Protein 4F3M (pdb70)

InterPro domains:
  IPR010155 CRISPR pre-crRNA endoribonuclease Cas5d [PIRSF029950] (1-216)
  IPR010155 CRISPR pre-crRNA endoribonuclease Cas5d [TIGR01876] (7-207)
  IPR013422 CRISPR-associated protein Cas5, N-terminal [TIGR02593] (5-48)
  IPR021124 CRISPR-associated protein, Cas5 [PF09704] (6-199)

Nearest PDB structures (foldseek):
  4f3m-assembly3_A  TM=1.005E+00  e=2.094E-45  Halalkalibacterium halodurans C-125
  4f3m-assembly3_B  TM=9.981E-01  e=2.637E-39  Halalkalibacterium halodurans C-125
  4r0j-assembly1_A  TM=9.309E-01  e=2.835E-21  Streptococcus mutans UA159
  3vzh-assembly1_A  TM=9.493E-01  e=1.456E-20  Streptococcus pyogenes serotype M1
  3vzi-assembly3_B-2  TM=8.327E-01  e=5.874E-16  Xanthomonas oryzae pv. oryzae PX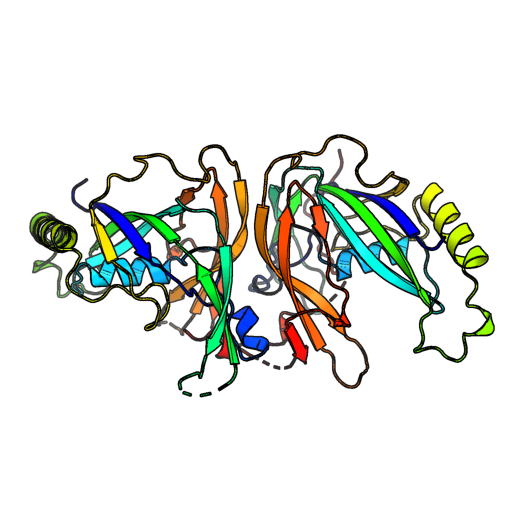O99A

Solvent-accessible surface area: 21026 Å² total; per-residue (Å²): 211,52,65,1,50,1,31,0,50,7,59,26,0,3,6,39,10,7,13,0,62,50,62,50,60,27,28,9,14,11,1,1,16,1,41,25,0,49,33,6,0,46,20,0,4,100,100,43,3,3,48,1,8,1,38,32,0,6,5,18,70,56,11,69,70,57,70,64,8,1,104,16,91,101,237,81,26,59,145,40,110,6,103,9,29,4,1,63,64,9,23,3,4,0,52,0,29,2,56,54,31,126,158,85,101,89,25,54,174,17,63,75,83,44,92,0,40,49,43,0,36,164,7,2,151,86,27,20,149,114,83,6,29,0,22,1,124,35,2,100,17,122,5,23,68,25,126,30,33,40,58,131,11,110,6,62,66,56,29,111,5,22,5,23,24,5,12,0,0,23,52,128,102,143,168,89,44,27,2,6,0,26,52,2,43,0,83,53,1,64,1,125,22,32,88,34,119,92,11,92,14,48,108,44,29,153,79,45,137,16,21,64,104,162,108,37,57,1,54,1,31,0,54,8,106,50,0,2,6,40,9,10,5,2,62,27,28,58,70,58,36,10,15,13,2,1,7,2,70,21,0,56,30,6,0,38,9,0,2,117,91,45,4,2,50,2,10,1,36,40,0,7,5,16,85,52,16,69,69,49,67,70,53,35,213,62,230,193,13,94,21,26,8,1,59,55,12,29,3,4,0,48,0,30,3,53,63,29,137,170,87,99,87,26,54,171,18,68,76,47,22,91,0,76,56,47,1,44,185,9,2,150,84,26,20,133,141,83,6,48,0,44,18,188,107,2,103,19,122,5,23,66,25,126,28,32,41,57,138,12,111,7,58,70,60,28,97,5,21,6,20,24,5,7,0,0,22,59,176,209,96,51,22,3,13,1,24,51,1,46,0,80,51,2,63,1,130,21,33,87,34,119,95,12,84,6,59,13,59,24,154,56,54,164,19,19,97,115,99,33,4,88,65,122,154,181,49,168,119

CATH classification: 3.30.70.2660

Organism: Halalkalibacterium halodurans (strain ATCC BAA-125 / DSM 18197 / FERM 7344 / JCM 9153 / C-125) (NCBI:txid272558)

Structure (mmCIF, N/CA/C/O backbone):
data_4F3M
#
_entry.id   4F3M
#
_cell.length_a   86.509
_cell.length_b   46.687
_cell.length_c   129.030
_cell.angle_alpha   90.00
_cell.angle_beta   104.01
_cell.angle_gamma   90.00
#
_symmetry.space_group_name_H-M   'C 1 2 1'
#
loop_
_entity.id
_entity.type
_entity.pdbx_description
1 polymer 'BH0337 protein'
2 non-polymer 1,2-ETHANEDIOL
3 non-polymer 'SULFATE ION'
4 water water
#
loop_
_atom_site.group_PDB
_atom_site.id
_atom_site.type_symbol
_atom_site.label_atom_id
_atom_site.label_alt_id
_atom_site.label_comp_id
_atom_site.label_asym_id
_atom_site.label_entity_id
_atom_site.label_seq_id
_atom_site.pdbx_PDB_ins_code
_atom_site.Cartn_x
_atom_site.Cartn_y
_atom_site.Cartn_z
_atom_site.occupancy
_atom_site.B_iso_or_equiv
_atom_site.auth_seq_id
_atom_site.auth_comp_id
_atom_site.auth_asym_id
_atom_site.auth_atom_id
_atom_site.pdbx_PDB_model_num
ATOM 1 N N . ARG A 1 4 ? -10.609 24.536 -57.002 1.00 22.89 2 ARG A N 1
ATOM 2 C CA . ARG A 1 4 ? -10.660 23.030 -57.085 1.00 22.95 2 ARG A CA 1
ATOM 3 C C . ARG A 1 4 ? -9.307 22.362 -56.731 1.00 21.24 2 ARG A C 1
ATOM 4 O O . ARG A 1 4 ? -8.286 22.469 -57.488 1.00 20.67 2 ARG A O 1
ATOM 12 N N . ASN A 1 5 ? -9.324 21.709 -55.557 1.00 18.25 3 ASN A N 1
ATOM 13 C CA . ASN A 1 5 ? -8.166 20.965 -55.103 1.00 19.36 3 ASN A CA 1
ATOM 14 C C . ASN A 1 5 ? -8.611 19.692 -54.375 1.00 19.89 3 ASN A C 1
ATOM 15 O O . ASN A 1 5 ? -7.816 19.093 -53.665 1.00 17.79 3 ASN A O 1
ATOM 20 N N . GLU A 1 6 ? -9.893 19.340 -54.529 1.00 19.44 4 GLU A N 1
ATOM 21 C CA . GLU A 1 6 ? -10.469 18.198 -53.849 1.00 20.51 4 GLU A CA 1
ATOM 22 C C . GLU A 1 6 ? -10.420 16.913 -54.695 1.00 18.09 4 GLU A C 1
ATOM 23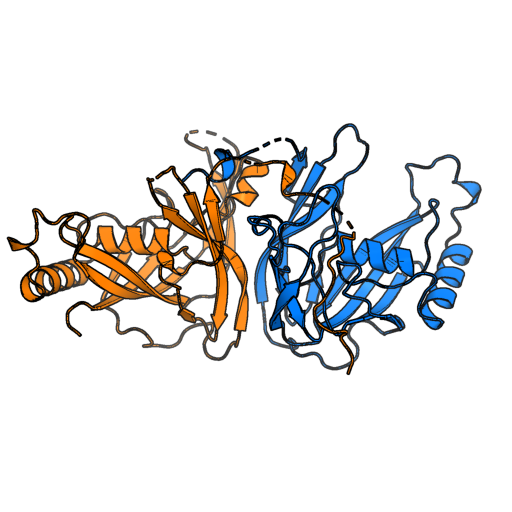 O O . GLU A 1 6 ? -10.407 16.925 -55.934 1.00 22.53 4 GLU A O 1
ATOM 29 N N . VAL A 1 7 ? -10.372 15.782 -54.022 1.00 15.40 5 VAL A N 1
ATOM 30 C CA . VAL A 1 7 ? -10.498 14.490 -54.742 1.00 16.63 5 VAL A CA 1
ATOM 31 C C . VAL A 1 7 ? -11.403 13.585 -53.872 1.00 18.42 5 VAL A C 1
ATOM 32 O O . VAL A 1 7 ? -11.216 13.471 -52.671 1.00 19.88 5 VAL A O 1
ATOM 36 N N . GLN A 1 8 ? -12.494 13.121 -54.466 1.00 13.95 6 GLN A N 1
ATOM 37 C CA . GLN A 1 8 ? -13.405 12.161 -53.859 1.00 12.25 6 GLN A CA 1
ATOM 38 C C . GLN A 1 8 ? -13.274 10.832 -54.616 1.00 16.76 6 GLN A C 1
ATOM 39 O O . GLN A 1 8 ? -13.451 10.794 -55.850 1.00 16.02 6 GLN A O 1
ATOM 45 N N . PHE A 1 9 ? -12.917 9.763 -53.900 1.00 15.79 7 PHE A N 1
ATOM 46 C CA . PHE A 1 9 ? -12.746 8.458 -54.542 1.00 13.04 7 PHE A CA 1
ATOM 47 C C . PHE A 1 9 ? -13.300 7.361 -53.706 1.00 14.61 7 PHE A C 1
ATOM 48 O O . PHE A 1 9 ? -13.554 7.587 -52.511 1.00 19.58 7 PHE A O 1
ATOM 56 N N . GLU A 1 10 ? -13.566 6.207 -54.339 1.00 13.34 8 GLU A N 1
ATOM 57 C CA . GLU A 1 10 ? -13.861 4.978 -53.562 1.00 13.92 8 GLU A CA 1
ATOM 58 C C . GLU A 1 10 ? -12.709 3.998 -53.681 1.00 14.09 8 GLU A C 1
ATOM 59 O O . GLU A 1 10 ? -11.981 4.028 -54.677 1.00 13.77 8 GLU A O 1
ATOM 65 N N . LEU A 1 11 ? -12.601 3.103 -52.698 1.00 11.36 9 LEU A N 1
ATOM 66 C CA . LEU A 1 11 ? -11.473 2.216 -52.546 1.00 12.30 9 LEU A CA 1
ATOM 67 C C . LEU A 1 11 ? -11.994 0.819 -52.219 1.00 11.13 9 LEU A C 1
ATOM 68 O O . LEU A 1 11 ? -12.663 0.649 -51.197 1.00 13.68 9 LEU A O 1
ATOM 73 N N . PHE A 1 12 ? -11.653 -0.175 -53.051 1.00 10.31 10 PHE A N 1
ATOM 74 C CA . PHE A 1 12 ? -12.082 -1.595 -52.858 1.00 13.87 10 PHE A CA 1
ATOM 75 C C . PHE A 1 12 ? -10.917 -2.505 -52.603 1.00 15.14 10 PHE A C 1
ATOM 76 O O . PHE A 1 12 ? -9.826 -2.281 -53.128 1.00 12.98 10 PHE A O 1
ATOM 84 N N . GLY A 1 13 ? -11.139 -3.527 -51.763 1.00 14.12 11 GLY A N 1
ATOM 85 C CA . GLY A 1 13 ? -10.136 -4.575 -51.534 1.00 14.87 11 GLY A CA 1
ATOM 86 C C . GLY A 1 13 ? -10.824 -5.841 -50.986 1.00 13.67 11 GLY A C 1
ATOM 87 O O . GLY A 1 13 ? -11.755 -5.770 -50.113 1.00 14.52 11 GLY A O 1
ATOM 88 N N . ASP A 1 14 ? -10.377 -7.012 -51.472 1.00 13.19 12 ASP A N 1
ATOM 89 C CA . ASP A 1 14 ? -10.877 -8.245 -50.941 1.00 13.00 12 ASP A CA 1
ATOM 90 C C . ASP A 1 14 ? -10.327 -8.462 -49.559 1.00 16.56 12 ASP A C 1
ATOM 91 O O . ASP A 1 14 ? -10.992 -9.079 -48.750 1.00 16.85 12 ASP A O 1
ATOM 96 N N . TYR A 1 15 ? -9.099 -7.986 -49.314 1.00 14.28 13 TYR A N 1
ATOM 97 C CA . TYR A 1 15 ? -8.464 -8.022 -47.998 1.00 13.74 13 TYR A CA 1
ATOM 98 C C . TYR A 1 15 ? -7.751 -6.696 -47.732 1.00 12.54 13 TYR A C 1
ATOM 99 O O . TYR A 1 15 ? -7.409 -5.944 -48.664 1.00 15.44 13 TYR A O 1
ATOM 108 N N . ALA A 1 16 ? -7.528 -6.401 -46.440 1.00 14.78 14 ALA A N 1
ATOM 109 C CA . ALA A 1 16 ? -6.677 -5.288 -46.049 1.00 13.73 14 ALA A CA 1
ATOM 110 C C . ALA A 1 16 ? -5.919 -5.619 -44.788 1.00 14.81 14 ALA A C 1
ATOM 111 O O . ALA A 1 16 ? -6.358 -6.484 -43.995 1.00 13.61 14 ALA A O 1
ATOM 113 N N . LEU A 1 17 ? -4.769 -4.979 -44.577 1.00 14.25 15 LEU A N 1
ATOM 114 C CA . LEU A 1 17 ? -4.035 -5.222 -43.323 1.00 14.92 15 LEU A CA 1
ATOM 115 C C . LEU A 1 17 ? -3.408 -3.852 -42.923 1.00 14.94 15 LEU A C 1
ATOM 116 O O . LEU A 1 17 ? -2.324 -3.502 -43.397 1.00 16.86 15 LEU A O 1
ATOM 121 N N . PHE A 1 18 ? -4.091 -3.130 -42.046 1.00 13.46 16 PHE A N 1
ATOM 122 C CA . PHE A 1 18 ? -3.596 -1.836 -41.511 1.00 15.92 16 PHE A CA 1
ATOM 123 C C . PHE A 1 18 ? -3.064 -2.135 -40.123 1.00 12.65 16 PHE A C 1
ATOM 124 O O . PHE A 1 18 ? -3.824 -2.152 -39.184 1.00 14.73 16 PHE A O 1
ATOM 132 N N . THR A 1 19 ? -1.771 -2.452 -40.031 1.00 14.88 17 THR A N 1
ATOM 133 C CA . THR A 1 19 ? -1.280 -3.133 -38.836 1.00 15.66 17 THR A CA 1
ATOM 134 C C . THR A 1 19 ? -1.420 -2.306 -37.595 1.00 16.65 17 THR A C 1
ATOM 135 O O . THR A 1 19 ? -0.956 -1.149 -37.545 1.00 17.54 17 THR A O 1
ATOM 139 N N . ASP A 1 20 ? -2.041 -2.913 -36.586 1.00 14.36 18 ASP A N 1
ATOM 140 C CA . ASP A 1 20 ? -2.159 -2.300 -35.252 1.00 15.47 18 ASP A CA 1
ATOM 141 C C . ASP A 1 20 ? -0.780 -2.598 -34.604 1.00 14.48 18 ASP A C 1
ATOM 142 O O . ASP A 1 20 ? -0.442 -3.754 -34.303 1.00 18.19 18 ASP A O 1
ATOM 147 N N . PRO A 1 21 ? 0.000 -1.576 -34.351 1.00 13.57 19 PRO A N 1
ATOM 148 C CA . PRO A 1 21 ? 1.402 -1.855 -33.856 1.00 14.23 19 PRO A CA 1
ATOM 149 C C . PRO A 1 21 ? 1.475 -2.557 -32.515 1.00 15.88 19 PRO A C 1
ATOM 150 O O . PRO A 1 21 ? 2.494 -3.226 -32.260 1.00 24.77 19 PRO A O 1
ATOM 154 N N . LEU A 1 22 ? 0.457 -2.449 -31.663 1.00 16.23 20 LEU A N 1
ATOM 155 C CA . LEU A 1 22 ? 0.505 -3.238 -30.391 1.00 17.91 20 LEU A CA 1
ATOM 156 C C . LEU A 1 22 ? 0.476 -4.750 -30.572 1.00 25.25 20 LEU A C 1
ATOM 157 O O . LEU A 1 22 ? 0.830 -5.512 -29.646 1.00 26.91 20 LEU A O 1
ATOM 162 N N . THR A 1 23 ? 0.060 -5.186 -31.758 1.00 19.87 21 THR A N 1
ATOM 163 C CA . THR A 1 23 ? -0.102 -6.631 -32.030 1.00 20.47 21 THR A CA 1
ATOM 164 C C . THR A 1 23 ? 1.081 -7.308 -32.676 1.00 23.40 21 THR A C 1
ATOM 165 O O . THR A 1 23 ? 1.050 -8.528 -32.914 1.00 25.84 21 THR A O 1
ATOM 169 N N . LYS A 1 24 ? 2.104 -6.528 -32.982 1.00 23.73 22 LYS A N 1
ATOM 170 C CA . LYS A 1 24 ? 3.337 -7.085 -33.534 1.00 29.08 22 LYS A CA 1
ATOM 171 C C . LYS A 1 24 ? 4.188 -7.882 -32.540 1.00 37.03 22 LYS A C 1
ATOM 172 O O . LYS A 1 24 ? 5.161 -7.385 -32.051 1.00 46.38 22 LYS A O 1
ATOM 178 N N . ILE A 1 25 ? 3.824 -9.137 -32.272 1.00 38.71 23 ILE A N 1
ATOM 179 C CA . ILE A 1 25 ? 4.549 -9.987 -31.305 1.00 42.43 23 ILE A CA 1
ATOM 180 C C . ILE A 1 25 ? 4.343 -11.468 -31.622 1.00 45.21 23 ILE A C 1
ATOM 181 O O . ILE A 1 25 ? 3.264 -11.886 -31.999 1.00 58.03 23 ILE A O 1
ATOM 186 N N . GLY A 1 26 ? 5.380 -12.269 -31.460 1.00 49.78 24 GLY A N 1
ATOM 187 C CA . GLY A 1 26 ? 5.528 -13.417 -32.333 1.00 63.74 24 GLY A CA 1
ATOM 188 C C . GLY A 1 26 ? 5.632 -12.724 -33.685 1.00 61.87 24 GLY A C 1
ATOM 189 O O . GLY A 1 26 ? 5.598 -11.487 -33.766 1.00 55.88 24 GLY A O 1
ATOM 190 N N . GLY A 1 27 ? 5.751 -13.481 -34.758 1.00 73.11 25 GLY A N 1
ATOM 191 C CA . GLY A 1 27 ? 5.737 -12.849 -36.064 1.00 59.11 25 GLY A CA 1
ATOM 192 C C . GLY A 1 27 ? 4.325 -12.552 -36.506 1.00 63.43 25 GLY A C 1
ATOM 193 O O . GLY A 1 27 ? 4.021 -12.724 -37.686 1.00 105.34 25 GLY A O 1
ATOM 194 N N . GLU A 1 28 ? 3.448 -12.106 -35.594 1.00 60.30 26 GLU A N 1
ATOM 195 C CA . GLU A 1 28 ? 2.035 -11.882 -35.984 1.00 43.26 26 GLU A CA 1
ATOM 196 C C . GLU A 1 28 ? 1.640 -10.432 -36.133 1.00 32.33 26 GLU A C 1
ATOM 197 O O . GLU A 1 28 ? 2.391 -9.510 -35.768 1.00 36.07 26 GLU A O 1
ATOM 203 N N . LYS A 1 29 ? 0.446 -10.238 -36.685 1.00 30.75 27 LYS A N 1
ATOM 204 C CA . LYS A 1 29 ? -0.043 -8.932 -37.023 1.00 21.92 27 LYS A CA 1
ATOM 205 C C . LYS A 1 29 ? -1.526 -9.073 -37.092 1.00 20.77 27 LYS A C 1
ATOM 206 O O . LYS A 1 29 ? -2.064 -10.029 -37.731 1.00 22.43 27 LYS A O 1
ATOM 212 N N . LEU A 1 30 ? -2.198 -8.136 -36.426 1.00 15.90 28 LEU A N 1
ATOM 213 C CA . LEU A 1 30 ? -3.669 -7.983 -36.554 1.00 15.87 28 LEU A CA 1
ATOM 214 C C . LEU A 1 30 ? -3.928 -6.604 -37.149 1.00 16.50 28 LEU A C 1
ATOM 215 O O . LEU A 1 30 ? -3.253 -5.640 -36.773 1.00 18.10 28 LEU A O 1
ATOM 220 N N . SER A 1 31 ? -4.873 -6.530 -38.087 1.00 12.26 29 SER A N 1
ATOM 221 C CA . SER A 1 31 ? -5.307 -5.280 -38.711 1.00 15.19 29 SER A CA 1
ATOM 222 C C . SER A 1 31 ? -6.104 -4.420 -37.708 1.00 14.05 29 SER A C 1
ATOM 223 O O . SER A 1 31 ? -6.862 -4.954 -36.906 1.00 13.76 29 SER A O 1
ATOM 226 N N . TYR A 1 32 ? -5.979 -3.100 -37.816 1.00 12.34 30 TYR A N 1
ATOM 227 C CA . TYR A 1 32 ? -6.891 -2.184 -37.213 1.00 10.08 30 TYR A CA 1
ATOM 228 C C . TYR A 1 32 ? -8.241 -2.451 -37.872 1.00 10.63 30 TYR A C 1
ATOM 229 O O . TYR A 1 32 ? -8.335 -3.030 -38.983 1.00 10.51 30 TYR A O 1
ATOM 238 N N . SER A 1 33 ? -9.265 -1.973 -37.221 1.00 10.04 31 SER A N 1
ATOM 239 C CA . SER A 1 33 ? -10.649 -2.124 -37.767 1.00 12.39 31 SER A CA 1
ATOM 240 C C . SER A 1 33 ? -10.919 -1.293 -39.024 1.00 13.36 31 SER A C 1
ATOM 241 O O . SER A 1 33 ? -11.803 -1.606 -39.775 1.00 14.62 31 SER A O 1
ATOM 244 N N . VAL A 1 34 ? -10.151 -0.239 -39.243 1.00 10.12 32 VAL A N 1
ATOM 245 C CA . VAL A 1 34 ? -10.325 0.729 -40.358 1.00 10.80 32 VAL A CA 1
ATOM 246 C C . VAL A 1 34 ? -8.957 1.254 -40.783 1.00 11.52 32 VAL A C 1
ATOM 247 O O . VAL A 1 34 ? -7.975 1.088 -40.010 1.00 12.60 32 VAL A O 1
ATOM 251 N N . PRO A 1 35 ? -8.849 1.889 -42.011 1.00 13.07 33 PRO A N 1
ATOM 252 C CA . PRO A 1 35 ? -7.550 2.440 -42.426 1.00 14.51 33 PRO A CA 1
ATOM 253 C C . PRO A 1 35 ? -7.098 3.590 -41.514 1.00 15.04 33 PRO A C 1
ATOM 254 O O . PRO A 1 35 ? -7.921 4.294 -40.917 1.00 17.22 33 PRO A O 1
ATOM 258 N N . THR A 1 36 ? -5.794 3.752 -41.405 1.00 15.86 34 THR A N 1
ATOM 259 C CA . THR A 1 36 ? -5.220 4.927 -40.778 1.00 14.98 34 THR A CA 1
ATOM 260 C C . THR A 1 36 ? -5.135 6.117 -41.763 1.00 12.95 34 THR A C 1
ATOM 261 O O . THR A 1 36 ? -5.173 5.966 -43.030 1.00 11.65 34 THR A O 1
ATOM 265 N N . TYR A 1 37 ? -5.053 7.317 -41.195 1.00 10.44 35 TYR A N 1
ATOM 266 C CA . TYR A 1 37 ? -4.872 8.498 -41.998 1.00 11.68 35 TYR A CA 1
ATOM 267 C C . TYR A 1 37 ? -3.686 8.302 -42.939 1.00 15.36 35 TYR A C 1
ATOM 268 O O . TYR A 1 37 ? -3.819 8.523 -44.170 1.00 14.50 35 TYR A O 1
ATOM 277 N N . GLN A 1 38 ? -2.532 7.876 -42.394 1.00 13.44 36 GLN A N 1
ATOM 278 C CA . GLN A 1 38 ? -1.372 7.711 -43.220 1.00 17.98 36 GLN A CA 1
ATOM 279 C C . GLN A 1 38 ? -1.578 6.678 -44.380 1.00 15.90 36 GLN A C 1
ATOM 280 O O . GLN A 1 38 ? -1.091 6.888 -45.513 1.00 15.43 36 GLN A O 1
ATOM 286 N N . ALA A 1 39 ? -2.305 5.588 -44.099 1.00 14.97 37 ALA A N 1
ATOM 287 C CA . ALA A 1 39 ? -2.541 4.557 -45.132 1.00 14.69 37 ALA A CA 1
ATOM 288 C C . ALA A 1 39 ? -3.330 5.172 -46.300 1.00 15.66 37 ALA A C 1
ATOM 289 O O . ALA A 1 39 ? -3.013 4.926 -47.509 1.00 12.66 37 ALA A O 1
ATOM 291 N N . LEU A 1 40 ? -4.330 6.026 -45.980 1.00 15.49 38 LEU A N 1
ATOM 292 C CA . LEU A 1 40 ? -5.134 6.644 -47.014 1.00 13.75 38 LEU A CA 1
ATOM 293 C C . LEU A 1 40 ? -4.377 7.711 -47.778 1.00 15.40 38 LEU A C 1
ATOM 294 O O . LEU A 1 40 ? -4.565 7.854 -49.022 1.00 14.26 38 LEU A O 1
ATOM 299 N N . LYS A 1 41 ? -3.463 8.413 -47.080 1.00 15.68 39 LYS A N 1
ATOM 300 C CA . LYS A 1 41 ? -2.579 9.379 -47.719 1.00 13.71 39 LYS A CA 1
ATOM 301 C C . LYS A 1 41 ? -1.682 8.638 -48.754 1.00 14.41 39 LYS A C 1
ATOM 302 O O . LYS A 1 41 ? -1.524 9.115 -49.882 1.00 14.77 39 LYS A O 1
ATOM 308 N N . GLY A 1 42 ? -1.128 7.469 -48.389 1.00 14.74 40 GLY A N 1
ATOM 309 C CA . GLY A 1 42 ? -0.318 6.618 -49.311 1.00 15.79 40 GLY A CA 1
ATOM 310 C C . GLY A 1 42 ? -1.075 6.225 -50.549 1.00 13.92 40 GLY A C 1
ATOM 311 O O . GLY A 1 42 ? -0.534 6.257 -51.687 1.00 15.66 40 GLY A O 1
ATOM 312 N N . ILE A 1 43 ? -2.322 5.851 -50.341 1.00 11.05 41 ILE A N 1
ATOM 313 C CA . ILE A 1 43 ? -3.192 5.475 -51.457 1.00 13.42 41 ILE A CA 1
ATOM 314 C C . ILE A 1 43 ? -3.524 6.671 -52.427 1.00 13.21 41 ILE A C 1
ATOM 315 O O . ILE A 1 43 ? -3.419 6.544 -53.651 1.00 11.69 41 ILE A O 1
ATOM 320 N N . ALA A 1 44 ? -3.897 7.831 -51.899 1.00 11.58 42 ALA A N 1
ATOM 321 C CA . ALA A 1 44 ? -4.047 9.033 -52.716 1.00 12.15 42 ALA A CA 1
ATOM 322 C C . ALA A 1 44 ? -2.764 9.308 -53.462 1.00 11.86 42 ALA A C 1
ATOM 323 O O . ALA A 1 44 ? -2.798 9.672 -54.648 1.00 15.89 42 ALA A O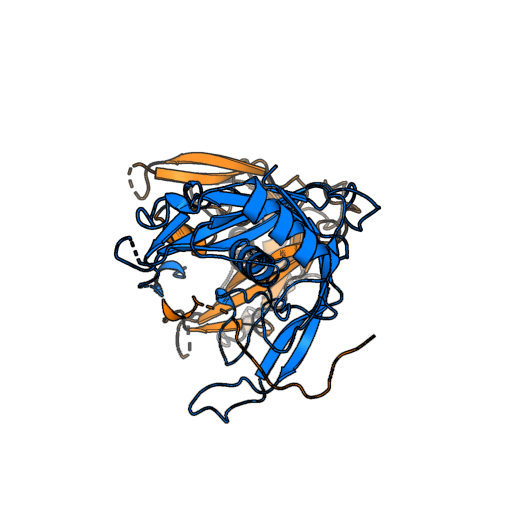 1
ATOM 325 N N . GLU A 1 45 ? -1.598 9.103 -52.826 1.00 11.35 43 GLU A N 1
ATOM 326 C CA . GLU A 1 45 ? -0.376 9.365 -53.549 1.00 14.46 43 GLU A CA 1
ATOM 327 C C . GLU A 1 45 ? -0.172 8.368 -54.718 1.00 16.89 43 GLU A C 1
ATOM 328 O O . GLU A 1 45 ? 0.556 8.645 -55.652 1.00 20.36 43 GLU A O 1
ATOM 334 N N . SER A 1 46 ? -0.769 7.183 -54.623 1.00 14.85 44 SER A N 1
ATOM 335 C CA . SER A 1 46 ? -0.700 6.176 -55.675 1.00 14.05 44 SER A CA 1
ATOM 336 C C . SER A 1 46 ? -1.480 6.592 -56.891 1.00 15.86 44 SER A C 1
ATOM 337 O O . SER A 1 46 ? -1.191 6.129 -58.001 1.00 17.25 44 SER A O 1
ATOM 340 N N . ILE A 1 47 ? -2.463 7.459 -56.699 1.00 16.42 45 ILE A N 1
ATOM 341 C CA . ILE A 1 47 ? -3.273 7.928 -57.811 1.00 16.44 45 ILE A CA 1
ATOM 342 C C . ILE A 1 47 ? -2.432 8.892 -58.658 1.00 16.18 45 ILE A C 1
ATOM 343 O O . ILE A 1 47 ? -2.329 8.732 -59.908 1.00 17.41 45 ILE A O 1
ATOM 348 N N . TYR A 1 48 ? -1.863 9.887 -57.980 1.00 17.04 46 TYR A N 1
ATOM 349 C CA . TYR A 1 48 ? -1.037 10.942 -58.601 1.00 18.06 46 TYR A CA 1
ATOM 350 C C . TYR A 1 48 ? -0.302 11.677 -57.509 1.00 18.00 46 TYR A C 1
ATOM 351 O O . TYR A 1 48 ? -0.915 12.000 -56.457 1.00 17.75 46 TYR A O 1
ATOM 360 N N . TRP A 1 49 ? 1.017 11.908 -57.682 1.00 15.66 47 TRP A N 1
ATOM 361 C CA . TRP A 1 49 ? 1.716 12.753 -56.717 1.00 14.23 47 TRP A CA 1
ATOM 362 C C . TRP A 1 49 ? 2.950 13.380 -57.296 1.00 17.16 47 TRP A C 1
ATOM 363 O O . TRP A 1 49 ? 3.600 12.793 -58.156 1.00 15.70 47 TRP A O 1
ATOM 374 N N . LYS A 1 50 ? 3.233 14.599 -56.836 1.00 16.82 48 LYS A N 1
ATOM 375 C CA . LYS A 1 50 ? 4.459 15.352 -57.105 1.00 16.39 48 LYS A CA 1
ATOM 376 C C . LYS A 1 50 ? 4.854 16.069 -55.869 1.00 15.43 48 LYS A C 1
ATOM 377 O O . LYS A 1 50 ? 4.016 16.494 -55.128 1.00 16.78 48 LYS A O 1
ATOM 383 N N . PRO A 1 51 ? 6.185 16.205 -55.600 1.00 17.29 49 PRO A N 1
ATOM 384 C CA . PRO A 1 51 ? 6.590 16.831 -54.343 1.00 15.37 49 PRO A CA 1
ATOM 385 C C . PRO A 1 51 ? 6.161 18.316 -54.216 1.00 16.06 49 PRO A C 1
ATOM 386 O O . PRO A 1 51 ? 6.225 18.874 -53.134 1.00 18.64 49 PRO A O 1
ATOM 390 N N . THR A 1 52 ? 5.652 18.920 -55.293 1.00 16.31 50 THR A N 1
ATOM 391 C CA . THR A 1 52 ? 5.021 20.252 -55.188 1.00 17.09 50 THR A CA 1
ATOM 392 C C . THR A 1 52 ? 3.844 20.304 -54.200 1.00 16.35 50 THR A C 1
ATOM 393 O O . THR A 1 52 ? 3.581 21.386 -53.588 1.00 15.30 50 THR A O 1
ATOM 397 N N . ILE A 1 53 ? 3.149 19.175 -54.025 1.00 17.34 51 ILE A N 1
ATOM 398 C CA . ILE A 1 53 ? 1.908 19.156 -53.319 1.00 11.93 51 ILE A CA 1
ATOM 399 C C . ILE A 1 53 ? 1.962 18.147 -52.131 1.00 15.29 51 ILE A C 1
ATOM 400 O O . ILE A 1 53 ? 2.859 17.276 -52.021 1.00 17.21 51 ILE A O 1
ATOM 405 N N . VAL A 1 54 ? 1.006 18.284 -51.246 1.00 12.86 52 VAL A N 1
ATOM 406 C CA . VAL A 1 54 ? 0.871 17.360 -50.129 1.00 14.42 52 VAL A CA 1
ATOM 407 C C . VAL A 1 54 ? -0.622 17.012 -49.996 1.00 14.32 52 VAL A C 1
ATOM 408 O O . VAL A 1 54 ? -1.528 17.911 -50.068 1.00 13.91 52 VAL A O 1
ATOM 412 N N . PHE A 1 55 ? -0.926 15.730 -49.793 1.00 13.96 53 PHE A N 1
ATOM 413 C CA . PHE A 1 55 ? -2.359 15.359 -49.615 1.00 10.34 53 PHE A CA 1
ATOM 414 C C . PHE A 1 55 ? -2.770 15.492 -48.131 1.00 12.09 53 PHE A C 1
ATOM 415 O O . PHE A 1 55 ? -1.990 15.145 -47.226 1.00 14.17 53 PHE A O 1
ATOM 423 N N . VAL A 1 56 ? -4.020 15.908 -47.897 1.00 13.95 54 VAL A N 1
ATOM 424 C CA . VAL A 1 56 ? -4.604 15.902 -46.576 1.00 10.93 54 VAL A CA 1
ATOM 425 C C . VAL A 1 56 ? -5.887 15.129 -46.685 1.00 11.63 54 VAL A C 1
ATOM 426 O O . VAL A 1 56 ? -6.726 15.477 -47.514 1.00 14.42 54 VAL A O 1
ATOM 430 N N . ILE A 1 57 ? -6.052 14.077 -45.851 1.00 13.94 55 ILE A N 1
ATOM 431 C CA . ILE A 1 57 ? -7.305 13.335 -45.884 1.00 10.45 55 ILE A CA 1
ATOM 432 C C . ILE A 1 57 ? -8.269 13.997 -44.964 1.00 12.10 55 ILE A C 1
ATOM 433 O O . ILE A 1 57 ? -7.974 14.215 -43.778 1.00 14.48 55 ILE A O 1
ATOM 438 N N . ASP A 1 58 ? -9.461 14.280 -45.489 1.00 13.50 56 ASP A N 1
ATOM 439 C CA . ASP A 1 58 ? -10.494 14.956 -44.679 1.00 12.83 56 ASP A CA 1
ATOM 440 C C . ASP A 1 58 ? -11.402 13.993 -43.991 1.00 14.37 56 ASP A C 1
ATOM 441 O O . ASP A 1 58 ? -11.664 14.099 -42.763 1.00 13.14 56 ASP A O 1
ATOM 446 N N . GLU A 1 59 ? -11.955 13.068 -44.765 1.00 16.52 57 GLU A N 1
ATOM 447 C CA . GLU A 1 59 ? -12.990 12.150 -44.257 1.00 13.19 57 GLU A CA 1
ATOM 448 C C . GLU A 1 59 ? -12.895 10.758 -44.890 1.00 12.83 57 GLU A C 1
ATOM 449 O O . GLU A 1 59 ? -12.486 10.614 -46.104 1.00 10.97 57 GLU A O 1
ATOM 455 N N . LEU A 1 60 ? -13.322 9.751 -44.110 1.00 12.23 58 LEU A N 1
ATOM 456 C CA . LEU A 1 60 ? -13.453 8.361 -44.578 1.00 12.23 58 LEU A CA 1
ATOM 457 C C . LEU A 1 60 ? -14.864 7.869 -44.271 1.00 14.19 58 LEU A C 1
ATOM 458 O O . LEU A 1 60 ? -15.427 8.190 -43.197 1.00 15.27 58 LEU A O 1
ATOM 463 N N . ARG A 1 61 ? -15.449 7.121 -45.175 1.00 12.03 59 ARG A N 1
ATOM 464 C CA . ARG A 1 61 ? -16.719 6.458 -44.944 1.00 12.10 59 ARG A CA 1
ATOM 465 C C . ARG A 1 61 ? -16.533 4.969 -45.160 1.00 12.47 59 ARG A C 1
ATOM 466 O O . ARG A 1 61 ? -16.045 4.526 -46.241 1.00 16.59 59 ARG A O 1
ATOM 474 N N . VAL A 1 62 ? -16.873 4.179 -44.133 1.00 11.07 60 VAL A N 1
ATOM 475 C CA . VAL A 1 62 ? -16.702 2.691 -44.140 1.00 12.46 60 VAL A CA 1
ATOM 476 C C . VAL A 1 62 ? -18.047 2.110 -44.658 1.00 13.00 60 VAL A C 1
ATOM 477 O O . VAL A 1 62 ? -19.057 2.218 -43.973 1.00 17.39 60 VAL A O 1
ATOM 481 N N . MET A 1 63 ? -18.032 1.520 -45.865 1.00 12.26 61 MET A N 1
ATOM 482 C CA . MET A 1 63 ? -19.265 1.104 -46.589 1.00 12.39 61 MET A CA 1
ATOM 483 C C . MET A 1 63 ? -19.652 -0.361 -46.292 1.00 15.88 61 MET A C 1
ATOM 484 O O . MET A 1 63 ? -20.869 -0.763 -46.413 1.00 16.25 61 MET A O 1
ATOM 489 N N . LYS A 1 64 ? -18.678 -1.175 -45.866 1.00 15.96 62 LYS A N 1
ATOM 490 C CA . LYS A 1 64 ? -19.017 -2.612 -45.602 1.00 12.65 62 LYS A CA 1
ATOM 491 C C . LYS A 1 64 ? -18.769 -2.965 -44.149 1.00 14.97 62 LYS A C 1
ATOM 492 O O . LYS A 1 64 ? -17.848 -2.381 -43.543 1.00 14.52 62 LYS A O 1
ATOM 498 N N . PRO A 1 65 ? -19.513 -3.960 -43.596 1.00 13.47 63 PRO A N 1
ATOM 499 C CA . PRO A 1 65 ? -19.354 -4.328 -42.149 1.00 13.80 63 PRO A CA 1
ATOM 500 C C . PRO A 1 65 ? -17.870 -4.734 -41.911 1.00 15.93 63 PRO A C 1
ATOM 501 O O . PRO A 1 65 ? -17.229 -5.397 -42.763 1.00 14.77 63 PRO A O 1
ATOM 505 N N . ILE A 1 66 ? -17.283 -4.274 -40.813 1.00 13.99 64 ILE A N 1
ATOM 506 C CA . ILE A 1 66 ? -15.951 -4.679 -40.412 1.00 14.57 64 ILE A CA 1
ATOM 507 C C . ILE A 1 66 ? -15.928 -6.177 -40.119 1.00 16.62 64 ILE A C 1
ATOM 508 O O . ILE A 1 66 ? -16.774 -6.664 -39.370 1.00 18.60 64 ILE A O 1
ATOM 513 N N . GLN A 1 67 ? -14.994 -6.901 -40.737 1.00 15.72 65 GLN A N 1
ATOM 514 C CA . GLN A 1 67 ? -14.884 -8.344 -40.457 1.00 18.00 65 GLN A CA 1
ATOM 515 C C . GLN A 1 67 ? -13.479 -8.777 -40.656 1.00 16.53 65 GLN A C 1
ATOM 516 O O . GLN A 1 67 ? -12.767 -8.242 -41.543 1.00 18.90 65 GLN A O 1
ATOM 522 N N . MET A 1 68 ? -13.076 -9.762 -39.856 1.00 17.49 66 MET A N 1
ATOM 523 C CA . MET A 1 68 ? -11.675 -10.160 -39.804 1.00 14.61 66 MET A CA 1
ATOM 524 C C . MET A 1 68 ? -11.566 -11.621 -40.233 1.00 17.60 66 MET A C 1
ATOM 525 O O . MET A 1 68 ? -12.533 -12.404 -40.130 1.00 19.67 66 MET A O 1
ATOM 530 N N . GLU A 1 69 ? -10.398 -11.974 -40.730 1.00 15.23 67 GLU A N 1
ATOM 531 C CA . GLU A 1 69 ? -10.116 -13.361 -41.110 1.00 16.15 67 GLU A CA 1
ATOM 532 C C . GLU A 1 69 ? -8.657 -13.669 -40.863 1.00 17.62 67 GLU A C 1
ATOM 533 O O . GLU A 1 69 ? -7.835 -12.960 -41.396 1.00 18.68 67 GLU A O 1
ATOM 539 N N . SER A 1 70 ? -8.337 -14.748 -40.121 1.00 15.44 68 SER A N 1
ATOM 540 C CA . SER A 1 70 ? -6.949 -15.161 -39.880 1.00 18.61 68 SER A CA 1
ATOM 541 C C . SER A 1 70 ? -6.416 -16.034 -41.037 1.00 19.84 68 SER A C 1
ATOM 542 O O . SER A 1 70 ? -7.158 -16.853 -41.581 1.00 22.73 68 SER A O 1
ATOM 545 N N . LYS A 1 71 ? -5.126 -15.916 -41.374 1.00 16.09 69 LYS A N 1
ATOM 546 C CA . LYS A 1 71 ? -4.562 -16.601 -42.509 1.00 14.31 69 LYS A CA 1
ATOM 547 C C . LYS A 1 71 ? -3.162 -16.969 -42.073 1.00 16.63 69 LYS A C 1
ATOM 548 O O . LYS A 1 71 ? -2.545 -16.192 -41.356 1.00 18.56 69 LYS A O 1
ATOM 554 N N . GLY A 1 72 ? -2.700 -18.164 -42.471 1.00 18.83 70 GLY A N 1
ATOM 555 C CA . GLY A 1 72 ? -1.298 -18.544 -42.265 1.00 14.39 70 GLY A CA 1
ATOM 556 C C . GLY A 1 72 ? -0.473 -17.910 -43.354 1.00 19.55 70 GLY A C 1
ATOM 557 O O . GLY A 1 72 ? -0.890 -17.938 -44.511 1.00 20.02 70 GLY A O 1
ATOM 558 N N . VAL A 1 73 ? 0.713 -17.363 -43.014 1.00 15.77 71 VAL A N 1
ATOM 559 C CA . VAL A 1 73 ? 1.486 -16.640 -43.991 1.00 18.00 71 VAL A CA 1
ATOM 560 C C . VAL A 1 73 ? 2.944 -16.853 -43.707 1.00 15.55 71 VAL A C 1
ATOM 561 O O . VAL A 1 73 ? 3.328 -17.313 -42.634 1.00 17.97 71 VAL A O 1
ATOM 565 N N . ARG A 1 74 ? 3.765 -16.520 -44.682 1.00 16.72 72 ARG A N 1
ATOM 566 C CA . ARG A 1 74 ? 5.239 -16.419 -44.433 1.00 18.22 72 ARG A CA 1
ATOM 567 C C . ARG A 1 74 ? 5.712 -14.958 -44.611 1.00 17.57 72 ARG A C 1
ATOM 568 O O . ARG A 1 74 ? 5.906 -14.482 -45.749 1.00 19.59 72 ARG A O 1
ATOM 576 N N . PRO A 1 75 ? 5.911 -14.231 -43.494 1.00 18.64 73 PRO A N 1
ATOM 577 C CA . PRO A 1 75 ? 6.412 -12.853 -43.584 1.00 17.89 73 PRO A CA 1
ATOM 578 C C . PRO A 1 75 ? 7.684 -12.759 -44.418 1.00 23.05 73 PRO A C 1
ATOM 579 O O . PRO A 1 75 ? 8.548 -13.628 -44.324 1.00 23.10 73 PRO A O 1
ATOM 583 N N . ILE A 1 76 ? 7.792 -11.726 -45.250 1.00 25.68 74 ILE A N 1
ATOM 584 C CA . ILE A 1 76 ? 9.028 -11.521 -46.006 1.00 32.95 74 ILE A CA 1
ATOM 585 C C . ILE A 1 76 ? 9.907 -10.601 -45.167 1.00 34.57 74 ILE A C 1
ATOM 586 O O . ILE A 1 76 ? 9.478 -9.504 -44.801 1.00 33.55 74 ILE A O 1
ATOM 591 N N . GLU A 1 77 ? 11.094 -11.067 -44.803 1.00 36.70 75 GLU A N 1
ATOM 592 C CA . GLU A 1 77 ? 12.095 -10.188 -44.170 1.00 47.10 75 GLU A CA 1
ATOM 593 C C . GLU A 1 77 ? 13.477 -10.843 -44.117 1.00 61.64 75 GLU A C 1
ATOM 594 O O . GLU A 1 77 ? 13.588 -12.078 -44.097 1.00 41.79 75 GLU A O 1
ATOM 600 N N . TYR A 1 78 ? 14.524 -10.018 -44.113 1.00 63.68 76 TYR A N 1
ATOM 601 C CA . TYR A 1 78 ? 15.907 -10.501 -44.153 1.00 62.24 76 TYR A CA 1
ATOM 602 C C . TYR A 1 78 ? 16.317 -11.369 -42.954 1.00 62.92 76 TYR A C 1
ATOM 603 O O . TYR A 1 78 ? 16.179 -10.953 -41.790 1.00 69.00 76 TYR A O 1
ATOM 612 N N . GLY A 1 79 ? 16.834 -12.565 -43.262 1.00 57.08 77 GLY A N 1
ATOM 613 C CA . GLY A 1 79 ? 17.249 -13.554 -42.261 1.00 34.74 77 GLY A CA 1
ATOM 614 C C . GLY A 1 79 ? 16.165 -14.563 -41.893 1.00 37.33 77 GLY A C 1
ATOM 615 O O . GLY A 1 79 ? 16.461 -15.651 -41.383 1.00 32.82 77 GLY A O 1
ATOM 616 N N . GLY A 1 80 ? 14.906 -14.204 -42.168 1.00 46.94 78 GLY A N 1
ATOM 617 C CA . GLY A 1 80 ? 13.720 -15.005 -41.773 1.00 36.38 78 GLY A CA 1
ATOM 618 C C . GLY A 1 80 ? 13.601 -16.378 -42.395 1.00 36.15 78 GLY A C 1
ATOM 619 O O . GLY A 1 80 ? 14.219 -16.683 -43.403 1.00 37.54 78 GLY A O 1
ATOM 620 N N . GLY A 1 81 ? 12.786 -17.218 -41.779 1.00 47.37 79 GLY A N 1
ATOM 621 C CA . GLY A 1 81 ? 12.691 -18.624 -42.175 1.00 37.78 79 GLY A CA 1
ATOM 622 C C . GLY A 1 81 ? 11.974 -19.285 -41.030 1.00 72.09 79 GLY A C 1
ATOM 623 O O . GLY A 1 81 ? 12.005 -20.512 -40.914 1.00 95.24 79 GLY A O 1
ATOM 624 N N . ASN A 1 82 ? 11.333 -18.454 -40.187 1.00 65.48 80 ASN A N 1
ATOM 625 C CA . ASN A 1 82 ? 10.764 -18.855 -38.885 1.00 56.91 80 ASN A CA 1
ATOM 626 C C . ASN A 1 82 ? 9.289 -19.189 -38.892 1.00 70.55 80 ASN A C 1
ATOM 627 O O . ASN A 1 82 ? 8.755 -19.809 -37.962 1.00 83.73 80 ASN A O 1
ATOM 632 N N . THR A 1 83 ? 8.627 -18.761 -39.941 1.00 53.40 81 THR A N 1
ATOM 633 C CA . THR A 1 83 ? 7.184 -18.894 -40.039 1.00 51.56 81 THR A CA 1
ATOM 634 C C . THR A 1 83 ? 6.771 -20.399 -40.083 1.00 57.59 81 THR A C 1
ATOM 635 O O . THR A 1 83 ? 7.648 -21.282 -39.973 1.00 70.80 81 THR A O 1
ATOM 639 N N . LEU A 1 84 ? 5.481 -20.726 -40.226 1.00 43.56 82 LEU A N 1
ATOM 640 C CA . LEU A 1 84 ? 4.398 -19.822 -40.600 1.00 34.38 82 LEU A CA 1
ATOM 641 C C . LEU A 1 84 ? 3.896 -19.010 -39.410 1.00 36.78 82 LEU A C 1
ATOM 642 O O . LEU A 1 84 ? 4.046 -19.412 -38.262 1.00 40.26 82 LEU A O 1
ATOM 647 N N . ALA A 1 85 ? 3.319 -17.854 -39.708 1.00 28.28 83 ALA A N 1
ATOM 648 C CA . ALA A 1 85 ? 2.831 -16.953 -38.717 1.00 23.40 83 ALA A CA 1
ATOM 649 C C . ALA A 1 85 ? 1.368 -16.865 -39.059 1.00 26.48 83 ALA A C 1
ATOM 650 O O . ALA A 1 85 ? 0.900 -17.372 -40.123 1.00 24.13 83 ALA A O 1
ATOM 652 N N . HIS A 1 86 ? 0.617 -16.248 -38.180 1.00 18.01 84 HIS A N 1
ATOM 653 C CA . HIS A 1 86 ? -0.803 -16.032 -38.499 1.00 17.92 84 HIS A CA 1
ATOM 654 C C . HIS A 1 86 ? -1.066 -14.575 -38.456 1.00 17.86 84 HIS A C 1
ATOM 655 O O . HIS A 1 86 ? -0.833 -13.957 -37.423 1.00 22.55 84 HIS A O 1
ATOM 662 N N . TYR A 1 87 ? -1.581 -14.030 -39.555 1.00 18.87 85 TYR A N 1
ATOM 663 C CA . TYR A 1 87 ? -1.967 -12.638 -39.629 1.00 15.69 85 TYR A CA 1
ATOM 664 C C . TYR A 1 87 ? -3.485 -12.552 -39.685 1.00 16.94 85 TYR A C 1
ATOM 665 O O . TYR A 1 87 ? -4.139 -13.412 -40.272 1.00 17.69 85 TYR A O 1
ATOM 674 N N . THR A 1 88 ? -4.047 -11.534 -39.066 1.00 14.43 86 THR A N 1
ATOM 675 C CA . THR A 1 88 ? -5.521 -11.323 -39.174 1.00 14.09 86 THR A CA 1
ATOM 676 C C . THR A 1 88 ? -5.802 -10.113 -40.064 1.00 15.70 86 THR A C 1
ATOM 677 O O . THR A 1 88 ? -5.452 -8.939 -39.713 1.00 13.09 86 THR A O 1
ATOM 681 N N . TYR A 1 89 ? -6.472 -10.383 -41.186 1.00 14.92 87 TYR A N 1
ATOM 682 C CA . TYR A 1 89 ? -6.785 -9.397 -42.178 1.00 11.50 87 TYR A CA 1
ATOM 683 C C . TYR A 1 89 ? -8.220 -8.910 -42.073 1.00 11.98 87 TYR A C 1
ATOM 684 O O . TYR A 1 89 ? -9.086 -9.684 -41.671 1.00 14.67 87 TYR A O 1
ATOM 693 N N . LEU A 1 90 ? -8.455 -7.632 -42.393 1.00 10.62 88 LEU A N 1
ATOM 694 C CA . LEU A 1 90 ? -9.829 -7.162 -42.746 1.00 9.75 88 LEU A CA 1
ATOM 695 C C . LEU A 1 90 ? -10.306 -7.902 -44.011 1.00 10.80 88 LEU A C 1
ATOM 696 O O . LEU A 1 90 ? -9.499 -8.180 -44.896 1.00 14.55 88 LEU A O 1
ATOM 701 N N . LYS A 1 91 ? -11.626 -8.183 -44.162 1.00 13.57 89 LYS A N 1
ATOM 702 C CA . LYS A 1 91 ? -12.039 -8.953 -45.291 1.00 16.05 89 LYS A CA 1
ATOM 703 C C . LYS A 1 91 ? -13.170 -8.209 -45.954 1.00 15.29 89 LYS A C 1
ATOM 704 O O . LYS A 1 91 ? -14.046 -7.702 -45.247 1.00 15.29 89 LYS A O 1
ATOM 710 N N . ASP A 1 92 ? -13.110 -8.121 -47.304 1.00 13.23 90 ASP A N 1
ATOM 711 C CA . ASP A 1 92 ? -14.198 -7.507 -48.100 1.00 15.88 90 ASP A CA 1
ATOM 712 C C . ASP A 1 92 ? -14.503 -6.024 -47.687 1.00 17.46 90 ASP A C 1
ATOM 713 O O . ASP A 1 92 ? -15.551 -5.721 -47.148 1.00 16.71 90 ASP A O 1
ATOM 718 N N . VAL A 1 93 ? -13.589 -5.112 -47.999 1.00 12.58 91 VAL A N 1
ATOM 719 C CA . VAL A 1 93 ? -13.704 -3.712 -47.594 1.00 11.15 91 VAL A CA 1
ATOM 720 C C . VAL A 1 93 ? -14.013 -2.808 -48.802 1.00 13.31 91 VAL A C 1
ATOM 721 O O . VAL A 1 93 ? -13.646 -3.109 -49.981 1.00 13.07 91 VAL A O 1
ATOM 725 N N . HIS A 1 94 ? -14.721 -1.711 -48.506 1.00 15.02 92 HIS A N 1
ATOM 726 C CA . HIS A 1 94 ? -15.050 -0.705 -49.473 1.00 13.25 92 HIS A CA 1
ATOM 727 C C . HIS A 1 94 ? -15.170 0.580 -48.734 1.00 11.63 92 HIS A C 1
ATOM 728 O O . HIS A 1 94 ? -15.933 0.682 -47.750 1.00 14.96 92 HIS A O 1
ATOM 735 N N . TYR A 1 95 ? -14.440 1.594 -49.166 1.00 11.88 93 TYR A N 1
ATOM 736 C CA . TYR A 1 95 ? -14.444 2.884 -48.496 1.00 10.43 93 TYR A CA 1
ATOM 737 C C . TYR A 1 95 ? -14.759 3.979 -49.529 1.00 13.13 93 TYR A C 1
ATOM 738 O O . TYR A 1 95 ? -14.417 3.843 -50.748 1.00 14.36 93 TYR A O 1
ATOM 747 N N . GLN A 1 96 ? -15.342 5.082 -49.039 1.00 11.11 94 GLN A N 1
ATOM 748 C CA . GLN A 1 96 ? -15.349 6.364 -49.773 1.00 11.71 94 GLN A CA 1
ATOM 749 C C . GLN A 1 96 ? -14.354 7.261 -49.035 1.00 11.98 94 GLN A C 1
ATOM 750 O O . GLN A 1 96 ? -14.315 7.302 -47.776 1.00 15.45 94 GLN A O 1
ATOM 756 N N . VAL A 1 97 ? -13.613 8.045 -49.796 1.00 11.11 95 VAL A N 1
ATOM 757 C CA . VAL A 1 97 ? -12.565 8.925 -49.188 1.00 10.21 95 VAL A CA 1
ATOM 758 C C . VAL A 1 97 ? -12.681 10.333 -49.755 1.00 10.49 95 VAL A C 1
ATOM 759 O O . VAL A 1 97 ? -12.788 10.530 -50.974 1.00 14.71 95 VAL A O 1
ATOM 763 N N . LYS A 1 98 ? -12.641 11.317 -48.877 1.00 10.95 96 LYS A N 1
ATOM 764 C CA . LYS A 1 98 ? -12.633 12.765 -49.252 1.00 13.91 96 LYS A CA 1
ATOM 765 C C . LYS A 1 98 ? -11.307 13.348 -48.838 1.00 13.51 96 LYS A C 1
ATOM 766 O O . LYS A 1 98 ? -10.948 13.299 -47.691 1.00 14.49 96 LYS A O 1
ATOM 772 N N . ALA A 1 99 ? -10.550 13.848 -49.802 1.00 12.89 97 ALA A N 1
ATOM 773 C CA . ALA A 1 99 ? -9.234 14.400 -49.493 1.00 13.76 97 ALA A CA 1
ATOM 774 C C . ALA A 1 99 ? -9.026 15.672 -50.346 1.00 14.29 97 ALA A C 1
ATOM 775 O O . ALA A 1 99 ? -9.882 15.980 -51.197 1.00 18.83 97 ALA A O 1
ATOM 777 N N . HIS A 1 100 ? -7.914 16.378 -50.153 1.00 12.44 98 HIS A N 1
ATOM 778 C CA . HIS A 1 100 ? -7.577 17.492 -51.012 1.00 11.04 98 HIS A CA 1
ATOM 779 C C . HIS A 1 100 ? -6.042 17.674 -50.970 1.00 12.89 98 HIS A C 1
ATOM 780 O O . HIS A 1 100 ? -5.402 17.122 -50.084 1.00 16.07 98 HIS A O 1
ATOM 787 N N . PHE A 1 101 ? -5.477 18.424 -51.923 1.00 11.51 99 PHE A N 1
ATOM 788 C CA . PHE A 1 101 ? -4.056 18.727 -51.822 1.00 14.03 99 PHE A CA 1
ATOM 789 C C . PHE A 1 101 ? -3.829 20.193 -51.420 1.00 13.69 99 PHE A C 1
ATOM 790 O O . PHE A 1 101 ? -4.712 21.076 -51.596 1.00 14.67 99 PHE A O 1
ATOM 798 N N . GLU A 1 102 ? -2.627 20.444 -50.898 1.00 12.57 100 GLU A N 1
ATOM 799 C CA . GLU A 1 102 ? -2.168 21.795 -50.540 1.00 14.79 100 GLU A CA 1
ATOM 800 C C . GLU A 1 102 ? -0.737 21.881 -51.071 1.00 14.50 100 GLU A C 1
ATOM 801 O O . GLU A 1 102 ? -0.162 20.845 -51.414 1.00 16.35 100 GLU A O 1
ATOM 807 N N . PHE A 1 103 ? -0.156 23.075 -51.126 1.00 12.91 101 PHE A N 1
ATOM 808 C CA . PHE A 1 103 ? 1.186 23.215 -51.626 1.00 16.30 101 PHE A CA 1
ATOM 809 C C . PHE A 1 103 ? 2.162 22.875 -50.511 1.00 14.48 101 PHE A C 1
ATOM 810 O O . PHE A 1 103 ? 1.934 23.184 -49.348 1.00 15.07 101 PHE A O 1
ATOM 818 N N . ASN A 1 104 ? 3.239 22.244 -50.866 1.00 16.44 102 ASN A N 1
ATOM 819 C CA . ASN A 1 104 ? 4.225 21.811 -49.923 1.00 18.27 102 ASN A CA 1
ATOM 820 C C . ASN A 1 104 ? 5.179 22.978 -49.658 1.00 18.38 102 ASN A C 1
ATOM 821 O O . ASN A 1 104 ? 6.129 23.205 -50.413 1.00 19.45 102 ASN A O 1
ATOM 826 N N . LEU A 1 105 ? 4.937 23.685 -48.544 1.00 21.56 103 LEU A N 1
ATOM 827 C CA . LEU A 1 105 ? 5.740 24.885 -48.170 1.00 20.29 103 LEU A CA 1
ATOM 828 C C . LEU A 1 105 ? 7.154 24.574 -47.660 1.00 22.66 103 LEU A C 1
ATOM 829 O O . LEU A 1 105 ? 7.982 25.473 -47.533 1.00 24.29 103 LEU A O 1
ATOM 834 N N . HIS A 1 106 ? 7.444 23.295 -47.433 1.00 20.83 104 HIS A N 1
ATOM 835 C CA . HIS A 1 106 ? 8.785 22.858 -47.155 1.00 25.09 104 HIS A CA 1
ATOM 836 C C . HIS A 1 106 ? 9.615 22.698 -48.417 1.00 26.06 104 HIS A C 1
ATOM 837 O O . HIS A 1 106 ? 10.806 22.322 -48.331 1.00 34.84 104 HIS A O 1
ATOM 844 N N . ARG A 1 107 ? 9.025 22.951 -49.606 1.00 23.52 105 ARG A N 1
ATOM 845 C CA . ARG A 1 107 ? 9.815 22.987 -50.863 1.00 27.44 105 ARG A CA 1
ATOM 846 C C . ARG A 1 107 ? 9.773 24.347 -51.588 1.00 30.23 105 ARG A C 1
ATOM 847 O O . ARG A 1 107 ? 9.126 24.489 -52.648 1.00 23.20 105 ARG A O 1
ATOM 855 N N . PRO A 1 108 ? 10.483 25.350 -51.040 1.00 32.68 106 PRO A N 1
ATOM 856 C CA . PRO A 1 108 ? 10.521 26.683 -51.622 1.00 30.35 106 PRO A CA 1
ATOM 857 C C . PRO A 1 108 ? 10.942 26.705 -53.067 1.00 23.88 106 PRO A C 1
ATOM 858 O O . PRO A 1 108 ? 10.556 27.601 -53.792 1.00 35.27 106 PRO A O 1
ATOM 862 N N . ASP A 1 109 ? 11.702 25.708 -53.498 1.00 25.54 107 ASP A N 1
ATOM 863 C CA . ASP A 1 109 ? 12.247 25.663 -54.862 1.00 26.99 107 ASP A CA 1
ATOM 864 C C . ASP A 1 109 ? 11.207 25.244 -55.856 1.00 28.15 107 ASP A C 1
ATOM 865 O O . ASP A 1 109 ? 11.423 25.332 -57.085 1.00 32.10 107 ASP A O 1
ATOM 870 N N . LEU A 1 110 ? 10.069 24.788 -55.343 1.00 26.96 108 LEU A N 1
ATOM 871 C CA . LEU A 1 110 ? 8.984 24.357 -56.220 1.00 17.05 108 LEU A CA 1
ATOM 872 C C . LEU A 1 110 ? 7.869 25.361 -56.346 1.00 19.98 108 LEU A C 1
ATOM 873 O O . LEU A 1 110 ? 6.798 25.064 -56.970 1.00 20.06 108 LEU A O 1
ATOM 878 N N . ALA A 1 111 ? 8.074 26.549 -55.780 1.00 20.18 109 ALA A N 1
ATOM 879 C CA . ALA A 1 111 ? 7.025 27.595 -55.875 1.00 21.59 109 ALA A CA 1
ATOM 880 C C . ALA A 1 111 ? 6.485 27.841 -57.291 1.00 21.64 109 ALA A C 1
ATOM 881 O O . ALA A 1 111 ? 5.284 28.128 -57.425 1.00 22.30 109 ALA A O 1
ATOM 883 N N . PHE A 1 112 ? 7.325 27.719 -58.346 1.00 27.46 110 PHE A N 1
ATOM 884 C CA . PHE A 1 112 ? 6.905 27.951 -59.767 1.00 25.28 110 PHE A CA 1
ATOM 885 C C . PHE A 1 112 ? 5.840 26.956 -60.232 1.00 22.42 110 PHE A C 1
ATOM 886 O O . PHE A 1 112 ? 5.110 27.262 -61.164 1.00 21.61 110 PHE A O 1
ATOM 894 N N . ASP A 1 113 ? 5.745 25.798 -59.543 1.00 19.90 111 ASP A N 1
ATOM 895 C CA . ASP A 1 113 ? 4.928 24.664 -59.947 1.00 18.08 111 ASP A CA 1
ATOM 896 C C . ASP A 1 113 ? 3.575 24.610 -59.178 1.00 21.01 111 ASP A C 1
ATOM 897 O O . ASP A 1 113 ? 2.745 23.689 -59.378 1.00 19.34 111 ASP A O 1
ATOM 902 N N . ARG A 1 114 ? 3.353 25.604 -58.313 1.00 18.22 112 ARG A N 1
ATOM 903 C CA . ARG A 1 114 ? 2.217 25.608 -57.431 1.00 18.09 112 ARG A CA 1
ATOM 904 C C . ARG A 1 114 ? 0.987 26.118 -58.205 1.00 16.98 112 ARG A C 1
ATOM 905 O O . ARG A 1 114 ? 0.570 27.294 -58.089 1.00 18.28 112 ARG A O 1
ATOM 913 N N . ASN A 1 115 ? 0.411 25.206 -58.970 1.00 12.35 113 ASN A N 1
ATOM 914 C CA . ASN A 1 115 ? -0.646 25.575 -59.913 1.00 11.87 113 ASN A CA 1
ATOM 915 C C . ASN A 1 115 ? -1.790 24.613 -59.672 1.00 13.69 113 ASN A C 1
ATOM 916 O O . ASN A 1 115 ? -1.704 23.409 -60.009 1.00 14.32 113 ASN A O 1
ATOM 921 N N . GLU A 1 116 ? -2.843 25.083 -59.043 1.00 15.84 114 GLU A N 1
ATOM 922 C CA . GLU A 1 116 ? -3.982 24.171 -58.779 1.00 14.84 114 GLU A CA 1
ATOM 923 C C . GLU A 1 116 ? -4.609 23.588 -60.023 1.00 15.56 114 GLU A C 1
ATOM 924 O O . GLU A 1 116 ? -4.975 22.397 -60.008 1.00 15.62 114 GLU A O 1
ATOM 930 N N . GLY A 1 117 ? -4.754 24.356 -61.098 1.00 14.42 115 GLY A N 1
ATOM 931 C CA . GLY A 1 117 ? -5.391 23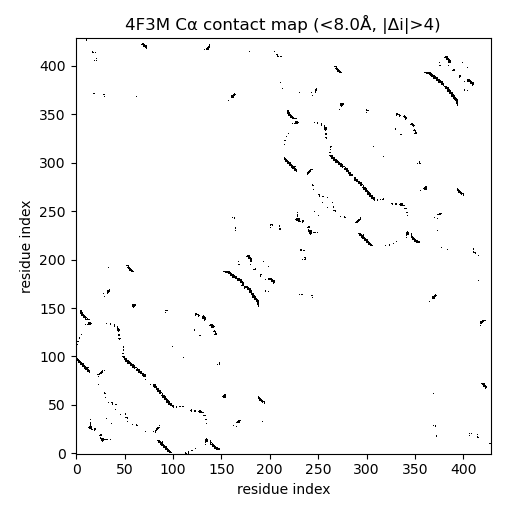.825 -62.313 1.00 15.64 115 GLY A CA 1
ATOM 932 C C . GLY A 1 117 ? -4.602 22.663 -62.919 1.00 14.66 115 GLY A C 1
ATOM 933 O O . GLY A 1 117 ? -5.211 21.704 -63.383 1.00 18.08 115 GLY A O 1
ATOM 934 N N . LYS A 1 118 ? -3.258 22.719 -62.869 1.00 12.75 116 LYS A N 1
ATOM 935 C CA . LYS A 1 118 ? -2.383 21.688 -63.423 1.00 15.30 116 LYS A CA 1
ATOM 936 C C . LYS A 1 118 ? -2.557 20.462 -62.554 1.00 14.10 116 LYS A C 1
ATOM 937 O O . LYS A 1 118 ? -2.857 19.366 -63.067 1.00 13.73 116 LYS A O 1
ATOM 943 N N . HIS A 1 119 ? -2.306 20.611 -61.249 1.00 11.88 117 HIS A N 1
ATOM 944 C CA . HIS A 1 119 ? -2.378 19.391 -60.376 1.00 12.27 117 HIS A CA 1
ATOM 945 C C . HIS A 1 119 ? -3.756 18.759 -60.254 1.00 15.25 117 HIS A C 1
ATOM 946 O O . HIS A 1 119 ? -3.912 17.513 -60.309 1.00 16.15 117 HIS A O 1
ATOM 953 N N . TYR A 1 120 ? -4.766 19.587 -60.110 1.00 11.71 118 TYR A N 1
ATOM 954 C CA . TYR A 1 120 ? -6.162 19.084 -60.101 1.00 15.05 118 TYR A CA 1
ATOM 955 C C . TYR A 1 120 ? -6.546 18.326 -61.352 1.00 14.97 118 TYR A C 1
ATOM 956 O O . TYR A 1 120 ? -7.089 17.218 -61.266 1.00 14.16 118 TYR A O 1
ATOM 965 N N . SER A 1 121 ? -6.313 18.919 -62.521 1.00 14.60 119 SER A N 1
ATOM 966 C CA . SER A 1 121 ? -6.703 18.250 -63.798 1.00 15.90 119 SER A CA 1
ATOM 967 C C . SER A 1 121 ? -5.936 16.922 -63.961 1.00 13.12 119 SER A C 1
ATOM 968 O O . SER A 1 121 ? -6.513 15.957 -64.413 1.00 15.09 119 SER A O 1
ATOM 971 N N . ILE A 1 122 ? -4.631 16.873 -63.623 1.00 11.34 120 ILE A N 1
ATOM 972 C CA . ILE A 1 122 ? -3.915 15.645 -63.797 1.00 10.27 120 ILE A CA 1
ATOM 973 C C . ILE A 1 122 ? -4.385 14.609 -62.757 1.00 9.39 120 ILE A C 1
ATOM 974 O O . ILE A 1 122 ? -4.500 13.411 -63.072 1.00 15.93 120 ILE A O 1
ATOM 979 N N . LEU A 1 123 ? -4.662 15.048 -61.515 1.00 10.15 121 LEU A N 1
ATOM 980 C CA . LEU A 1 123 ? -5.131 14.175 -60.475 1.00 9.14 121 LEU A CA 1
ATOM 981 C C . LEU A 1 123 ? -6.474 13.591 -60.853 1.00 8.49 121 LEU A C 1
ATOM 982 O O . LEU A 1 123 ? -6.656 12.363 -60.757 1.00 12.52 121 LEU A O 1
ATOM 987 N N . GLN A 1 124 ? -7.367 14.434 -61.375 1.00 10.59 122 GLN A N 1
ATOM 988 C CA . GLN A 1 124 ? -8.744 13.946 -61.797 1.00 11.65 122 GLN A CA 1
ATOM 989 C C . GLN A 1 124 ? -8.614 13.002 -63.018 1.00 13.45 122 GLN A C 1
ATOM 990 O O . GLN A 1 124 ? -9.238 11.937 -63.037 1.00 15.06 122 GLN A O 1
ATOM 996 N N . ARG A 1 125 ? -7.748 13.321 -63.972 1.00 11.96 123 ARG A N 1
ATOM 997 C CA . ARG A 1 125 ? -7.599 12.418 -65.120 1.00 10.54 123 ARG A CA 1
ATOM 998 C C . ARG A 1 125 ? -7.037 11.069 -64.679 1.00 15.79 123 ARG A C 1
ATOM 999 O O . ARG A 1 125 ? -7.506 10.013 -65.151 1.00 17.97 123 ARG A O 1
ATOM 1007 N N . SER A 1 126 ? -6.019 11.100 -63.794 1.00 12.70 124 SER A N 1
ATOM 1008 C CA . SER A 1 126 ? -5.426 9.895 -63.277 1.00 16.52 124 SER A CA 1
ATOM 1009 C C . SER A 1 126 ? -6.483 9.087 -62.505 1.00 14.19 124 SER A C 1
ATOM 1010 O O . SER A 1 126 ? -6.514 7.863 -62.605 1.00 13.59 124 SER A O 1
ATOM 1013 N N . LEU A 1 127 ? -7.331 9.743 -61.716 1.00 13.93 125 LEU A N 1
ATOM 1014 C CA . LEU A 1 127 ? -8.365 9.014 -60.967 1.00 14.53 125 LEU A CA 1
ATOM 1015 C C . LEU A 1 127 ? -9.356 8.276 -61.869 1.00 16.08 125 LEU A C 1
ATOM 1016 O O . LEU A 1 127 ? -9.730 7.092 -61.557 1.00 13.47 125 LEU A O 1
ATOM 1021 N N . LYS A 1 128 ? -9.785 8.962 -62.955 1.00 14.19 126 LYS A N 1
ATOM 1022 C CA . LYS A 1 128 ? -10.749 8.346 -63.918 1.00 14.13 126 LYS A CA 1
ATOM 1023 C C . LYS A 1 128 ? -10.152 7.061 -64.548 1.00 13.00 126 LYS A C 1
ATOM 1024 O O . LYS A 1 128 ? -10.859 6.144 -64.901 1.00 17.59 126 LYS A O 1
ATOM 1030 N N . ALA A 1 129 ? -8.824 6.977 -64.537 1.00 13.09 127 ALA A N 1
ATOM 1031 C CA . ALA A 1 129 ? -8.131 5.822 -65.076 1.00 12.10 127 ALA A CA 1
ATOM 1032 C C . ALA A 1 129 ? -7.775 4.784 -64.027 1.00 14.94 127 ALA A C 1
ATOM 1033 O O . ALA A 1 129 ? -7.147 3.763 -64.351 1.00 14.79 127 ALA A O 1
ATOM 1035 N N . GLY A 1 130 ? -8.065 5.072 -62.752 1.00 11.78 128 GLY A N 1
ATOM 1036 C CA . GLY A 1 130 ? -7.819 4.142 -61.691 1.00 13.01 128 GLY A CA 1
ATOM 1037 C C . GLY A 1 130 ? -6.400 4.313 -61.112 1.00 13.99 128 GLY A C 1
ATOM 1038 O O . GLY A 1 130 ? -5.924 3.466 -60.394 1.00 15.19 128 GLY A O 1
ATOM 1039 N N . GLY A 1 131 ? -5.757 5.439 -61.414 1.00 11.81 129 GLY A N 1
ATOM 1040 C CA . GLY A 1 131 ? -4.512 5.820 -60.764 1.00 15.86 129 GLY A CA 1
ATOM 1041 C C . GLY A 1 131 ? -3.304 5.336 -61.487 1.00 16.35 129 GLY A C 1
ATOM 1042 O O . GLY A 1 131 ? -3.387 4.456 -62.338 1.00 17.58 129 GLY A O 1
ATOM 1043 N N . ARG A 1 132 ? -2.156 5.875 -61.107 1.00 16.40 130 ARG A N 1
ATOM 1044 C CA . ARG A 1 132 ? -0.924 5.635 -61.809 1.00 22.85 130 ARG A CA 1
ATOM 1045 C C . ARG A 1 132 ? -0.123 4.494 -61.307 1.00 19.73 130 ARG A C 1
ATOM 1046 O O . ARG A 1 132 ? 0.627 3.901 -62.097 1.00 22.82 130 ARG A O 1
ATOM 1054 N N . ARG A 1 133 ? -0.272 4.188 -60.013 1.00 14.29 131 ARG A N 1
ATOM 1055 C CA . ARG A 1 133 ? 0.475 3.112 -59.356 1.00 21.48 131 ARG A CA 1
ATOM 1056 C C . ARG A 1 133 ? -0.487 2.088 -58.745 1.00 20.83 131 ARG A C 1
ATOM 1057 O O . ARG A 1 133 ? -1.705 2.342 -58.612 1.00 18.60 131 ARG A O 1
ATOM 1065 N N . ASP A 1 134 ? 0.047 0.920 -58.405 1.00 17.23 132 ASP A N 1
ATOM 1066 C CA . ASP A 1 134 ? -0.746 -0.144 -57.802 1.00 15.84 132 ASP A CA 1
ATOM 1067 C C . ASP A 1 134 ? -1.272 0.372 -56.469 1.00 16.74 132 ASP A C 1
ATOM 1068 O O . ASP A 1 134 ? -0.620 1.190 -55.774 1.00 14.93 132 ASP A O 1
ATOM 1073 N N . ILE A 1 135 ? -2.484 -0.087 -56.133 1.00 15.42 133 ILE A N 1
ATOM 1074 C CA . ILE A 1 135 ? -3.175 0.253 -54.928 1.00 14.30 133 ILE A CA 1
ATOM 1075 C C . ILE A 1 135 ? -3.083 -0.901 -53.960 1.00 16.89 133 ILE A C 1
ATOM 1076 O O . ILE A 1 135 ? -3.606 -1.999 -54.265 1.00 14.75 133 ILE A O 1
ATOM 1081 N N . PHE A 1 136 ? -2.402 -0.684 -52.829 1.00 14.68 134 PHE A N 1
ATOM 1082 C CA . PHE A 1 136 ? -2.307 -1.683 -51.803 1.00 9.48 134 PHE A CA 1
ATOM 1083 C C . PHE A 1 136 ? -2.930 -1.193 -50.506 1.00 10.93 134 PHE A C 1
ATOM 1084 O O . PHE A 1 136 ? -2.760 -0.039 -50.149 1.00 15.95 134 PHE A O 1
ATOM 1092 N N . LEU A 1 137 ? -3.680 -2.089 -49.828 1.00 14.37 135 LEU A N 1
ATOM 1093 C CA . LEU A 1 137 ? -4.418 -1.724 -48.591 1.00 11.13 135 LEU A CA 1
ATOM 1094 C C . LEU A 1 137 ? -3.629 -2.197 -47.376 1.00 13.96 135 LEU A C 1
ATOM 1095 O O . LEU A 1 137 ? -3.962 -3.186 -46.706 1.00 14.70 135 LEU A O 1
ATOM 1100 N N . GLY A 1 138 ? -2.523 -1.498 -47.109 1.00 17.12 136 GLY A N 1
ATOM 1101 C CA . GLY A 1 138 ? -1.724 -1.776 -45.901 1.00 18.74 136 GLY A CA 1
ATOM 1102 C C . GLY A 1 138 ? -0.636 -2.834 -46.067 1.00 20.66 136 GLY A C 1
ATOM 1103 O O . GLY A 1 138 ? 0.252 -2.943 -45.233 1.00 18.95 136 GLY A O 1
ATOM 1104 N N . ALA A 1 139 ? -0.678 -3.596 -47.155 1.00 22.09 137 ALA A N 1
ATOM 1105 C CA . ALA A 1 139 ? 0.357 -4.612 -47.404 1.00 19.90 137 ALA A CA 1
ATOM 1106 C C . ALA A 1 139 ? 0.379 -4.989 -48.857 1.00 18.65 137 ALA A C 1
ATOM 1107 O O . ALA A 1 139 ? -0.626 -4.903 -49.520 1.00 15.81 137 ALA A O 1
ATOM 1109 N N . ARG A 1 140 ? 1.526 -5.485 -49.332 1.00 16.91 138 ARG A N 1
ATOM 1110 C CA . ARG A 1 140 ? 1.616 -5.948 -50.746 1.00 19.77 138 ARG A CA 1
ATOM 1111 C C . ARG A 1 140 ? 0.630 -7.065 -51.135 1.00 20.78 138 ARG A C 1
ATOM 1112 O O . ARG A 1 140 ? 0.220 -7.146 -52.303 1.00 22.67 138 ARG A O 1
ATOM 1120 N N . GLU A 1 141 ? 0.252 -7.918 -50.172 1.00 15.13 139 GLU A N 1
ATOM 1121 C CA . GLU A 1 141 ? -0.537 -9.094 -50.483 1.00 17.32 139 GLU A CA 1
ATOM 1122 C C . GLU A 1 141 ? -1.964 -8.635 -50.535 1.00 15.79 139 GLU A C 1
ATOM 1123 O O . GLU A 1 141 ? -2.849 -9.442 -50.832 1.00 23.33 139 GLU A O 1
ATOM 1129 N N . CYS A 1 142 ? -2.218 -7.348 -50.231 1.00 11.29 140 CYS A N 1
ATOM 1130 C CA . CYS A 1 142 ? -3.647 -6.828 -50.227 1.00 11.04 140 CYS A CA 1
ATOM 1131 C C . CYS A 1 142 ? -3.821 -5.789 -51.333 1.00 12.38 140 CYS A C 1
ATOM 1132 O O . CYS A 1 142 ? -4.019 -4.589 -51.044 1.00 18.64 140 CYS A O 1
ATOM 1135 N N . GLN A 1 143 ? -3.748 -6.214 -52.595 1.00 12.14 141 GLN A N 1
ATOM 1136 C CA . GLN A 1 143 ? -3.972 -5.290 -53.697 1.00 14.03 141 GLN A CA 1
ATOM 1137 C C . GLN A 1 143 ? -5.470 -5.042 -53.897 1.00 12.34 141 GLN A C 1
ATOM 1138 O O . GLN A 1 143 ? -6.308 -5.977 -53.835 1.00 18.44 141 GLN A O 1
ATOM 1144 N N . GLY A 1 144 ? -5.804 -3.785 -54.152 1.00 10.29 142 GLY A N 1
ATOM 1145 C CA . GLY A 1 144 ? -7.195 -3.456 -54.485 1.00 9.83 142 GLY A CA 1
ATOM 1146 C C . GLY A 1 144 ? -7.251 -2.417 -55.630 1.00 11.74 142 GLY A C 1
ATOM 1147 O O . GLY A 1 144 ? -6.489 -2.489 -56.576 1.00 12.09 142 GLY A O 1
ATOM 1148 N N . TYR A 1 145 ? -8.244 -1.523 -55.621 1.00 13.86 143 TYR A N 1
ATOM 1149 C CA . TYR A 1 145 ? -8.323 -0.474 -56.700 1.00 13.34 143 TYR A CA 1
ATOM 1150 C C . TYR A 1 145 ? -9.131 0.712 -56.235 1.00 10.62 143 TYR A C 1
ATOM 1151 O O . TYR A 1 145 ? -9.856 0.629 -55.251 1.00 12.94 143 TYR A O 1
ATOM 1160 N N . VAL A 1 146 ? -9.011 1.788 -56.979 1.00 9.91 144 VAL A N 1
ATOM 1161 C CA . VAL A 1 146 ? -9.700 3.045 -56.713 1.00 13.72 144 VAL A CA 1
ATOM 1162 C C . VAL A 1 146 ? -10.548 3.435 -57.904 1.00 16.00 144 VAL A C 1
ATOM 1163 O O . VAL A 1 146 ? -10.275 3.022 -59.070 1.00 12.45 144 VAL A O 1
ATOM 1167 N N . ALA A 1 147 ? -11.552 4.247 -57.624 1.00 11.70 145 ALA A N 1
ATOM 1168 C CA . ALA A 1 147 ? -12.453 4.790 -58.678 1.00 15.29 145 ALA A CA 1
ATOM 1169 C C . ALA A 1 147 ? -13.017 6.203 -58.278 1.00 15.03 145 ALA A C 1
ATOM 1170 O O . ALA A 1 147 ? -13.173 6.495 -57.106 1.00 12.45 145 ALA A O 1
ATOM 1172 N N . PRO A 1 148 ? -13.416 7.025 -59.265 1.00 13.50 146 PRO A N 1
ATOM 1173 C CA . PRO A 1 148 ? -14.098 8.257 -58.890 1.00 14.87 146 PRO A CA 1
ATOM 1174 C C . PRO A 1 148 ? -15.388 7.925 -58.214 1.00 15.20 146 PRO A C 1
ATOM 1175 O O . PRO A 1 148 ? -16.018 6.934 -58.558 1.00 20.34 146 PRO A O 1
ATOM 1179 N N . CYS A 1 149 ? -15.754 8.721 -57.215 1.00 14.98 147 CYS A N 1
ATOM 1180 C CA . CYS A 1 149 ? -17.009 8.453 -56.451 1.00 18.39 147 CYS A CA 1
ATOM 1181 C C . CYS A 1 149 ? -17.453 9.716 -55.762 1.00 19.13 147 CYS A C 1
ATOM 1182 O O . CYS A 1 149 ? -16.603 10.374 -55.191 1.00 24.50 147 CYS A O 1
ATOM 1185 N N . GLU A 1 150 ? -18.763 10.067 -55.816 1.00 17.64 148 GLU A N 1
ATOM 1186 C CA . GLU A 1 150 ? -19.230 11.199 -55.037 1.00 17.58 148 GLU A CA 1
ATOM 1187 C C . GLU A 1 150 ? -19.307 10.787 -53.558 1.00 17.03 148 GLU A C 1
ATOM 1188 O O . GLU A 1 150 ? -20.012 9.845 -53.202 1.00 19.37 148 GLU A O 1
ATOM 1194 N N . PHE A 1 151 ? -18.556 11.486 -52.709 1.00 17.81 149 PHE A N 1
ATOM 1195 C CA . PHE A 1 151 ? -18.495 11.203 -51.283 1.00 15.74 149 PHE A CA 1
ATOM 1196 C C . PHE A 1 151 ? -19.874 11.295 -50.649 1.00 15.17 149 PHE A C 1
ATOM 1197 O O . PHE A 1 151 ? -20.559 12.327 -50.768 1.00 20.58 149 PHE A O 1
ATOM 1205 N N . GLY A 1 152 ? -20.292 10.212 -50.010 1.00 19.04 150 GLY A N 1
ATOM 1206 C CA . GLY A 1 152 ? -21.577 10.203 -49.359 1.00 18.04 150 GLY A CA 1
ATOM 1207 C C . GLY A 1 152 ? -22.681 9.707 -50.221 1.00 21.68 150 GLY A C 1
ATOM 1208 O O . GLY A 1 152 ? -23.847 9.655 -49.761 1.00 24.63 150 GLY A O 1
ATOM 1209 N N . SER A 1 153 ? -22.356 9.337 -51.470 1.00 19.88 151 SER A N 1
ATOM 1210 C CA . SER A 1 153 ? -23.423 8.816 -52.371 1.00 23.45 151 SER A CA 1
ATOM 1211 C C . SER A 1 153 ? -23.667 7.326 -52.068 1.00 17.46 151 SER A C 1
ATOM 1212 O O . SER A 1 153 ? -22.760 6.595 -51.659 1.00 21.48 151 SER A O 1
ATOM 1215 N N . GLY A 1 154 ? -24.888 6.844 -52.324 1.00 19.76 152 GLY A N 1
ATOM 1216 C CA . GLY A 1 154 ? -25.112 5.393 -52.122 1.00 22.43 152 GLY A CA 1
ATOM 1217 C C . GLY A 1 154 ? -25.364 5.033 -50.650 1.00 21.55 152 GLY A C 1
ATOM 1218 O O . GLY A 1 154 ? -25.216 5.884 -49.761 1.00 22.19 152 GLY A O 1
ATOM 1219 N N . ASP A 1 155 ? -25.725 3.778 -50.397 1.00 24.90 153 ASP A N 1
ATOM 1220 C CA . ASP A 1 155 ? -26.058 3.337 -49.064 1.00 24.47 153 ASP A CA 1
ATOM 1221 C C . ASP A 1 155 ? -24.886 2.522 -48.579 1.00 22.02 153 ASP A C 1
ATOM 1222 O O . ASP A 1 155 ? -24.291 1.784 -49.358 1.00 25.74 153 ASP A O 1
ATOM 1227 N N . GLY A 1 156 ? -24.570 2.662 -47.291 1.00 19.69 154 GLY A N 1
ATOM 1228 C CA . GLY A 1 156 ? -23.471 1.910 -46.670 1.00 21.32 154 GLY A CA 1
ATOM 1229 C C . GLY A 1 156 ? -23.966 1.254 -45.405 1.00 19.12 154 GLY A C 1
ATOM 1230 O O . GLY A 1 156 ? -24.930 1.667 -44.763 1.00 19.82 154 GLY A O 1
ATOM 1231 N N . PHE A 1 157 ? -23.289 0.188 -45.057 1.00 16.55 155 PHE A N 1
ATOM 1232 C CA . PHE A 1 157 ? -23.620 -0.622 -43.899 1.00 20.72 155 PHE A CA 1
ATOM 1233 C C . PHE A 1 157 ? -23.839 0.157 -42.566 1.00 15.53 155 PHE A C 1
ATOM 1234 O O . PHE A 1 157 ? -24.727 -0.182 -41.770 1.00 20.06 155 PHE A O 1
ATOM 1242 N N . TYR A 1 158 ? -23.030 1.176 -42.312 1.00 20.44 156 TYR A N 1
ATOM 1243 C CA . TYR A 1 158 ? -23.069 1.877 -41.042 1.00 16.76 156 TYR A CA 1
ATOM 1244 C C . TYR A 1 158 ? -24.006 3.119 -41.035 1.00 20.88 156 TYR A C 1
ATOM 1245 O O . TYR A 1 158 ? -24.068 3.838 -40.046 1.00 17.72 156 TYR A O 1
ATOM 1254 N N . ASP A 1 159 ? -24.695 3.371 -42.154 1.00 19.53 157 ASP A N 1
ATOM 1255 C CA . ASP A 1 159 ? -25.781 4.386 -42.202 1.00 20.87 157 ASP A CA 1
ATOM 1256 C C . ASP A 1 159 ? -26.622 4.226 -40.952 1.00 21.07 157 ASP A C 1
ATOM 1257 O O . ASP A 1 159 ? -27.125 3.131 -40.666 1.00 22.49 157 ASP A O 1
ATOM 1262 N N . GLY A 1 160 ? -26.747 5.304 -40.178 1.00 29.51 158 GLY A N 1
ATOM 1263 C CA . GLY A 1 160 ? -27.602 5.336 -38.987 1.00 33.64 158 GLY A CA 1
ATOM 1264 C C . GLY A 1 160 ? -27.196 4.455 -37.810 1.00 28.51 158 GLY A C 1
ATOM 1265 O O . GLY A 1 160 ? -27.996 4.214 -36.888 1.00 27.24 158 GLY A O 1
ATOM 1266 N N . GLN A 1 161 ? -25.956 4.010 -37.799 1.00 27.19 159 GLN A N 1
ATOM 1267 C CA . GLN A 1 161 ? -25.489 3.125 -36.736 1.00 25.71 159 GLN A CA 1
ATOM 1268 C C . GLN A 1 161 ? -24.848 3.881 -35.578 1.00 30.36 159 GLN A C 1
ATOM 1269 O O . GLN A 1 161 ? -24.200 3.259 -34.739 1.00 30.69 159 GLN A O 1
ATOM 1275 N N . GLY A 1 162 ? -24.968 5.213 -35.560 1.00 24.87 160 GLY A N 1
ATOM 1276 C CA . GLY A 1 162 ? -24.558 5.999 -34.381 1.00 21.33 160 GLY A CA 1
ATOM 1277 C C . GLY A 1 162 ? -23.031 5.991 -34.165 1.00 17.64 160 GLY A C 1
ATOM 1278 O O . GLY A 1 162 ? -22.244 5.741 -35.104 1.00 23.55 160 GLY A O 1
ATOM 1279 N N . LYS A 1 163 ? -22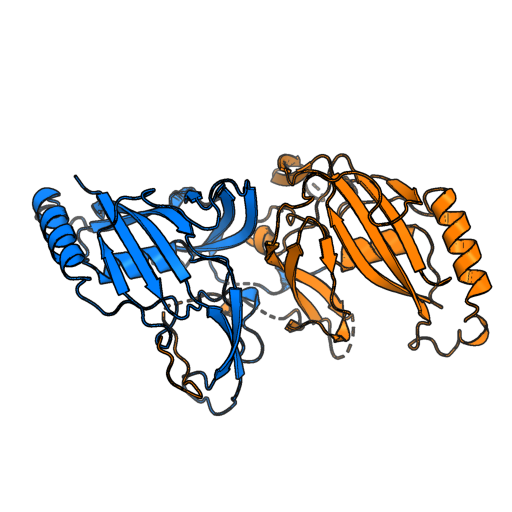.587 6.254 -32.945 1.00 17.23 161 LYS A N 1
ATOM 1280 C CA . LYS A 1 163 ? -21.118 6.502 -32.720 1.00 14.73 161 LYS A CA 1
ATOM 1281 C C . LYS A 1 163 ? -20.407 5.222 -32.345 1.00 21.88 161 LYS A C 1
ATOM 1282 O O . LYS A 1 163 ? -20.870 4.558 -31.372 1.00 21.35 161 LYS A O 1
ATOM 1288 N N . TYR A 1 164 ? -19.301 4.877 -33.036 1.00 21.04 162 TYR A N 1
ATOM 1289 C CA . TYR A 1 164 ? -18.490 3.678 -32.685 1.00 16.14 162 TYR A CA 1
ATOM 1290 C C . TYR A 1 164 ? -17.115 4.202 -32.277 1.00 14.94 162 TYR A C 1
ATOM 1291 O O . TYR A 1 164 ? -16.555 4.930 -33.032 1.00 16.29 162 TYR A O 1
ATOM 1300 N N . HIS A 1 165 ? -16.658 3.897 -31.062 1.00 13.91 163 HIS A N 1
ATOM 1301 C CA . HIS A 1 165 ? -15.337 4.300 -30.493 1.00 16.22 163 HIS A CA 1
ATOM 1302 C C . HIS A 1 165 ? -14.354 3.254 -30.827 1.00 12.41 163 HIS A C 1
ATOM 1303 O O . HIS A 1 165 ? -14.293 2.215 -30.141 1.00 15.46 163 HIS A O 1
ATOM 1310 N N . LEU A 1 166 ? -13.579 3.497 -31.881 1.00 13.98 164 LEU A N 1
ATOM 1311 C CA . LEU A 1 166 ? -12.688 2.495 -32.470 1.00 12.34 164 LEU A CA 1
ATOM 1312 C C . LEU A 1 166 ? -11.364 2.476 -31.695 1.00 13.64 164 LEU A C 1
ATOM 1313 O O . LEU A 1 166 ? -10.503 1.599 -31.927 1.00 14.87 164 LEU A O 1
ATOM 1318 N N . GLY A 1 167 ? -11.208 3.421 -30.773 1.00 12.85 165 GLY A N 1
ATOM 1319 C CA . GLY A 1 167 ? -10.050 3.365 -29.867 1.00 13.20 165 GLY A CA 1
ATOM 1320 C C . GLY A 1 167 ? -8.853 4.192 -30.341 1.00 11.87 165 GLY A C 1
ATOM 1321 O O . GLY A 1 167 ? -8.879 4.851 -31.414 1.00 15.48 165 GLY A O 1
ATOM 1322 N N . THR A 1 168 ? -7.742 4.106 -29.630 1.00 13.55 166 THR A N 1
ATOM 1323 C CA . THR A 1 168 ? -6.563 4.870 -30.008 1.00 13.88 166 THR A CA 1
ATOM 1324 C C . THR A 1 168 ? -5.992 4.266 -31.300 1.00 15.36 166 THR A C 1
ATOM 1325 O O . THR A 1 168 ? -5.843 3.038 -31.442 1.00 16.86 166 THR A O 1
ATOM 1329 N N . MET A 1 169 ? -5.628 5.123 -32.239 1.00 15.45 167 MET A N 1
ATOM 1330 C CA . MET A 1 169 ? -5.059 4.640 -33.540 1.00 15.12 167 MET A CA 1
ATOM 1331 C C . MET A 1 169 ? -3.896 5.492 -33.903 1.00 13.43 167 MET A C 1
ATOM 1332 O O . MET A 1 169 ? -3.913 6.688 -33.619 1.00 15.06 167 MET A O 1
ATOM 1337 N N . VAL A 1 170 ? -2.912 4.920 -34.580 1.00 17.05 168 VAL A N 1
ATOM 1338 C CA . VAL A 1 170 ? -1.880 5.701 -35.243 1.00 15.81 168 VAL A CA 1
ATOM 1339 C C . VAL A 1 170 ? -2.557 6.563 -36.300 1.00 16.79 168 VAL A C 1
ATOM 1340 O O . VAL A 1 170 ? -3.394 6.061 -37.094 1.00 19.04 168 VAL A O 1
ATOM 1344 N N . HIS A 1 171 ? -2.231 7.859 -36.291 1.00 15.04 169 HIS A N 1
ATOM 1345 C CA . HIS A 1 171 ? -2.694 8.798 -37.330 1.00 16.14 169 HIS A CA 1
ATOM 1346 C C . HIS A 1 171 ? -1.617 8.782 -38.394 1.00 15.50 169 HIS A C 1
ATOM 1347 O O . HIS A 1 171 ? -1.897 8.528 -39.561 1.00 15.91 169 HIS A O 1
ATOM 1354 N N . GLY A 1 172 ? -0.312 8.974 -38.044 1.00 12.72 170 GLY A N 1
ATOM 1355 C CA . GLY A 1 172 ? 0.645 8.904 -39.101 1.00 13.43 170 GLY A CA 1
ATOM 1356 C C . GLY A 1 172 ? 1.935 9.250 -38.453 1.00 15.54 170 GLY A C 1
ATOM 1357 O O . GLY A 1 172 ? 1.998 9.255 -37.223 1.00 16.24 170 GLY A O 1
ATOM 1358 N N . PHE A 1 173 ? 2.935 9.567 -39.255 1.00 15.63 171 PHE A N 1
ATOM 1359 C CA . PHE A 1 173 ? 4.283 9.924 -38.725 1.00 17.57 171 PHE A CA 1
ATOM 1360 C C . PHE A 1 173 ? 4.699 11.318 -39.213 1.00 21.23 171 PHE A C 1
ATOM 1361 O O . PHE A 1 173 ? 4.331 11.746 -40.323 1.00 19.63 171 PHE A O 1
ATOM 1369 N N . ASN A 1 174 ? 5.473 12.016 -38.385 1.00 25.42 172 ASN A N 1
ATOM 1370 C CA . ASN A 1 174 ? 6.137 13.224 -38.781 1.00 27.67 172 ASN A CA 1
ATOM 1371 C C . ASN A 1 174 ? 7.579 12.883 -39.050 1.00 29.63 172 ASN A C 1
ATOM 1372 O O . ASN A 1 174 ? 8.286 12.377 -38.150 1.00 28.10 172 ASN A O 1
ATOM 1377 N N . TYR A 1 175 ? 7.987 13.146 -40.289 1.00 37.40 173 TYR A N 1
ATOM 1378 C CA . TYR A 1 175 ? 9.294 12.772 -40.797 1.00 40.95 173 TYR A CA 1
ATOM 1379 C C . TYR A 1 175 ? 10.297 13.938 -40.843 1.00 42.61 173 TYR A C 1
ATOM 1380 O O . TYR A 1 175 ? 9.907 15.110 -41.010 1.00 52.59 173 TYR A O 1
ATOM 1389 N N . PRO A 1 176 ? 11.594 13.621 -40.697 1.00 41.03 174 PRO A N 1
ATOM 1390 C CA . PRO A 1 176 ? 12.667 14.625 -40.833 1.00 47.61 174 PRO A CA 1
ATOM 1391 C C . PRO A 1 176 ? 13.053 14.920 -42.288 1.00 50.40 174 PRO A C 1
ATOM 1392 O O . PRO A 1 176 ? 12.517 15.865 -42.902 1.00 41.34 174 PRO A O 1
ATOM 1396 N N . GLN A 1 181 ? 10.699 18.323 -36.882 1.00 77.10 179 GLN A N 1
ATOM 1397 C CA . GLN A 1 181 ? 11.629 18.331 -38.010 1.00 55.06 179 GLN A CA 1
ATOM 1398 C C . GLN A 1 181 ? 12.878 17.430 -37.842 1.00 48.68 179 GLN A C 1
ATOM 1399 O O . GLN A 1 181 ? 13.372 16.893 -38.849 1.00 46.52 179 GLN A O 1
ATOM 1405 N N . HIS A 1 182 ? 13.374 17.247 -36.608 1.00 45.27 180 HIS A N 1
ATOM 1406 C CA . HIS A 1 182 ? 14.664 16.529 -36.383 1.00 32.23 180 HIS A CA 1
ATOM 1407 C C . HIS A 1 182 ? 14.592 15.086 -35.986 1.00 38.23 180 HIS A C 1
ATOM 1408 O O . HIS A 1 182 ? 15.571 14.350 -36.169 1.00 56.18 180 HIS A O 1
ATOM 1415 N N . GLN A 1 183 ? 13.448 14.646 -35.469 1.00 45.88 181 GLN A N 1
ATOM 1416 C CA . GLN A 1 183 ? 13.310 13.251 -35.071 1.00 38.52 181 GLN A CA 1
ATOM 1417 C C . GLN A 1 183 ? 12.033 12.705 -35.666 1.00 41.54 181 GLN A C 1
ATOM 1418 O O . GLN A 1 183 ? 11.112 13.465 -35.985 1.00 40.40 181 GLN A O 1
ATOM 1424 N N . LEU A 1 184 ? 11.987 11.386 -35.829 1.00 38.10 182 LEU A N 1
ATOM 1425 C CA . LEU A 1 184 ? 10.775 10.690 -36.278 1.00 38.89 182 LEU A CA 1
ATOM 1426 C C . LEU A 1 184 ? 9.738 10.764 -35.156 1.00 37.93 182 LEU A C 1
ATOM 1427 O O . LEU A 1 184 ? 10.011 10.318 -34.036 1.00 29.64 182 LEU A O 1
ATOM 1432 N N . ASP A 1 185 ? 8.556 11.337 -35.422 1.00 32.13 183 ASP A N 1
ATOM 1433 C CA . ASP A 1 185 ? 7.537 11.383 -34.376 1.00 27.55 183 ASP A CA 1
ATOM 1434 C C . ASP A 1 185 ? 6.359 10.545 -34.854 1.00 22.49 183 ASP A C 1
ATOM 1435 O O . ASP A 1 185 ? 6.115 10.486 -36.072 1.00 21.93 183 ASP A O 1
ATOM 1440 N N . VAL A 1 186 ? 5.655 9.886 -33.921 1.00 20.36 184 VAL A N 1
ATOM 1441 C CA . VAL A 1 186 ? 4.338 9.262 -34.218 1.00 19.21 184 VAL A CA 1
ATOM 1442 C C . VAL A 1 186 ? 3.178 10.120 -33.726 1.00 17.03 184 VAL A C 1
ATOM 1443 O O . VAL A 1 186 ? 3.267 10.761 -32.641 1.00 21.34 184 VAL A O 1
ATOM 1447 N N . ARG A 1 187 ? 2.091 10.149 -34.499 1.00 18.05 185 ARG A N 1
ATOM 1448 C CA . ARG A 1 187 ? 0.883 10.905 -34.132 1.00 14.99 185 ARG A CA 1
ATOM 1449 C C . ARG A 1 187 ? -0.215 9.865 -33.864 1.00 14.48 185 ARG A C 1
ATOM 1450 O O . ARG A 1 187 ? -0.369 8.892 -34.661 1.00 14.45 185 ARG A O 1
ATOM 1458 N N . LEU A 1 188 ? -0.877 9.986 -32.701 1.00 17.49 186 LEU A N 1
ATOM 1459 C CA . LEU A 1 188 ? -2.025 9.140 -32.349 1.00 15.79 186 LEU A CA 1
ATOM 1460 C C . LEU A 1 188 ? -3.290 10.012 -32.110 1.00 16.05 186 LEU A C 1
ATOM 1461 O O . LEU A 1 188 ? -3.199 11.193 -31.838 1.00 18.80 186 LEU A O 1
ATOM 1466 N N . TRP A 1 189 ? -4.460 9.403 -32.184 1.00 14.22 187 TRP A N 1
ATOM 1467 C CA . TRP A 1 189 ? -5.669 10.080 -31.885 1.00 12.65 187 TRP A CA 1
ATOM 1468 C C . TRP A 1 189 ? -6.695 9.090 -31.557 1.00 17.27 187 TRP A C 1
ATOM 1469 O O . TRP A 1 189 ? -6.440 7.884 -31.721 1.00 15.88 187 TRP A O 1
ATOM 1480 N N . SER A 1 190 ? -7.853 9.544 -31.031 1.00 14.93 188 SER A N 1
ATOM 1481 C CA . SER A 1 190 ? -8.913 8.627 -30.627 1.00 17.91 188 SER A CA 1
ATOM 1482 C C . SER A 1 190 ? -9.934 8.534 -31.746 1.00 16.66 188 SER A C 1
ATOM 1483 O O . SER A 1 190 ? -10.723 9.447 -31.902 1.00 17.73 188 SER A O 1
ATOM 1486 N N . ALA A 1 191 ? -9.879 7.463 -32.547 1.00 15.44 189 ALA A N 1
ATOM 1487 C CA . ALA A 1 191 ? -10.673 7.365 -33.757 1.00 12.73 189 ALA A CA 1
ATOM 1488 C C . ALA A 1 191 ? -12.140 7.063 -33.419 1.00 14.16 189 ALA A C 1
ATOM 1489 O O . ALA A 1 191 ? -12.478 6.141 -32.592 1.00 16.65 189 ALA A O 1
ATOM 1491 N N . VAL A 1 192 ? -13.026 7.846 -33.992 1.00 14.29 190 VAL A N 1
ATOM 1492 C CA . VAL A 1 192 ? -14.446 7.661 -33.738 1.00 14.52 190 VAL A CA 1
ATOM 1493 C C . VAL A 1 192 ? -15.143 7.673 -35.084 1.00 16.77 190 VAL A C 1
ATOM 1494 O O . VAL A 1 192 ? -14.825 8.509 -35.937 1.00 16.08 190 VAL A O 1
ATOM 1498 N N . MET A 1 193 ? -16.130 6.781 -35.273 1.00 16.67 191 MET A N 1
ATOM 1499 C CA . MET A 1 193 ? -16.868 6.688 -36.530 1.00 20.49 191 MET A CA 1
ATOM 1500 C C . MET A 1 193 ? -18.338 6.973 -36.178 1.00 17.28 191 MET A C 1
ATOM 1501 O O . MET A 1 193 ? -18.873 6.397 -35.191 1.00 27.55 191 MET A O 1
ATOM 1506 N N . GLU A 1 194 ? -18.989 7.857 -36.928 1.00 13.84 192 GLU A N 1
ATOM 1507 C CA . GLU A 1 194 ? -20.377 8.159 -36.653 1.00 17.13 192 GLU A CA 1
ATOM 1508 C C . GLU A 1 194 ? -21.184 7.966 -37.881 1.00 15.72 192 GLU A C 1
ATOM 1509 O O . GLU A 1 194 ? -20.971 8.651 -38.888 1.00 17.14 192 GLU A O 1
ATOM 1515 N N . ASN A 1 195 ? -22.130 7.055 -37.796 1.00 22.28 193 ASN A N 1
ATOM 1516 C CA . ASN A 1 195 ? -22.956 6.679 -38.952 1.00 19.71 193 ASN A CA 1
ATOM 1517 C C . ASN A 1 195 ? -22.067 6.293 -40.131 1.00 18.23 193 ASN A C 1
ATOM 1518 O O . ASN A 1 195 ? -22.364 6.607 -41.270 1.00 20.14 193 ASN A O 1
ATOM 1523 N N . GLY A 1 196 ? -20.935 5.659 -39.837 1.00 18.20 194 GLY A N 1
ATOM 1524 C CA . GLY A 1 196 ? -19.984 5.252 -40.884 1.00 18.67 194 GLY A CA 1
ATOM 1525 C C . GLY A 1 196 ? -18.914 6.254 -41.306 1.00 17.50 194 GLY A C 1
ATOM 1526 O O . GLY A 1 196 ? -18.056 5.903 -42.125 1.00 18.13 194 GLY A O 1
ATOM 1527 N N . TYR A 1 197 ? -19.003 7.502 -40.830 1.00 15.30 195 TYR A N 1
ATOM 1528 C CA . TYR A 1 197 ? -18.057 8.573 -41.212 1.00 15.04 195 TYR A CA 1
ATOM 1529 C C . TYR A 1 197 ? -16.999 8.808 -40.142 1.00 19.62 195 TYR A C 1
ATOM 1530 O O . TYR A 1 197 ? -17.331 8.901 -38.918 1.00 16.22 195 TYR A O 1
ATOM 1539 N N . ILE A 1 198 ? -15.746 8.903 -40.585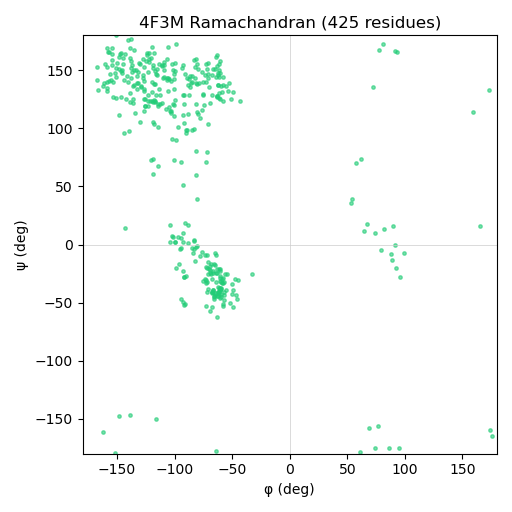 1.00 12.45 196 ILE A N 1
ATOM 1540 C CA . ILE A 1 198 ? -14.633 9.256 -39.709 1.00 13.34 196 ILE A CA 1
ATOM 1541 C C . ILE A 1 198 ? -14.067 10.590 -40.241 1.00 11.42 196 ILE A C 1
ATOM 1542 O O . ILE A 1 198 ? -13.715 10.723 -41.421 1.00 15.05 196 ILE A O 1
ATOM 1547 N N . GLN A 1 199 ? -14.024 11.599 -39.390 1.00 13.01 197 GLN A N 1
ATOM 1548 C CA . GLN A 1 199 ? -13.476 12.920 -39.754 1.00 13.99 197 GLN A CA 1
ATOM 1549 C C . GLN A 1 199 ? -12.097 13.027 -39.095 1.00 14.79 197 GLN A C 1
ATOM 1550 O O . GLN A 1 199 ? -11.979 12.942 -37.838 1.00 21.04 197 GLN A O 1
ATOM 1556 N N . PHE A 1 200 ? -11.079 13.162 -39.927 1.00 11.43 198 PHE A N 1
ATOM 1557 C CA . PHE A 1 200 ? -9.649 13.206 -39.430 1.00 11.40 198 PHE A CA 1
ATOM 1558 C C . PHE A 1 200 ? -9.236 14.602 -39.043 1.00 15.56 198 PHE A C 1
ATOM 1559 O O . PHE A 1 200 ? -9.521 15.552 -39.775 1.00 17.97 198 PHE A O 1
ATOM 1567 N N . PRO A 1 201 ? -8.555 14.729 -37.870 1.00 16.86 199 PRO A N 1
ATOM 1568 C CA . PRO A 1 201 ? -7.855 15.961 -37.560 1.00 19.32 199 PRO A CA 1
ATOM 1569 C C . PRO A 1 201 ? -6.683 16.088 -38.577 1.00 17.35 199 PRO A C 1
ATOM 1570 O O . PRO A 1 201 ? -6.141 15.094 -39.017 1.00 14.36 199 PRO A O 1
ATOM 1574 N N . ARG A 1 202 ? -6.278 17.296 -38.890 1.00 16.50 200 ARG A N 1
ATOM 1575 C CA . ARG A 1 202 ? -5.042 17.571 -39.572 1.00 14.32 200 ARG A CA 1
ATOM 1576 C C . ARG A 1 202 ? -3.838 17.088 -38.725 1.00 13.90 200 ARG A C 1
ATOM 1577 O O . ARG A 1 202 ? -3.878 17.035 -37.479 1.00 16.17 200 ARG A O 1
ATOM 1585 N N . PRO A 1 203 ? -2.757 16.704 -39.411 1.00 14.86 201 PRO A N 1
ATOM 1586 C CA . PRO A 1 203 ? -1.578 16.233 -38.694 1.00 16.60 201 PRO A CA 1
ATOM 1587 C C . PRO A 1 203 ? -1.190 17.146 -37.535 1.00 17.82 201 PRO A C 1
ATOM 1588 O O . PRO A 1 203 ? -0.898 16.619 -36.434 1.00 16.24 201 PRO A O 1
ATOM 1592 N N . GLU A 1 204 ? -1.210 18.483 -37.736 1.00 18.83 202 GLU A N 1
ATOM 1593 C CA . GLU A 1 204 ? -0.712 19.437 -36.686 1.00 21.97 202 GLU A CA 1
ATOM 1594 C C . GLU A 1 204 ? -1.622 19.479 -35.456 1.00 23.82 202 GLU A C 1
ATOM 1595 O O . GLU A 1 204 ? -1.204 19.929 -34.376 1.00 29.86 202 GLU A O 1
ATOM 1601 N N . ASP A 1 205 ? -2.867 19.016 -35.619 1.00 23.00 203 ASP A N 1
ATOM 1602 C CA . ASP A 1 205 ? -3.880 19.049 -34.559 1.00 19.06 203 ASP A CA 1
ATOM 1603 C C . ASP A 1 205 ? -4.102 17.723 -33.856 1.00 20.24 203 ASP A C 1
ATOM 1604 O O . ASP A 1 205 ? -5.032 17.626 -33.055 1.00 24.53 203 ASP A O 1
ATOM 1609 N N . CYS A 1 206 ? -3.297 16.704 -34.154 1.00 17.70 204 CYS A N 1
ATOM 1610 C CA . CYS A 1 206 ? -3.386 15.427 -33.418 1.00 18.30 204 CYS A CA 1
ATOM 1611 C C . CYS A 1 206 ? -3.052 15.613 -31.901 1.00 21.50 204 CYS A C 1
ATOM 1612 O O . CYS A 1 206 ? -2.094 16.324 -31.543 1.00 21.41 204 CYS A O 1
ATOM 1615 N N . PRO A 1 207 ? -3.835 14.977 -31.030 1.00 17.10 205 PRO A N 1
ATOM 1616 C CA . PRO A 1 207 ? -3.732 15.271 -29.587 1.00 18.65 205 PRO A CA 1
ATOM 1617 C C . PRO A 1 207 ? -2.428 14.681 -28.973 1.00 25.90 205 PRO A C 1
ATOM 1618 O O . PRO A 1 207 ? -1.874 15.239 -28.036 1.00 30.88 205 PRO A O 1
ATOM 1622 N N . ILE A 1 208 ? -1.938 13.566 -29.515 1.00 24.03 206 ILE A N 1
ATOM 1623 C CA . ILE A 1 208 ? -0.680 12.939 -29.091 1.00 24.83 206 ILE A CA 1
ATOM 1624 C C . ILE A 1 208 ? 0.352 12.884 -30.218 1.00 23.40 206 ILE A C 1
ATOM 1625 O O . ILE A 1 208 ? 0.085 12.339 -31.302 1.00 21.49 206 ILE A O 1
ATOM 1630 N N . VAL A 1 209 ? 1.533 13.471 -29.976 1.00 26.80 207 VAL A N 1
ATOM 1631 C CA . VAL A 1 209 ? 2.571 13.492 -30.986 1.00 27.61 207 VAL A CA 1
ATOM 1632 C C . VAL A 1 209 ? 3.910 13.450 -30.268 1.00 33.92 207 VAL A C 1
ATOM 1633 O O . VAL A 1 209 ? 4.261 14.401 -29.560 1.00 36.46 207 VAL A O 1
ATOM 1637 N N . ARG A 1 210 ? 4.637 12.344 -30.401 1.00 35.02 208 ARG A N 1
ATOM 1638 C CA . ARG A 1 210 ? 5.917 12.160 -29.688 1.00 41.49 208 ARG A CA 1
ATOM 1639 C C . ARG A 1 210 ? 6.898 11.341 -30.509 1.00 30.20 208 ARG A C 1
ATOM 1640 O O . ARG A 1 210 ? 6.448 10.478 -31.295 1.00 31.14 208 ARG A O 1
ATOM 1648 N N . PRO A 1 211 ? 8.231 11.614 -30.331 1.00 36.46 209 PRO A N 1
ATOM 1649 C CA . PRO A 1 211 ? 9.304 10.828 -30.939 1.00 32.88 209 PRO A CA 1
ATOM 1650 C C . PRO A 1 211 ? 9.067 9.345 -30.689 1.00 38.22 209 PRO A C 1
ATOM 1651 O O . PRO A 1 211 ? 8.779 8.984 -29.563 1.00 54.40 209 PRO A O 1
ATOM 1655 N N . VAL A 1 212 ? 9.149 8.497 -31.719 1.00 36.19 210 VAL A N 1
ATOM 1656 C CA . VAL A 1 212 ? 9.006 7.040 -31.523 1.00 45.88 210 VAL A CA 1
ATOM 1657 C C . VAL A 1 212 ? 9.985 6.370 -30.512 1.00 52.85 210 VAL A C 1
ATOM 1658 O O . VAL A 1 212 ? 9.689 5.308 -29.952 1.00 51.88 210 VAL A O 1
ATOM 1662 N N . LYS A 1 213 ? 11.147 6.970 -30.290 1.00 57.83 211 LYS A N 1
ATOM 1663 C CA . LYS A 1 213 ? 12.126 6.395 -29.374 1.00 58.50 211 LYS A CA 1
ATOM 1664 C C . LYS A 1 213 ? 11.915 6.909 -27.938 1.00 65.56 211 LYS A C 1
ATOM 1665 O O . LYS A 1 213 ? 11.432 6.191 -27.054 1.00 57.18 211 LYS A O 1
ATOM 1671 N N . GLU A 1 216 ? 8.765 2.962 -25.422 1.00 68.42 214 GLU A N 1
ATOM 1672 C CA . GLU A 1 216 ? 9.357 2.403 -24.200 1.00 67.52 214 GLU A CA 1
ATOM 1673 C C . GLU A 1 216 ? 8.413 1.453 -23.432 1.00 70.06 214 GLU A C 1
ATOM 1674 O O . GLU A 1 216 ? 7.224 1.767 -23.218 1.00 56.12 214 GLU A O 1
ATOM 1680 N N . PRO A 1 217 ? 8.946 0.277 -23.029 1.00 72.25 215 PRO A N 1
ATOM 1681 C CA . PRO A 1 217 ? 8.263 -0.750 -22.219 1.00 70.14 215 PRO A CA 1
ATOM 1682 C C . PRO A 1 217 ? 7.452 -0.266 -20.969 1.00 63.02 215 PRO A C 1
ATOM 1683 O O . PRO A 1 217 ? 6.440 -0.889 -20.615 1.00 57.70 215 PRO A O 1
ATOM 1687 N N . LYS A 1 218 ? 7.871 0.836 -20.337 1.00 71.36 216 LYS A N 1
ATOM 1688 C CA . LYS A 1 218 ? 7.252 1.329 -19.080 1.00 46.99 216 LYS A CA 1
ATOM 1689 C C . LYS A 1 218 ? 5.848 1.946 -19.243 1.00 52.54 216 LYS A C 1
ATOM 1690 O O . LYS A 1 218 ? 5.099 2.025 -18.257 1.00 49.01 216 LYS A O 1
ATOM 1696 N N . ILE A 1 219 ? 5.476 2.374 -20.454 1.00 50.58 217 ILE A N 1
ATOM 1697 C CA . ILE A 1 219 ? 4.081 2.822 -20.677 1.00 52.34 217 ILE A CA 1
ATOM 1698 C C . ILE A 1 219 ? 3.077 1.681 -20.354 1.00 49.77 217 ILE A C 1
ATOM 1699 O O . ILE A 1 219 ? 1.976 1.930 -19.855 1.00 43.49 217 ILE A O 1
ATOM 1704 N N . PHE A 1 220 ? 3.485 0.444 -20.615 1.00 47.27 218 PHE A N 1
ATOM 1705 C CA . PHE A 1 220 ? 2.612 -0.704 -20.392 1.00 43.33 218 PHE A CA 1
ATOM 1706 C C . PHE A 1 220 ? 2.750 -1.328 -19.007 1.00 47.17 218 PHE A C 1
ATOM 1707 O O . PHE A 1 220 ? 2.341 -2.467 -18.789 1.00 45.37 218 PHE A O 1
ATOM 1715 N N . ASN A 1 221 ? 3.316 -0.575 -18.070 1.00 42.57 219 ASN A N 1
ATOM 1716 C CA . ASN A 1 221 ? 3.400 -1.029 -16.691 1.00 53.69 219 ASN A CA 1
ATOM 1717 C C . ASN A 1 221 ? 2.038 -0.916 -16.015 1.00 61.56 219 ASN A C 1
ATOM 1718 O O . ASN A 1 221 ? 1.312 0.052 -16.233 1.00 55.70 219 ASN A O 1
ATOM 1723 N N . PRO A 1 222 ? 1.690 -1.909 -15.204 1.00 63.62 220 PRO A N 1
ATOM 1724 C CA . PRO A 1 222 ? 0.395 -1.914 -14.517 1.00 46.19 220 PRO A CA 1
ATOM 1725 C C . PRO A 1 222 ? 0.270 -0.765 -13.523 1.00 35.03 220 PRO A C 1
ATOM 1726 O O . PRO A 1 222 ? 0.287 0.394 -13.937 1.00 56.30 220 PRO A O 1
ATOM 1730 N N . MET B 1 3 ? -25.208 -21.412 -11.775 1.00 45.39 1 MET B N 1
ATOM 1731 C CA . MET B 1 3 ? -24.744 -22.282 -10.679 1.00 43.34 1 MET B CA 1
ATOM 1732 C C . MET B 1 3 ? -24.273 -21.399 -9.525 1.00 35.64 1 MET B C 1
ATOM 1733 O O . MET B 1 3 ? -24.241 -20.157 -9.618 1.00 29.92 1 MET B O 1
ATOM 1738 N N . ARG B 1 4 ? -23.928 -22.031 -8.417 1.00 32.28 2 ARG B N 1
ATOM 1739 C CA . ARG B 1 4 ? -23.665 -21.297 -7.189 1.00 31.51 2 ARG B CA 1
ATOM 1740 C C . ARG B 1 4 ? -22.334 -20.540 -7.253 1.00 33.85 2 ARG B C 1
ATOM 1741 O O . ARG B 1 4 ? -22.151 -19.522 -6.542 1.00 36.51 2 ARG B O 1
ATOM 1749 N N . ASN B 1 5 ? -21.447 -20.932 -8.148 1.00 19.53 3 ASN B N 1
ATOM 1750 C CA . ASN B 1 5 ? -20.164 -20.187 -8.138 1.00 18.72 3 ASN B CA 1
ATOM 1751 C C . ASN B 1 5 ? -20.198 -18.864 -8.931 1.00 20.42 3 ASN B C 1
ATOM 1752 O O . ASN B 1 5 ? -19.154 -18.163 -9.085 1.00 14.27 3 ASN B O 1
ATOM 1757 N N . GLU B 1 6 ? -21.391 -18.551 -9.464 1.00 19.08 4 GLU B N 1
ATOM 1758 C CA . GLU B 1 6 ? -21.600 -17.392 -10.358 1.00 21.76 4 GLU B CA 1
ATOM 1759 C C . GLU B 1 6 ? -21.986 -16.116 -9.604 1.00 21.91 4 GLU B C 1
ATOM 1760 O O . GLU B 1 6 ? -22.644 -16.180 -8.554 1.00 21.13 4 GLU B O 1
ATOM 1766 N N . VAL B 1 7 ? -21.552 -14.955 -10.106 1.00 14.93 5 VAL B N 1
ATOM 1767 C CA . VAL B 1 7 ? -21.945 -13.701 -9.446 1.00 18.07 5 VAL B CA 1
ATOM 1768 C C . VAL B 1 7 ? -22.343 -12.693 -10.504 1.00 18.24 5 VAL B C 1
ATOM 1769 O O . VAL B 1 7 ? -21.659 -12.561 -11.504 1.00 20.38 5 VAL B O 1
ATOM 1773 N N . GLN B 1 8 ? -23.554 -12.139 -10.380 1.00 14.13 6 GLN B N 1
ATOM 1774 C CA . GLN B 1 8 ? -24.022 -11.157 -11.342 1.00 12.93 6 GLN B CA 1
ATOM 1775 C C . GLN B 1 8 ? -24.239 -9.887 -10.544 1.00 13.09 6 GLN B C 1
ATOM 1776 O O . GLN B 1 8 ? -24.945 -9.877 -9.507 1.00 15.92 6 GLN B O 1
ATOM 1782 N N . PHE B 1 9 ? -23.594 -8.823 -10.988 1.00 11.37 7 PHE B N 1
ATOM 1783 C CA . PHE B 1 9 ? -23.722 -7.550 -10.338 1.00 10.61 7 PHE B CA 1
ATOM 1784 C C . PHE B 1 9 ? -23.734 -6.385 -11.324 1.00 10.27 7 PHE B C 1
ATOM 1785 O O . PHE B 1 9 ? -23.395 -6.530 -12.494 1.00 17.68 7 PHE B O 1
ATOM 1793 N N . GLU B 1 10 ? -24.170 -5.242 -10.833 1.00 13.11 8 GLU B N 1
ATOM 1794 C CA . GLU B 1 10 ? -24.146 -3.990 -11.609 1.00 14.60 8 GLU B CA 1
ATOM 1795 C C . GLU B 1 10 ? -23.161 -3.059 -10.932 1.00 16.71 8 GLU B C 1
ATOM 1796 O O . GLU B 1 10 ? -22.971 -3.119 -9.705 1.00 15.90 8 GLU B O 1
ATOM 1802 N N . LEU B 1 11 ? -22.630 -2.145 -11.716 1.00 13.10 9 LEU B N 1
ATOM 1803 C CA . LEU B 1 11 ? -21.555 -1.285 -11.264 1.00 15.96 9 LEU B CA 1
ATOM 1804 C C . LEU B 1 11 ? -21.861 0.129 -11.806 1.00 13.40 9 LEU B C 1
ATOM 1805 O O . LEU B 1 11 ? -22.158 0.292 -13.009 1.00 15.14 9 LEU B O 1
ATOM 1810 N N . PHE B 1 12 ? -21.801 1.130 -10.948 1.00 14.12 10 PHE B N 1
ATOM 1811 C CA . PHE B 1 12 ? -22.159 2.519 -11.351 1.00 16.97 10 PHE B CA 1
ATOM 1812 C C . PHE B 1 12 ? -21.012 3.420 -10.966 1.00 17.50 10 PHE B C 1
ATOM 1813 O O . PHE B 1 12 ? -20.410 3.224 -9.920 1.00 14.79 10 PHE B O 1
ATOM 1821 N N . GLY B 1 13 ? -20.771 4.458 -11.768 1.00 16.21 11 GLY B N 1
ATOM 1822 C CA . GLY B 1 13 ? -19.789 5.483 -11.440 1.00 17.93 11 GLY B CA 1
ATOM 1823 C C . GLY B 1 13 ? -20.110 6.778 -12.198 1.00 16.19 11 GLY B C 1
ATOM 1824 O O . GLY B 1 13 ? -20.488 6.768 -13.416 1.00 18.33 11 GLY B O 1
ATOM 1825 N N . ASP B 1 14 ? -19.926 7.906 -11.521 1.00 16.30 12 ASP B N 1
ATOM 1826 C CA . ASP B 1 14 ? -20.077 9.205 -12.149 1.00 19.59 12 ASP B CA 1
ATOM 1827 C C . ASP B 1 14 ? -18.974 9.371 -13.196 1.00 19.64 12 ASP B C 1
ATOM 1828 O O . ASP B 1 14 ? -19.198 9.954 -14.265 1.00 20.01 12 ASP B O 1
ATOM 1833 N N . TYR B 1 15 ? -17.779 8.902 -12.853 1.00 18.82 13 TYR B N 1
ATOM 1834 C CA . TYR B 1 15 ? -16.630 8.894 -13.746 1.00 17.23 13 TYR B CA 1
ATOM 1835 C C . TYR B 1 15 ? -15.858 7.571 -13.636 1.00 14.88 13 TYR B C 1
ATOM 1836 O O . TYR B 1 15 ? -15.893 6.864 -12.612 1.00 20.02 13 TYR B O 1
ATOM 1845 N N . ALA B 1 16 ? -15.205 7.210 -14.741 1.00 16.81 14 ALA B N 1
ATOM 1846 C CA . ALA B 1 16 ? -14.226 6.120 -14.695 1.00 15.74 14 ALA B CA 1
ATOM 1847 C C . ALA B 1 16 ? -12.959 6.466 -15.502 1.00 16.80 14 ALA B C 1
ATOM 1848 O O . ALA B 1 16 ? -12.973 7.341 -16.410 1.00 15.76 14 ALA B O 1
ATOM 1850 N N . LEU B 1 17 ? -11.857 5.845 -15.134 1.00 17.05 15 LEU B N 1
ATOM 1851 C CA . LEU B 1 17 ? -10.662 5.992 -15.944 1.00 18.48 15 LEU B CA 1
ATOM 1852 C C . LEU B 1 17 ? -9.920 4.649 -16.047 1.00 17.99 15 LEU B C 1
ATOM 1853 O O . LEU B 1 17 ? -9.103 4.311 -15.165 1.00 17.18 15 LEU B O 1
ATOM 1858 N N . PHE B 1 18 ? -10.152 3.933 -17.138 1.00 15.53 16 PHE B N 1
ATOM 1859 C CA . PHE B 1 18 ? -9.413 2.683 -17.433 1.00 19.43 16 PHE B CA 1
ATOM 1860 C C . PHE B 1 18 ? -8.296 3.078 -18.453 1.00 18.40 16 PHE B C 1
ATOM 1861 O O . PHE B 1 18 ? -8.503 3.098 -19.667 1.00 18.99 16 PHE B O 1
ATOM 1869 N N . THR B 1 19 ? -7.138 3.452 -17.918 1.00 18.61 17 THR B N 1
ATOM 1870 C CA . THR B 1 19 ? -6.105 4.043 -18.730 1.00 18.03 17 THR B CA 1
ATOM 1871 C C . THR B 1 19 ? -5.792 3.226 -19.964 1.00 15.01 17 THR B C 1
ATOM 1872 O O . THR B 1 19 ? -5.441 2.023 -19.848 1.00 18.37 17 THR B O 1
ATOM 1876 N N . ASP B 1 20 ? -5.882 3.884 -21.123 1.00 11.08 18 ASP B N 1
ATOM 1877 C CA . ASP B 1 20 ? -5.323 3.343 -22.384 1.00 14.48 18 ASP B CA 1
ATOM 1878 C C . ASP B 1 20 ? -3.793 3.583 -22.360 1.00 16.30 18 ASP B C 1
ATOM 1879 O O . ASP B 1 20 ? -3.341 4.738 -22.472 1.00 16.73 18 ASP B O 1
ATOM 1884 N N . PRO B 1 21 ? -2.996 2.504 -22.200 1.00 15.13 19 PRO B N 1
ATOM 1885 C CA . PRO B 1 21 ? -1.523 2.711 -21.965 1.00 19.60 19 PRO B CA 1
ATOM 1886 C C . PRO B 1 21 ? -0.844 3.447 -23.111 1.00 21.10 19 PRO B C 1
ATOM 1887 O O . PRO B 1 21 ? 0.115 4.152 -22.856 1.00 21.38 19 PRO B O 1
ATOM 1891 N N . LEU B 1 22 ? -1.374 3.336 -24.351 1.00 22.80 20 LEU B N 1
ATOM 1892 C CA . LEU B 1 22 ? -0.758 4.035 -25.498 1.00 24.24 20 LEU B CA 1
ATOM 1893 C C . LEU B 1 22 ? -0.846 5.574 -25.419 1.00 29.90 20 LEU B C 1
ATOM 1894 O O . LEU B 1 22 ? -0.028 6.286 -26.031 1.00 30.46 20 LEU B O 1
ATOM 1899 N N . THR B 1 23 ? -1.816 6.071 -24.648 1.00 24.78 21 THR B N 1
ATOM 1900 C CA . THR B 1 23 ? -2.048 7.489 -24.477 1.00 23.44 21 THR B CA 1
ATOM 1901 C C . THR B 1 23 ? -1.154 8.141 -23.449 1.00 26.88 21 THR B C 1
ATOM 1902 O O . THR B 1 23 ? -1.105 9.342 -23.388 1.00 31.77 21 THR B O 1
ATOM 1906 N N . LYS B 1 24 ? -0.489 7.329 -22.644 1.00 22.16 22 LYS B N 1
ATOM 1907 C CA . LYS B 1 24 ? 0.519 7.805 -21.702 1.00 24.26 22 LYS B CA 1
ATOM 1908 C C . LYS B 1 24 ? 1.768 8.256 -22.401 1.00 30.14 22 LYS B C 1
ATOM 1909 O O . LYS B 1 24 ? 2.612 8.877 -21.788 1.00 33.90 22 LYS B O 1
ATOM 1915 N N . ILE B 1 25 ? 1.906 7.892 -23.677 1.00 35.99 23 ILE B N 1
ATOM 1916 C CA . ILE B 1 25 ? 2.999 8.378 -24.538 1.00 40.18 23 ILE B CA 1
ATOM 1917 C C . ILE B 1 25 ? 3.200 9.904 -24.405 1.00 42.07 23 ILE B C 1
ATOM 1918 O O . ILE B 1 25 ? 4.320 10.391 -24.219 1.00 48.78 23 ILE B O 1
ATOM 1923 N N . GLY B 1 26 ? 2.107 10.654 -24.462 1.00 35.02 24 GLY B N 1
ATOM 1924 C CA . GLY B 1 26 ? 2.192 12.095 -24.292 1.00 45.28 24 GLY B CA 1
ATOM 1925 C C . GLY B 1 26 ? 2.094 12.561 -22.847 1.00 38.86 24 GLY B C 1
ATOM 1926 O O . GLY B 1 26 ? 1.824 13.728 -22.600 1.00 50.23 24 GLY B O 1
ATOM 1927 N N . GLY B 1 27 ? 2.294 11.665 -21.887 1.00 42.38 25 GLY B N 1
ATOM 1928 C CA . GLY B 1 27 ? 2.370 12.081 -20.489 1.00 36.32 25 GLY B CA 1
ATOM 1929 C C . GLY B 1 27 ? 1.082 12.473 -19.770 1.00 52.14 25 GLY B C 1
ATOM 1930 O O . GLY B 1 27 ? 1.128 12.995 -18.647 1.00 65.25 25 GLY B O 1
ATOM 1931 N N . GLU B 1 28 ? -0.069 12.233 -20.389 1.00 51.89 26 GLU B N 1
ATOM 1932 C CA . GLU B 1 28 ? -1.355 12.424 -19.695 1.00 39.41 26 GLU B CA 1
ATOM 1933 C C . GLU B 1 28 ? -1.994 11.054 -19.621 1.00 32.54 26 GLU B C 1
ATOM 1934 O O . GLU B 1 28 ? -1.285 10.053 -19.568 1.00 30.82 26 GLU B O 1
ATOM 1940 N N . LYS B 1 29 ? -3.326 10.995 -19.628 1.00 22.39 27 LYS B N 1
ATOM 1941 C CA . LYS B 1 29 ? -3.990 9.695 -19.731 1.00 22.20 27 LYS B CA 1
ATOM 1942 C C . LYS B 1 29 ? -5.345 9.895 -20.364 1.00 20.32 27 LYS B C 1
ATOM 1943 O O . LYS B 1 29 ? -6.057 10.853 -20.008 1.00 22.82 27 LYS B O 1
ATOM 1949 N N . LEU B 1 30 ? -5.721 8.976 -21.250 1.00 18.20 28 LEU B N 1
ATOM 1950 C CA . LEU B 1 30 ? -7.112 8.886 -21.738 1.00 15.86 28 LEU B CA 1
ATOM 1951 C C . LEU B 1 30 ? -7.632 7.515 -21.376 1.00 18.53 28 LEU B C 1
ATOM 1952 O O . LEU B 1 30 ? -6.917 6.516 -21.520 1.00 19.66 28 LEU B O 1
ATOM 1957 N N . SER B 1 31 ? -8.880 7.452 -20.955 1.00 15.41 29 SER B N 1
ATOM 1958 C CA . SER B 1 31 ? -9.514 6.160 -20.668 1.00 13.32 29 SER B CA 1
ATOM 1959 C C . SER B 1 31 ? -9.806 5.378 -21.971 1.00 13.83 29 SER B C 1
ATOM 1960 O O . SER B 1 31 ? -10.095 5.964 -23.001 1.00 13.91 29 SER B O 1
ATOM 1963 N N . TYR B 1 32 ? -9.793 4.059 -21.863 1.00 12.87 30 TYR B N 1
ATOM 1964 C CA . TYR B 1 32 ? -10.436 3.158 -22.819 1.00 11.96 30 TYR B CA 1
ATOM 1965 C C . TYR B 1 32 ? -11.920 3.459 -22.842 1.00 11.51 30 TYR B C 1
ATOM 1966 O O . TYR B 1 32 ? -12.438 4.015 -21.895 1.00 13.11 30 TYR B O 1
ATOM 1975 N N . SER B 1 33 ? -12.602 3.097 -23.906 1.00 12.58 31 SER B N 1
ATOM 1976 C CA . SER B 1 33 ? -14.059 3.244 -23.999 1.00 14.68 31 SER B CA 1
ATOM 1977 C C . SER B 1 33 ? -14.836 2.404 -22.991 1.00 15.33 31 SER B C 1
ATOM 1978 O O . SER B 1 33 ? -16.018 2.662 -22.787 1.00 15.18 31 SER B O 1
ATOM 1981 N N . VAL B 1 34 ? -14.243 1.325 -22.524 1.00 11.09 32 VAL B N 1
ATOM 1982 C CA . VAL B 1 34 ? -14.947 0.330 -21.673 1.00 14.33 32 VAL B CA 1
ATOM 1983 C C . VAL B 1 34 ? -13.949 -0.228 -20.648 1.00 14.33 32 VAL B C 1
ATOM 1984 O O . VAL B 1 34 ? -12.712 -0.095 -20.799 1.00 15.92 32 VAL B O 1
ATOM 1988 N N . PRO B 1 35 ? -14.456 -0.827 -19.541 1.00 15.59 33 PRO B N 1
ATOM 1989 C CA . PRO B 1 35 ? -13.567 -1.490 -18.574 1.00 15.17 33 PRO B CA 1
ATOM 1990 C C . PRO B 1 35 ? -12.715 -2.603 -19.181 1.00 15.34 33 PRO B C 1
ATOM 1991 O O . PRO B 1 35 ? -13.177 -3.268 -20.122 1.00 15.76 33 PRO B O 1
ATOM 1995 N N . THR B 1 36 ? -11.463 -2.752 -18.710 1.00 15.32 34 THR B N 1
ATOM 1996 C CA . THR B 1 36 ? -10.703 -3.919 -19.029 1.00 14.74 34 THR B CA 1
ATOM 1997 C C . THR B 1 36 ? -11.076 -5.094 -18.136 1.00 15.94 34 THR B C 1
ATOM 1998 O O . THR B 1 36 ? -11.636 -4.920 -17.043 1.00 18.63 34 THR B O 1
ATOM 2002 N N . TYR B 1 37 ? -10.765 -6.293 -18.595 1.00 15.12 35 TYR B N 1
ATOM 2003 C CA . TYR B 1 37 ? -10.903 -7.523 -17.774 1.00 11.53 35 TYR B CA 1
ATOM 2004 C C . TYR B 1 37 ? -10.262 -7.330 -16.399 1.00 12.92 35 TYR B C 1
ATOM 2005 O O . TYR B 1 37 ? -10.882 -7.627 -15.376 1.00 12.27 35 TYR B O 1
ATOM 2014 N N . GLN B 1 38 ? -8.984 -6.927 -16.356 1.00 14.20 36 GLN B N 1
ATOM 2015 C CA . GLN B 1 38 ? -8.309 -6.901 -15.054 1.00 15.16 36 GLN B CA 1
ATOM 2016 C C . GLN B 1 38 ? -9.005 -5.847 -14.092 1.00 14.03 36 GLN B C 1
ATOM 2017 O O . GLN B 1 38 ? -9.033 -6.053 -12.864 1.00 13.44 36 GLN B O 1
ATOM 2023 N N . ALA B 1 39 ? -9.558 -4.747 -14.635 1.00 13.14 37 ALA B N 1
ATOM 2024 C CA . ALA B 1 39 ? -10.251 -3.749 -13.758 1.00 13.22 37 ALA B CA 1
ATOM 2025 C C . ALA B 1 39 ? -11.508 -4.411 -13.157 1.00 14.80 37 ALA B C 1
ATOM 2026 O O . ALA B 1 39 ? -11.810 -4.260 -11.906 1.00 15.18 37 ALA B O 1
ATOM 2028 N N . LEU B 1 40 ? -12.235 -5.115 -14.026 1.00 16.18 38 LEU B N 1
ATOM 2029 C CA . LEU B 1 40 ? -13.415 -5.835 -13.553 1.00 13.69 38 LEU B CA 1
ATOM 2030 C C . LEU B 1 40 ? -13.109 -6.899 -12.494 1.00 14.61 38 LEU B C 1
ATOM 2031 O O . LEU B 1 40 ? -13.835 -7.020 -11.489 1.00 14.80 38 LEU B O 1
ATOM 2036 N N . LYS B 1 41 ? -11.986 -7.615 -12.691 1.00 13.71 39 LYS B N 1
ATOM 2037 C CA . LYS B 1 41 ? -11.580 -8.653 -11.762 1.00 13.50 39 LYS B CA 1
ATOM 2038 C C . LYS B 1 41 ? -11.211 -7.999 -10.395 1.00 15.11 39 LYS B C 1
ATOM 2039 O O . LYS B 1 41 ? -11.589 -8.517 -9.333 1.00 15.25 39 LYS B O 1
ATOM 2045 N N . GLY B 1 42 ? -10.515 -6.850 -10.409 1.00 14.25 40 GLY B N 1
ATOM 2046 C CA . GLY B 1 42 ? -10.224 -6.095 -9.186 1.00 15.78 40 GLY B CA 1
ATOM 2047 C C . GLY B 1 42 ? -11.431 -5.592 -8.431 1.00 16.09 40 GLY B C 1
ATOM 2048 O O . GLY B 1 42 ? -11.441 -5.606 -7.182 1.00 18.40 40 GLY B O 1
ATOM 2049 N N . ILE B 1 43 ? -12.461 -5.176 -9.184 1.00 13.92 41 ILE B N 1
ATOM 2050 C CA . ILE B 1 43 ? -13.757 -4.779 -8.586 1.00 14.78 41 ILE B CA 1
ATOM 2051 C C . ILE B 1 43 ? -14.425 -5.971 -7.936 1.00 11.81 41 ILE B C 1
ATOM 2052 O O . ILE B 1 43 ? -14.904 -5.885 -6.804 1.00 16.11 41 ILE B O 1
ATOM 2057 N N . ALA B 1 44 ? -14.454 -7.111 -8.614 1.00 12.79 42 ALA B N 1
ATOM 2058 C CA . ALA B 1 44 ? -15.056 -8.334 -8.010 1.00 15.14 42 ALA B CA 1
ATOM 2059 C C . ALA B 1 44 ? -14.334 -8.702 -6.735 1.00 12.37 42 ALA B C 1
ATOM 2060 O O . ALA B 1 44 ? -14.974 -9.070 -5.719 1.00 16.12 42 ALA B O 1
ATOM 2062 N N . GLU B 1 45 ? -13.005 -8.512 -6.709 1.00 12.56 43 GLU B N 1
ATOM 2063 C CA . GLU B 1 45 ? -12.286 -8.873 -5.510 1.00 13.24 43 GLU B CA 1
ATOM 2064 C C . GLU B 1 45 ? -12.623 -7.887 -4.387 1.00 17.03 43 GLU B C 1
ATOM 2065 O O . GLU B 1 45 ? -12.435 -8.218 -3.272 1.00 19.78 43 GLU B O 1
ATOM 2071 N N . SER B 1 46 ? -13.028 -6.642 -4.704 1.00 14.64 44 SER B N 1
ATOM 2072 C CA . SER B 1 46 ? -13.419 -5.664 -3.700 1.00 17.01 44 SER B CA 1
ATOM 2073 C C . SER B 1 46 ? -14.725 -6.078 -3.029 1.00 16.85 44 SER B C 1
ATOM 2074 O O . SER B 1 46 ? -15.057 -5.651 -1.892 1.00 19.48 44 SER B O 1
ATOM 2077 N N . ILE B 1 47 ? -15.513 -6.854 -3.753 1.00 18.26 45 ILE B N 1
ATOM 2078 C CA . ILE B 1 47 ? -16.748 -7.361 -3.187 1.00 15.49 45 ILE B CA 1
ATOM 2079 C C . ILE B 1 47 ? -16.453 -8.364 -2.045 1.00 14.84 45 ILE B C 1
ATOM 2080 O O . ILE B 1 47 ? -16.889 -8.187 -0.894 1.00 15.87 45 ILE B O 1
ATOM 2085 N N . TYR B 1 48 ? -15.643 -9.370 -2.372 1.00 17.38 46 TYR B N 1
ATOM 2086 C CA . TYR B 1 48 ? -15.187 -10.404 -1.455 1.00 18.81 46 TYR B CA 1
ATOM 2087 C C . TYR B 1 48 ? -14.050 -11.170 -2.108 1.00 17.90 46 TYR B C 1
ATOM 2088 O O . TYR B 1 48 ? -14.069 -11.428 -3.299 1.00 16.33 46 TYR B O 1
ATOM 2097 N N . TRP B 1 49 ? -13.049 -11.546 -1.326 1.00 18.76 47 TRP B N 1
ATOM 2098 C CA . TRP B 1 49 ? -11.934 -12.270 -1.886 1.00 18.84 47 TRP B CA 1
ATOM 2099 C C . TRP B 1 49 ? -11.149 -12.966 -0.789 1.00 18.76 47 TRP B C 1
ATOM 2100 O O . TRP B 1 49 ? -10.923 -12.402 0.285 1.00 15.37 47 TRP B O 1
ATOM 2111 N N . LYS B 1 50 ? -10.783 -14.221 -1.059 1.00 16.71 48 LYS B N 1
ATOM 2112 C CA . LYS B 1 50 ? -9.823 -14.995 -0.271 1.00 16.88 48 LYS B CA 1
ATOM 2113 C C . LYS B 1 50 ? -8.887 -15.686 -1.268 1.00 16.15 48 LYS B C 1
ATOM 2114 O O . LYS B 1 50 ? -9.307 -16.040 -2.380 1.00 18.07 48 LYS B O 1
ATOM 2120 N N . PRO B 1 51 ? -7.603 -15.936 -0.861 1.00 17.41 49 PRO B N 1
ATOM 2121 C CA . PRO B 1 51 ? -6.681 -16.588 -1.789 1.00 17.53 49 PRO B CA 1
ATOM 2122 C C . PRO B 1 51 ? -7.065 -18.027 -2.169 1.00 19.05 49 PRO B C 1
ATOM 2123 O O . PRO B 1 51 ? -6.489 -18.567 -3.083 1.00 15.27 49 PRO B O 1
ATOM 2127 N N . THR B 1 52 ? -8.090 -18.595 -1.533 1.00 16.49 50 THR B N 1
ATOM 2128 C CA . THR B 1 52 ? -8.574 -19.925 -1.859 1.00 16.55 50 THR B CA 1
ATOM 2129 C C . THR B 1 52 ? -9.194 -19.890 -3.249 1.00 16.01 50 THR B C 1
ATOM 2130 O O . THR B 1 52 ? -9.225 -20.933 -3.978 1.00 12.01 50 THR B O 1
ATOM 2134 N N . ILE B 1 53 ? -9.725 -18.716 -3.608 1.00 17.32 51 ILE B N 1
ATOM 2135 C CA . ILE B 1 53 ? -10.480 -18.617 -4.849 1.00 15.88 51 ILE B CA 1
ATOM 2136 C C . ILE B 1 53 ? -9.842 -17.627 -5.860 1.00 14.29 51 ILE B C 1
ATOM 2137 O O . ILE B 1 53 ? -8.993 -16.791 -5.480 1.00 19.04 51 ILE B O 1
ATOM 2142 N N . VAL B 1 54 ? -10.284 -17.707 -7.105 1.00 14.14 52 VAL B N 1
ATOM 2143 C CA . VAL B 1 54 ? -9.877 -16.775 -8.153 1.00 14.49 52 VAL B CA 1
ATOM 2144 C C . VAL B 1 54 ? -11.119 -16.370 -8.936 1.00 14.06 52 VAL B C 1
ATOM 2145 O O . VAL B 1 54 ? -11.978 -17.234 -9.245 1.00 15.55 52 VAL B O 1
ATOM 2149 N N . PHE B 1 55 ? -11.248 -15.071 -9.258 1.00 12.08 53 PHE B N 1
ATOM 2150 C CA . PHE B 1 55 ? -12.399 -14.658 -10.088 1.00 10.76 53 PHE B CA 1
ATOM 2151 C C . PHE B 1 55 ? -12.060 -14.746 -11.560 1.00 12.69 53 PHE B C 1
ATOM 2152 O O . PHE B 1 55 ? -10.959 -14.431 -11.944 1.00 14.95 53 PHE B O 1
ATOM 2160 N N . VAL B 1 56 ? -13.035 -15.152 -12.377 1.00 13.38 54 VAL B N 1
ATOM 2161 C CA . VAL B 1 56 ? -12.926 -15.122 -13.805 1.00 13.91 54 VAL B CA 1
ATOM 2162 C C . VAL B 1 56 ? -14.110 -14.262 -14.257 1.00 13.68 54 VAL B C 1
ATOM 2163 O O . VAL B 1 56 ? -15.250 -14.554 -13.873 1.00 14.30 54 VAL B O 1
ATOM 2167 N N . ILE B 1 57 ? -13.858 -13.238 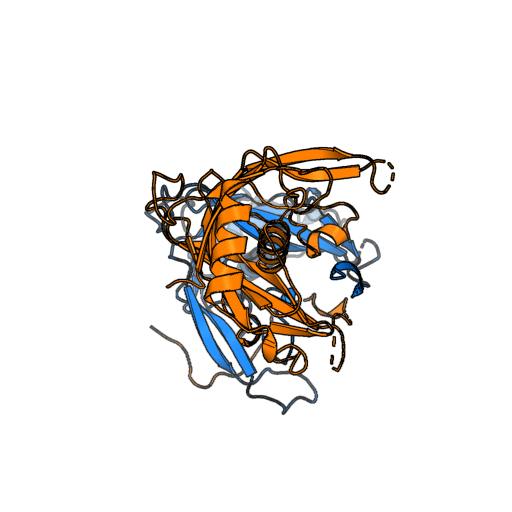-15.096 1.00 13.43 55 ILE B N 1
ATOM 2168 C CA . ILE B 1 57 ? -14.950 -12.433 -15.596 1.00 13.47 55 ILE B CA 1
ATOM 2169 C C . ILE B 1 57 ? -15.393 -13.056 -16.911 1.00 16.24 55 ILE B C 1
ATOM 2170 O O . ILE B 1 57 ? -14.581 -13.278 -17.800 1.00 17.17 55 ILE B O 1
ATOM 2175 N N . ASP B 1 58 ? -16.701 -13.307 -17.026 1.00 12.77 56 ASP B N 1
ATOM 2176 C CA . ASP B 1 58 ? -17.220 -13.892 -18.235 1.00 14.39 56 ASP B CA 1
ATOM 2177 C C . ASP B 1 58 ? -17.735 -12.862 -19.241 1.00 19.10 56 ASP B C 1
ATOM 2178 O O . ASP B 1 58 ? -17.440 -12.977 -20.425 1.00 12.95 56 ASP B O 1
ATOM 2183 N N . GLU B 1 59 ? -18.534 -11.898 -18.787 1.00 16.12 57 GLU B N 1
ATOM 2184 C CA . GLU B 1 59 ? -19.237 -11.020 -19.720 1.00 11.84 57 GLU B CA 1
ATOM 2185 C C . GLU B 1 59 ? -19.470 -9.687 -19.106 1.00 10.63 57 GLU B C 1
ATOM 2186 O O . GLU B 1 59 ? -19.622 -9.586 -17.825 1.00 14.03 57 GLU B O 1
ATOM 2192 N N . LEU B 1 60 ? -19.541 -8.645 -19.958 1.00 9.67 58 LEU B N 1
ATOM 2193 C CA . LEU B 1 60 ? -19.793 -7.248 -19.489 1.00 11.68 58 LEU B CA 1
ATOM 2194 C C . LEU B 1 60 ? -20.894 -6.690 -20.405 1.00 16.15 58 LEU B C 1
ATOM 2195 O O . LEU B 1 60 ? -20.883 -6.966 -21.613 1.00 15.68 58 LEU B O 1
ATOM 2200 N N . ARG B 1 61 ? -21.865 -5.951 -19.848 1.00 13.15 59 ARG B N 1
ATOM 2201 C CA . ARG B 1 61 ? -22.844 -5.247 -20.614 1.00 13.78 59 ARG B CA 1
ATOM 2202 C C . ARG B 1 61 ? -22.708 -3.788 -20.287 1.00 11.52 59 ARG B C 1
ATOM 2203 O O . ARG B 1 61 ? -22.793 -3.383 -19.102 1.00 13.53 59 ARG B O 1
ATOM 2211 N N . VAL B 1 62 ? -22.481 -2.983 -21.340 1.00 11.99 60 VAL B N 1
ATOM 2212 C CA . VAL B 1 62 ? -22.372 -1.498 -21.246 1.00 13.14 60 VAL B CA 1
ATOM 2213 C C . VAL B 1 62 ? -23.797 -0.902 -21.399 1.00 14.83 60 VAL B C 1
ATOM 2214 O O . VAL B 1 62 ? -24.450 -1.018 -22.460 1.00 16.06 60 VAL B O 1
ATOM 2218 N N . MET B 1 63 ? -24.291 -0.322 -20.314 1.00 14.99 61 MET B N 1
ATOM 2219 C CA . MET B 1 63 ? -25.726 0.109 -20.247 1.00 13.12 61 MET B CA 1
ATOM 2220 C C . MET B 1 63 ? -25.951 1.574 -20.702 1.00 16.34 61 MET B C 1
ATOM 2221 O O . MET B 1 63 ? -27.055 1.955 -21.143 1.00 17.12 61 MET B O 1
ATOM 2226 N N . LYS B 1 64 ? -24.922 2.402 -20.540 1.00 16.18 62 LYS B N 1
ATOM 2227 C CA . LYS B 1 64 ? -25.006 3.836 -20.858 1.00 16.95 62 LYS B CA 1
ATOM 2228 C C . LYS B 1 64 ? -24.066 4.215 -22.035 1.00 17.47 62 LYS B C 1
ATOM 2229 O O . LYS B 1 64 ? -23.025 3.558 -22.234 1.00 16.17 62 LYS B O 1
ATOM 2235 N N . PRO B 1 65 ? -24.442 5.258 -22.810 1.00 17.70 63 PRO B N 1
ATOM 2236 C CA . PRO B 1 65 ? -23.677 5.653 -24.024 1.00 19.02 63 PRO B CA 1
ATOM 2237 C C . PRO B 1 65 ? -22.262 6.003 -23.567 1.00 17.21 63 PRO B C 1
ATOM 2238 O O . PRO B 1 65 ? -22.074 6.615 -22.479 1.00 17.49 63 PRO B O 1
ATOM 2242 N N . ILE B 1 66 ? -21.287 5.537 -24.318 1.00 18.11 64 ILE B N 1
ATOM 2243 C CA . ILE B 1 66 ? -19.885 5.894 -24.091 1.00 19.15 64 ILE B CA 1
ATOM 2244 C C . ILE B 1 66 ? -19.743 7.406 -24.301 1.00 18.01 64 ILE B C 1
ATOM 2245 O O . ILE B 1 66 ? -20.150 7.949 -25.335 1.00 19.97 64 ILE B O 1
ATOM 2250 N N . GLN B 1 67 ? -19.184 8.082 -23.317 1.00 16.01 65 GLN B N 1
ATOM 2251 C CA . GLN B 1 67 ? -18.933 9.539 -23.448 1.00 18.83 65 GLN B CA 1
ATOM 2252 C C . GLN B 1 67 ? -17.736 9.928 -22.615 1.00 18.81 65 GLN B C 1
ATOM 2253 O O . GLN B 1 67 ? -17.533 9.403 -21.537 1.00 18.40 65 GLN B O 1
ATOM 2259 N N . MET B 1 68 ? -16.966 10.882 -23.128 1.00 16.29 66 MET B N 1
ATOM 2260 C CA . MET B 1 68 ? -15.658 11.228 -22.563 1.00 16.86 66 MET B CA 1
ATOM 2261 C C . MET B 1 68 ? -15.723 12.681 -22.063 1.00 19.39 66 MET B C 1
ATOM 2262 O O . MET B 1 68 ? -16.507 13.483 -22.572 1.00 25.64 66 MET B O 1
ATOM 2267 N N . GLU B 1 69 ? -14.968 12.991 -21.034 1.00 20.49 67 GLU B N 1
ATOM 2268 C CA . GLU B 1 69 ? -14.801 14.370 -20.577 1.00 19.93 67 GLU B CA 1
ATOM 2269 C C . GLU B 1 69 ? -13.365 14.601 -20.128 1.00 21.76 67 GLU B C 1
ATOM 2270 O O . GLU B 1 69 ? -12.837 13.898 -19.229 1.00 23.98 67 GLU B O 1
ATOM 2276 N N . SER B 1 70 ? -12.752 15.615 -20.706 1.00 19.60 68 SER B N 1
ATOM 2277 C CA . SER B 1 70 ? -11.434 16.024 -20.282 1.00 21.02 68 SER B CA 1
ATOM 2278 C C . SER B 1 70 ? -11.551 16.902 -19.043 1.00 22.31 68 SER B C 1
ATOM 2279 O O . SER B 1 70 ? -12.427 17.732 -19.001 1.00 27.88 68 SER B O 1
ATOM 2282 N N . LYS B 1 71 ? -10.672 16.725 -18.054 1.00 19.84 69 LYS B N 1
ATOM 2283 C CA . LYS B 1 71 ? -10.660 17.480 -16.817 1.00 21.35 69 LYS B CA 1
ATOM 2284 C C . LYS B 1 71 ? -9.203 17.826 -16.499 1.00 22.09 69 LYS B C 1
ATOM 2285 O O . LYS B 1 71 ? -8.286 17.028 -16.743 1.00 24.17 69 LYS B O 1
ATOM 2291 N N . GLY B 1 72 ? -8.980 19.017 -15.956 1.00 27.84 70 GLY B N 1
ATOM 2292 C CA . GLY B 1 72 ? -7.667 19.360 -15.403 1.00 26.62 70 GLY B CA 1
ATOM 2293 C C . GLY B 1 72 ? -7.449 18.583 -14.118 1.00 25.48 70 GLY B C 1
ATOM 2294 O O . GLY B 1 72 ? -8.379 18.341 -13.362 1.00 31.23 70 GLY B O 1
ATOM 2295 N N . VAL B 1 73 ? -6.222 18.157 -13.887 1.00 19.55 71 VAL B N 1
ATOM 2296 C CA . VAL B 1 73 ? -5.863 17.322 -12.741 1.00 24.91 71 VAL B CA 1
ATOM 2297 C C . VAL B 1 73 ? -4.416 17.678 -12.358 1.00 24.53 71 VAL B C 1
ATOM 2298 O O . VAL B 1 73 ? -3.703 18.261 -13.159 1.00 29.24 71 VAL B O 1
ATOM 2302 N N . ARG B 1 74 ? -3.993 17.347 -11.136 1.00 32.58 72 ARG B N 1
ATOM 2303 C CA . ARG B 1 74 ? -2.574 17.383 -10.749 1.00 34.09 72 ARG B CA 1
ATOM 2304 C C . ARG B 1 74 ? -2.142 15.954 -10.379 1.00 42.85 72 ARG B C 1
ATOM 2305 O O . ARG B 1 74 ? -2.479 15.461 -9.288 1.00 56.59 72 ARG B O 1
ATOM 2313 N N . PRO B 1 75 ? -1.406 15.272 -11.281 1.00 39.97 73 PRO B N 1
ATOM 2314 C CA . PRO B 1 75 ? -0.976 13.881 -10.999 1.00 47.45 73 PRO B CA 1
ATOM 2315 C C . PRO B 1 75 ? -0.057 13.747 -9.759 1.00 61.55 73 PRO B C 1
ATOM 2316 O O . PRO B 1 75 ? 0.618 14.709 -9.377 1.00 60.40 73 PRO B O 1
ATOM 2320 N N . ILE B 1 76 ? -0.047 12.557 -9.146 1.00 73.75 74 ILE B N 1
ATOM 2321 C CA . ILE B 1 76 ? 0.650 12.291 -7.868 1.00 69.92 74 ILE B CA 1
ATOM 2322 C C . ILE B 1 76 ? 2.076 11.762 -8.062 1.00 74.15 74 ILE B C 1
ATOM 2323 O O . ILE B 1 76 ? 2.368 11.062 -9.035 1.00 72.34 74 ILE B O 1
ATOM 2328 N N . LEU B 1 84 ? 0.634 20.482 -13.637 1.00 38.61 82 LEU B N 1
ATOM 2329 C CA . LEU B 1 84 ? -0.770 20.237 -14.062 1.00 33.25 82 LEU B CA 1
ATOM 2330 C C . LEU B 1 84 ? -0.903 19.509 -15.450 1.00 40.04 82 LEU B C 1
ATOM 2331 O O . LEU B 1 84 ? 0.003 19.586 -16.287 1.00 38.35 82 LEU B O 1
ATOM 2336 N N . ALA B 1 85 ? -2.021 18.800 -15.658 1.00 31.69 83 ALA B N 1
ATOM 2337 C CA . ALA B 1 85 ? -2.268 18.035 -16.857 1.00 28.47 83 ALA B CA 1
ATOM 2338 C C . ALA B 1 85 ? -3.792 17.943 -17.102 1.00 24.73 83 ALA B C 1
ATOM 2339 O O . ALA B 1 85 ? -4.585 18.553 -16.358 1.00 24.38 83 ALA B O 1
ATOM 2341 N N . HIS B 1 86 ? -4.199 17.251 -18.183 1.00 18.83 84 HIS B N 1
ATOM 2342 C CA . HIS B 1 86 ? -5.639 16.951 -18.437 1.00 21.59 84 HIS B CA 1
ATOM 2343 C C . HIS B 1 86 ? -5.758 15.464 -18.647 1.00 26.09 84 HIS B C 1
ATOM 2344 O O . HIS B 1 86 ? -5.009 14.903 -19.467 1.00 27.32 84 HIS B O 1
ATOM 2351 N N . TYR B 1 87 ? -6.625 14.796 -17.874 1.00 22.01 85 TYR B N 1
ATOM 2352 C CA . TYR B 1 87 ? -6.946 13.392 -18.074 1.00 18.68 85 TYR B CA 1
ATOM 2353 C C . TYR B 1 87 ? -8.346 13.338 -18.680 1.00 19.89 85 TYR B C 1
ATOM 2354 O O . TYR B 1 87 ? -9.176 14.185 -18.338 1.00 24.13 85 TYR B O 1
ATOM 2363 N N . THR B 1 88 ? -8.601 12.388 -19.603 1.00 16.19 86 THR B N 1
ATOM 2364 C CA . THR B 1 88 ? -9.965 12.219 -20.197 1.00 16.74 86 THR B CA 1
ATOM 2365 C C . THR B 1 88 ? -10.642 11.002 -19.589 1.00 16.13 86 THR B C 1
ATOM 2366 O O . THR B 1 88 ? -10.208 9.819 -19.783 1.00 17.13 86 THR B O 1
ATOM 2370 N N . TYR B 1 89 ? -11.723 11.259 -18.862 1.00 17.40 87 TYR B N 1
ATOM 2371 C CA . TYR B 1 89 ? -12.479 10.241 -18.126 1.00 15.97 87 TYR B CA 1
ATOM 2372 C C . TYR B 1 89 ? -13.687 9.841 -18.917 1.00 17.58 87 TYR B C 1
ATOM 2373 O O . TYR B 1 89 ? -14.261 10.660 -19.689 1.00 21.04 87 TYR B O 1
ATOM 2382 N N . LEU B 1 90 ? -14.093 8.576 -18.737 1.00 14.66 88 LEU B N 1
ATOM 2383 C CA . LEU B 1 90 ? -15.440 8.166 -19.102 1.00 14.99 88 LEU B CA 1
ATOM 2384 C C . LEU B 1 90 ? -16.437 8.870 -18.163 1.00 15.60 88 LEU B C 1
ATOM 2385 O O . LEU B 1 90 ? -16.100 9.022 -16.982 1.00 18.81 88 LEU B O 1
ATOM 2390 N N . LYS B 1 91 ? -17.663 9.241 -18.632 1.00 18.00 89 LYS B N 1
ATOM 2391 C CA . LYS B 1 91 ? -18.585 9.973 -17.815 1.00 17.57 89 LYS B CA 1
ATOM 2392 C C . LYS B 1 91 ? -19.919 9.247 -17.791 1.00 19.06 89 LYS B C 1
ATOM 2393 O O . LYS B 1 91 ? -20.374 8.795 -18.845 1.00 15.63 89 LYS B O 1
ATOM 2399 N N . ASP B 1 92 ? -20.486 9.074 -16.561 1.00 20.73 90 ASP B N 1
ATOM 2400 C CA . ASP B 1 92 ? -21.849 8.535 -16.334 1.00 17.67 90 ASP B CA 1
ATOM 2401 C C . ASP B 1 92 ? -21.941 7.084 -16.875 1.00 20.20 90 ASP B C 1
ATOM 2402 O O . ASP B 1 92 ? -22.488 6.832 -17.941 1.00 20.11 90 ASP B O 1
ATOM 2407 N N . VAL B 1 93 ? -21.320 6.160 -16.154 1.00 15.29 91 VAL B N 1
ATOM 2408 C CA . VAL B 1 93 ? -21.239 4.781 -16.640 1.00 13.69 91 VAL B CA 1
ATOM 2409 C C . VAL B 1 93 ? -22.104 3.882 -15.753 1.00 13.52 91 VAL B C 1
ATOM 2410 O O . VAL B 1 93 ? -22.333 4.160 -14.529 1.00 13.81 91 VAL B O 1
ATOM 2414 N N . HIS B 1 94 ? -22.556 2.795 -16.359 1.00 17.61 92 HIS B N 1
ATOM 2415 C CA . HIS B 1 94 ? -23.359 1.774 -15.679 1.00 14.87 92 HIS B CA 1
ATOM 2416 C C . HIS B 1 94 ? -23.118 0.472 -16.415 1.00 13.42 92 HIS B C 1
ATOM 2417 O O . HIS B 1 94 ? -23.344 0.393 -17.651 1.00 15.50 92 HIS B O 1
ATOM 2424 N N . TYR B 1 95 ? -22.737 -0.567 -15.692 1.00 14.78 93 TYR B N 1
ATOM 2425 C CA . TYR B 1 95 ? -22.388 -1.848 -16.329 1.00 12.23 93 TYR B CA 1
ATOM 2426 C C . TYR B 1 95 ? -23.102 -2.959 -15.593 1.00 14.06 93 TYR B C 1
ATOM 2427 O O . TYR B 1 95 ? -23.318 -2.840 -14.343 1.00 15.58 93 TYR B O 1
ATOM 2436 N N . GLN B 1 96 ? -23.463 -4.027 -16.312 1.00 12.51 94 GLN B N 1
ATOM 2437 C CA . GLN B 1 96 ? -23.806 -5.274 -15.626 1.00 12.51 94 GLN B CA 1
ATOM 2438 C C . GLN B 1 96 ? -22.620 -6.188 -15.879 1.00 12.82 94 GLN B C 1
ATOM 2439 O O . GLN B 1 96 ? -22.069 -6.177 -17.009 1.00 15.16 94 GLN B O 1
ATOM 2445 N N . VAL B 1 97 ? -22.243 -7.008 -14.892 1.00 12.07 95 VAL B N 1
ATOM 2446 C CA . VAL B 1 97 ? -21.136 -7.925 -15.003 1.00 10.23 95 VAL B CA 1
ATOM 2447 C C . VAL B 1 97 ? -21.521 -9.343 -14.588 1.00 10.96 95 VAL B C 1
ATOM 2448 O O . VAL B 1 97 ? -22.218 -9.583 -13.580 1.00 16.16 95 VAL B O 1
ATOM 2452 N N . LYS B 1 98 ? -21.077 -10.308 -15.392 1.00 9.89 96 LYS B N 1
ATOM 2453 C CA . LYS B 1 98 ? -21.222 -11.704 -15.088 1.00 12.51 96 LYS B CA 1
ATOM 2454 C C . LYS B 1 98 ? -19.854 -12.281 -14.883 1.00 14.54 96 LYS B C 1
ATOM 2455 O O . LYS B 1 98 ? -19.011 -12.202 -15.741 1.00 13.49 96 LYS B O 1
ATOM 2461 N N . ALA B 1 99 ? -19.645 -12.836 -13.693 1.00 12.51 97 ALA B N 1
ATOM 2462 C CA . ALA B 1 99 ? -18.386 -13.464 -13.333 1.00 13.88 97 ALA B CA 1
ATOM 2463 C C . ALA B 1 99 ? -18.631 -14.771 -12.571 1.00 14.44 97 ALA B C 1
ATOM 2464 O O . ALA B 1 99 ? -19.761 -15.141 -12.286 1.00 15.77 97 ALA B O 1
ATOM 2466 N N . HIS B 1 100 ? -17.548 -15.469 -12.242 1.00 11.26 98 HIS B N 1
ATOM 2467 C CA . HIS B 1 100 ? -17.677 -16.613 -11.403 1.00 11.79 98 HIS B CA 1
ATOM 2468 C C . HIS B 1 100 ? -16.361 -16.821 -10.680 1.00 13.90 98 HIS B C 1
ATOM 2469 O O . HIS B 1 100 ? -15.348 -16.296 -11.156 1.00 16.94 98 HIS B O 1
ATOM 2476 N N . PHE B 1 101 ? -16.370 -17.543 -9.538 1.00 13.87 99 PHE B N 1
ATOM 2477 C CA . PHE B 1 101 ? -15.082 -17.908 -8.868 1.00 11.43 99 PHE B CA 1
ATOM 2478 C C . PHE B 1 101 ? -14.735 -19.392 -9.161 1.00 13.79 99 PHE B C 1
ATOM 2479 O O . PHE B 1 101 ? -15.600 -20.231 -9.376 1.00 14.55 99 PHE B O 1
ATOM 2487 N N . GLU B 1 102 ? -13.449 -19.711 -9.090 1.00 13.55 100 GLU B N 1
ATOM 2488 C CA . GLU B 1 102 ? -12.962 -21.061 -9.240 1.00 14.02 100 GLU B CA 1
ATOM 2489 C C . GLU B 1 102 ? -11.901 -21.138 -8.180 1.00 15.41 100 GLU B C 1
ATOM 2490 O O . GLU B 1 102 ? -11.505 -20.144 -7.630 1.00 18.85 100 GLU B O 1
ATOM 2496 N N . PHE B 1 103 ? -11.423 -22.330 -7.916 1.00 16.21 101 PHE B N 1
ATOM 2497 C CA . PHE B 1 103 ? -10.523 -22.538 -6.837 1.00 14.07 101 PHE B CA 1
ATOM 2498 C C . PHE B 1 103 ? -9.147 -22.284 -7.404 1.00 15.35 101 PHE B C 1
ATOM 2499 O O . PHE B 1 103 ? -8.853 -22.634 -8.539 1.00 18.51 101 PHE B O 1
ATOM 2507 N N . ASN B 1 104 ? -8.323 -21.687 -6.586 1.00 18.90 102 ASN B N 1
ATOM 2508 C CA . ASN B 1 104 ? -7.000 -21.241 -6.988 1.00 19.41 102 ASN B CA 1
ATOM 2509 C C . ASN B 1 104 ? -6.045 -22.436 -6.890 1.00 17.05 102 ASN B C 1
ATOM 2510 O O . ASN B 1 104 ? -5.560 -22.765 -5.792 1.00 19.10 102 ASN B O 1
ATOM 2515 N N . LEU B 1 105 ? -5.762 -23.086 -8.021 1.00 21.58 103 LEU B N 1
ATOM 2516 C CA . LEU B 1 105 ? -4.915 -24.333 -8.005 1.00 20.79 103 LEU B CA 1
ATOM 2517 C C . LEU B 1 105 ? -3.431 -24.038 -7.725 1.00 21.87 103 LEU B C 1
ATOM 2518 O O . LEU B 1 105 ? -2.613 -24.971 -7.516 1.00 25.82 103 LEU B O 1
ATOM 2523 N N . HIS B 1 106 ? -3.063 -22.755 -7.724 1.00 22.02 104 HIS B N 1
ATOM 2524 C CA . HIS B 1 106 ? -1.725 -22.331 -7.252 1.00 25.95 104 HIS B CA 1
ATOM 2525 C C . HIS B 1 106 ? -1.610 -22.343 -5.758 1.00 28.32 104 HIS B C 1
ATOM 2526 O O . HIS B 1 106 ? -0.509 -22.168 -5.204 1.00 29.01 104 HIS B O 1
ATOM 2533 N N . ARG B 1 107 ? -2.724 -22.584 -5.058 1.00 22.94 105 ARG B N 1
ATOM 2534 C CA . ARG B 1 107 ? -2.628 -22.744 -3.602 1.00 26.19 105 ARG B CA 1
ATOM 2535 C C . ARG B 1 107 ? -3.143 -24.136 -3.138 1.00 22.33 105 ARG B C 1
ATOM 2536 O O . ARG B 1 107 ? -4.239 -24.243 -2.561 1.00 26.67 105 ARG B O 1
ATOM 2544 N N . PRO B 1 108 ? -2.379 -25.209 -3.408 1.00 27.01 106 PRO B N 1
ATOM 2545 C CA . PRO B 1 108 ? -2.824 -26.511 -2.941 1.00 25.30 106 PRO B CA 1
ATOM 2546 C C . PRO B 1 108 ? -2.942 -26.606 -1.407 1.00 25.57 106 PRO B C 1
ATOM 2547 O O . PRO B 1 108 ? -3.647 -27.484 -0.933 1.00 25.24 106 PRO B O 1
ATOM 2551 N N . ASP B 1 109 ? -2.256 -25.728 -0.654 1.00 23.27 107 ASP B N 1
ATOM 2552 C CA . ASP B 1 109 ? -2.362 -25.701 0.849 1.00 20.59 107 ASP B CA 1
ATOM 2553 C C . ASP B 1 109 ? -3.781 -25.279 1.317 1.00 22.51 107 ASP B C 1
ATOM 2554 O O . ASP B 1 109 ? -4.188 -25.469 2.473 1.00 21.81 107 ASP B O 1
ATOM 2559 N N . LEU B 1 110 ? -4.548 -24.694 0.424 1.00 21.20 108 LEU B N 1
ATOM 2560 C CA . LEU B 1 110 ? -5.893 -24.236 0.809 1.00 16.53 108 LEU B CA 1
ATOM 2561 C C . LEU B 1 110 ? -6.952 -25.165 0.294 1.00 19.44 108 LEU B C 1
ATOM 2562 O O . LEU B 1 110 ? -8.128 -24.789 0.300 1.00 22.41 108 LEU B O 1
ATOM 2567 N N . ALA B 1 111 ? -6.595 -26.395 -0.101 1.00 21.43 109 ALA B N 1
ATOM 2568 C CA . ALA B 1 111 ? -7.633 -27.346 -0.584 1.00 22.55 109 ALA B CA 1
ATOM 2569 C C . ALA B 1 111 ? -8.720 -27.584 0.478 1.00 24.01 109 ALA B C 1
ATOM 2570 O O . ALA B 1 111 ? -9.891 -27.780 0.117 1.00 24.72 109 ALA B O 1
ATOM 2572 N N . PHE B 1 112 ? -8.341 -27.560 1.768 1.00 24.98 110 PHE B N 1
ATOM 2573 C CA . PHE B 1 112 ? -9.292 -27.794 2.901 1.00 23.69 110 PHE B CA 1
ATOM 2574 C C . PHE B 1 112 ? -10.421 -26.745 2.920 1.00 27.54 110 PHE B C 1
ATOM 2575 O O . PHE B 1 112 ? -11.463 -26.991 3.537 1.00 27.13 110 PHE B O 1
ATOM 2583 N N . ASP B 1 113 ? -10.188 -25.578 2.272 1.00 20.56 111 ASP B N 1
ATOM 2584 C CA . ASP B 1 113 ? -11.124 -24.440 2.258 1.00 22.53 111 ASP B CA 1
ATOM 2585 C C . ASP B 1 113 ? -11.900 -24.309 0.919 1.00 20.75 111 ASP B C 1
ATOM 2586 O O . ASP B 1 113 ? -12.649 -23.338 0.708 1.00 20.84 111 ASP B O 1
ATOM 2591 N N . ARG B 1 114 ? -11.670 -25.231 -0.002 1.00 15.99 112 ARG B N 1
ATOM 2592 C CA . ARG B 1 114 ? -12.367 -25.239 -1.290 1.00 17.68 112 ARG B CA 1
ATOM 2593 C C . ARG B 1 114 ? -13.810 -25.674 -1.170 1.00 18.04 112 ARG B C 1
ATOM 2594 O O . ARG B 1 114 ? -14.191 -26.784 -1.655 1.00 20.13 112 ARG B O 1
ATOM 2602 N N . ASN B 1 115 ? -14.613 -24.786 -0.563 1.00 16.43 113 ASN B N 1
ATOM 2603 C CA . ASN B 1 115 ? -15.999 -25.113 -0.177 1.00 14.44 113 ASN B CA 1
ATOM 2604 C C . ASN B 1 115 ? -16.876 -24.153 -0.947 1.00 15.21 113 ASN B C 1
ATOM 2605 O O . ASN B 1 115 ? -16.918 -22.951 -0.625 1.00 14.83 113 ASN B O 1
ATOM 2610 N N . GLU B 1 116 ? -17.537 -24.669 -1.988 1.00 14.28 114 GLU B N 1
ATOM 2611 C CA . GLU B 1 116 ? -18.393 -23.818 -2.846 1.00 15.85 114 GLU B CA 1
ATOM 2612 C C . GLU B 1 116 ? -19.461 -23.127 -1.988 1.00 16.51 114 GLU B C 1
ATOM 2613 O O . GLU B 1 116 ? -19.607 -21.917 -2.069 1.00 18.29 114 GLU B O 1
ATOM 2619 N N . GLY B 1 117 ? -20.151 -23.857 -1.114 1.00 15.22 115 GLY B N 1
ATOM 2620 C CA . GLY B 1 117 ? -21.232 -23.264 -0.294 1.00 17.81 115 GLY B CA 1
ATOM 2621 C C . GLY B 1 117 ? -20.814 -22.138 0.635 1.00 14.11 115 GLY B C 1
ATOM 2622 O O . GLY B 1 117 ? -21.519 -21.179 0.824 1.00 14.49 115 GLY B O 1
ATOM 2623 N N . LYS B 1 118 ? -19.636 -22.243 1.226 1.00 14.28 116 LYS B N 1
ATOM 2624 C CA . LYS B 1 118 ? -19.090 -21.219 2.046 1.00 15.11 116 LYS B CA 1
ATOM 2625 C C . LYS B 1 118 ? -18.838 -19.932 1.255 1.00 16.65 116 LYS B C 1
ATOM 2626 O O . LYS B 1 118 ? -19.356 -18.848 1.615 1.00 14.82 116 LYS B O 1
ATOM 2632 N N . HIS B 1 119 ? -17.944 -20.021 0.251 1.00 13.81 117 HIS B N 1
ATOM 2633 C CA . HIS B 1 119 ? -17.594 -18.847 -0.568 1.00 13.96 117 HIS B CA 1
ATOM 2634 C C . HIS B 1 119 ? -18.802 -18.274 -1.279 1.00 15.55 117 HIS B C 1
ATOM 2635 O O . HIS B 1 119 ? -18.982 -17.057 -1.328 1.00 17.66 117 HIS B O 1
ATOM 2642 N N . TYR B 1 120 ? -19.648 -19.104 -1.832 1.00 15.14 118 TYR B N 1
ATOM 2643 C CA . TYR B 1 120 ? -20.858 -18.575 -2.493 1.00 15.53 118 TYR B CA 1
ATOM 2644 C C . TYR B 1 120 ? -21.723 -17.804 -1.502 1.00 17.21 118 TYR B C 1
ATOM 2645 O O . TYR B 1 120 ? -22.155 -16.692 -1.813 1.00 17.04 118 TYR B O 1
ATOM 2654 N N . SER B 1 121 ? -21.954 -18.346 -0.299 1.00 17.74 119 SER B N 1
ATOM 2655 C CA . SER B 1 121 ? -22.875 -17.681 0.635 1.00 18.05 119 SER B CA 1
ATOM 2656 C C . SER B 1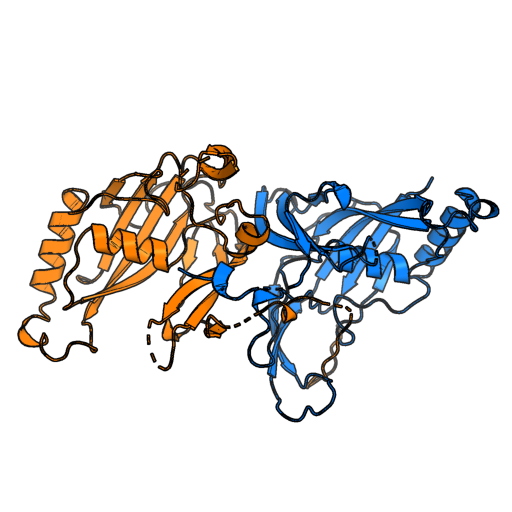 121 ? -22.287 -16.319 1.120 1.00 16.38 119 SER B C 1
ATOM 2657 O O . SER B 1 121 ? -23.031 -15.334 1.189 1.00 13.54 119 SER B O 1
ATOM 2660 N N . ILE B 1 122 ? -20.959 -16.262 1.403 1.00 13.50 120 ILE B N 1
ATOM 2661 C CA . ILE B 1 122 ? -20.336 -15.065 1.894 1.00 12.23 120 ILE B CA 1
ATOM 2662 C C . ILE B 1 122 ? -20.241 -13.997 0.786 1.00 11.33 120 ILE B C 1
ATOM 2663 O O . ILE B 1 122 ? -20.417 -12.819 1.068 1.00 16.38 120 ILE B O 1
ATOM 2668 N N . LEU B 1 123 ? -19.893 -14.421 -0.444 1.00 13.34 121 LEU B N 1
ATOM 2669 C CA . LEU B 1 123 ? -19.834 -13.556 -1.598 1.00 13.20 121 LEU B CA 1
ATOM 2670 C C . LEU B 1 123 ? -21.231 -12.952 -1.829 1.00 12.35 121 LEU B C 1
ATOM 2671 O O . LEU B 1 123 ? -21.321 -11.735 -2.056 1.00 13.00 121 LEU B O 1
ATOM 2676 N N . GLN B 1 124 ? -22.303 -13.767 -1.754 1.00 12.60 122 GLN B N 1
ATOM 2677 C CA . GLN B 1 124 ? -23.661 -13.219 -2.006 1.00 14.08 122 GLN B CA 1
ATOM 2678 C C . GLN B 1 124 ? -24.076 -12.235 -0.884 1.00 14.64 122 GLN B C 1
ATOM 2679 O O . GLN B 1 124 ? -24.662 -11.157 -1.162 1.00 14.09 122 GLN B O 1
ATOM 2685 N N . ARG B 1 125 ? -23.779 -12.586 0.374 1.00 13.28 123 ARG B N 1
ATOM 2686 C CA . ARG B 1 125 ? -24.002 -11.684 1.501 1.00 14.30 123 ARG B CA 1
ATOM 2687 C C . ARG B 1 125 ? -23.235 -10.358 1.304 1.00 15.06 123 ARG B C 1
ATOM 2688 O O . ARG B 1 125 ? -23.837 -9.277 1.430 1.00 16.65 123 ARG B O 1
ATOM 2696 N N . SER B 1 126 ? -21.909 -10.418 1.031 1.00 14.44 124 SER B N 1
ATOM 2697 C CA . SER B 1 126 ? -21.154 -9.228 0.786 1.00 14.83 124 SER B CA 1
ATOM 2698 C C . SER B 1 126 ? -21.718 -8.364 -0.398 1.00 15.86 124 SER B C 1
ATOM 2699 O O . SER B 1 126 ? -21.775 -7.133 -0.304 1.00 14.79 124 SER B O 1
ATOM 2702 N N . LEU B 1 127 ? -22.140 -9.005 -1.490 1.00 14.94 125 LEU B N 1
ATOM 2703 C CA . LEU B 1 127 ? -22.651 -8.274 -2.664 1.00 16.71 125 LEU B CA 1
ATOM 2704 C C . LEU B 1 127 ? -23.947 -7.566 -2.334 1.00 17.70 125 LEU B C 1
ATOM 2705 O O . LEU B 1 127 ? -24.141 -6.366 -2.742 1.00 13.26 125 LEU B O 1
ATOM 2710 N N . LYS B 1 128 ? -24.788 -8.247 -1.545 1.00 17.32 126 LYS B N 1
ATOM 2711 C CA . LYS B 1 128 ? -26.100 -7.642 -1.063 1.00 14.38 126 LYS B CA 1
ATOM 2712 C C . LYS B 1 128 ? -25.813 -6.366 -0.218 1.00 15.19 126 LYS B C 1
ATOM 2713 O O . LYS B 1 128 ? -26.605 -5.434 -0.207 1.00 17.06 126 LYS B O 1
ATOM 2719 N N . ALA B 1 129 ? -24.650 -6.333 0.434 1.00 16.89 127 ALA B N 1
ATOM 2720 C CA . ALA B 1 129 ? -24.193 -5.209 1.248 1.00 17.72 127 ALA B CA 1
ATOM 2721 C C . ALA B 1 129 ? -23.281 -4.205 0.483 1.00 17.31 127 ALA B C 1
ATOM 2722 O O . ALA B 1 129 ? -22.770 -3.281 1.070 1.00 15.30 127 ALA B O 1
ATOM 2724 N N . GLY B 1 130 ? -23.108 -4.390 -0.825 1.00 15.89 128 GLY B N 1
ATOM 2725 C CA . GLY B 1 130 ? -22.355 -3.478 -1.676 1.00 14.84 128 GLY B CA 1
ATOM 2726 C C . GLY B 1 130 ? -20.875 -3.720 -1.602 1.00 13.84 128 GLY B C 1
ATOM 2727 O O . GLY B 1 130 ? -20.074 -2.857 -2.014 1.00 15.94 128 GLY B O 1
ATOM 2728 N N . GLY B 1 131 ? -20.524 -4.868 -1.025 1.00 13.36 129 GLY B N 1
ATOM 2729 C CA . GLY B 1 131 ? -19.103 -5.302 -1.015 1.00 16.64 129 GLY B CA 1
ATOM 2730 C C . GLY B 1 131 ? -18.360 -4.876 0.220 1.00 16.77 129 GLY B C 1
ATOM 2731 O O . GLY B 1 131 ? -18.825 -4.011 0.956 1.00 17.97 129 GLY B O 1
ATOM 2732 N N . ARG B 1 132 ? -17.192 -5.474 0.420 1.00 18.76 130 ARG B N 1
ATOM 2733 C CA . ARG B 1 132 ? -16.379 -5.321 1.634 1.00 19.29 130 ARG B CA 1
ATOM 2734 C C . ARG B 1 132 ? -15.401 -4.178 1.559 1.00 22.66 130 ARG B C 1
ATOM 2735 O O . ARG B 1 132 ? -15.025 -3.616 2.602 1.00 21.66 130 ARG B O 1
ATOM 2743 N N . ARG B 1 133 ? -14.979 -3.816 0.344 1.00 19.21 131 ARG B N 1
ATOM 2744 C CA . ARG B 1 133 ? -13.993 -2.728 0.166 1.00 21.90 131 ARG B CA 1
ATOM 2745 C C . ARG B 1 133 ? -14.545 -1.648 -0.776 1.00 20.12 131 ARG B C 1
ATOM 2746 O O . ARG B 1 133 ? -15.555 -1.873 -1.495 1.00 19.30 131 ARG B O 1
ATOM 2754 N N . ASP B 1 134 ? -13.940 -0.465 -0.760 1.00 17.07 132 ASP B N 1
ATOM 2755 C CA . ASP B 1 134 ? -14.394 0.619 -1.626 1.00 18.82 132 ASP B CA 1
ATOM 2756 C C . ASP B 1 134 ? -14.287 0.203 -3.090 1.00 17.21 132 ASP B C 1
ATOM 2757 O O . ASP B 1 134 ? -13.375 -0.594 -3.461 1.00 18.39 132 ASP B O 1
ATOM 2762 N N . ILE B 1 135 ? -15.211 0.715 -3.901 1.00 16.58 133 ILE B N 1
ATOM 2763 C CA . ILE B 1 135 ? -15.301 0.374 -5.329 1.00 12.87 133 ILE B CA 1
ATOM 2764 C C . ILE B 1 135 ? -14.736 1.527 -6.160 1.00 16.55 133 ILE B C 1
ATOM 2765 O O . ILE B 1 135 ? -15.264 2.638 -6.121 1.00 15.60 133 ILE B O 1
ATOM 2770 N N . PHE B 1 136 ? -13.607 1.293 -6.849 1.00 17.69 134 PHE B N 1
ATOM 2771 C CA . PHE B 1 136 ? -12.987 2.339 -7.712 1.00 12.46 134 PHE B CA 1
ATOM 2772 C C . PHE B 1 136 ? -13.071 1.883 -9.184 1.00 16.91 134 PHE B C 1
ATOM 2773 O O . PHE B 1 136 ? -12.774 0.743 -9.450 1.00 17.46 134 PHE B O 1
ATOM 2781 N N . LEU B 1 137 ? -13.485 2.761 -10.112 1.00 16.77 135 LEU B N 1
ATOM 2782 C CA . LEU B 1 137 ? -13.545 2.429 -11.538 1.00 12.86 135 LEU B CA 1
ATOM 2783 C C . LEU B 1 137 ? -12.278 2.865 -12.259 1.00 16.88 135 LEU B C 1
ATOM 2784 O O . LEU B 1 137 ? -12.285 3.852 -13.014 1.00 19.71 135 LEU B O 1
ATOM 2789 N N . GLY B 1 138 ? -11.176 2.163 -11.985 1.00 16.24 136 GLY B N 1
ATOM 2790 C CA . GLY B 1 138 ? -9.934 2.403 -12.692 1.00 18.28 136 GLY B CA 1
ATOM 2791 C C . GLY B 1 138 ? -8.998 3.328 -11.993 1.00 23.63 136 GLY B C 1
ATOM 2792 O O . GLY B 1 138 ? -7.830 3.200 -12.197 1.00 33.86 136 GLY B O 1
ATOM 2793 N N . ALA B 1 139 ? -9.500 4.263 -11.171 1.00 20.72 137 ALA B N 1
ATOM 2794 C CA . ALA B 1 139 ? -8.643 5.254 -10.494 1.00 21.70 137 ALA B CA 1
ATOM 2795 C C . ALA B 1 139 ? -9.264 5.604 -9.137 1.00 21.60 137 ALA B C 1
ATOM 2796 O O . ALA B 1 139 ? -10.507 5.535 -8.951 1.00 23.29 137 ALA B O 1
ATOM 2798 N N . ARG B 1 140 ? -8.417 5.972 -8.176 1.00 23.91 138 ARG B N 1
ATOM 2799 C CA . ARG B 1 140 ? -8.895 6.343 -6.809 1.00 24.44 138 ARG B CA 1
ATOM 2800 C C . ARG B 1 140 ? -9.917 7.489 -6.827 1.00 26.51 138 ARG B C 1
ATOM 2801 O O . ARG B 1 140 ? -10.865 7.514 -6.045 1.00 35.02 138 ARG B O 1
ATOM 2809 N N . GLU B 1 141 ? -9.777 8.396 -7.787 1.00 19.83 139 GLU B N 1
ATOM 2810 C CA . GLU B 1 141 ? -10.637 9.579 -7.849 1.00 23.77 139 GLU B CA 1
ATOM 2811 C C . GLU B 1 141 ? -11.952 9.219 -8.551 1.00 20.94 139 GLU B C 1
ATOM 2812 O O . GLU B 1 141 ? -12.807 10.089 -8.785 1.00 27.58 139 GLU B O 1
ATOM 2818 N N . CYS B 1 142 ? -12.112 7.938 -8.891 1.00 19.42 140 CYS B N 1
ATOM 2819 C CA . CYS B 1 142 ? -13.328 7.466 -9.591 1.00 15.26 140 CYS B CA 1
ATOM 2820 C C . CYS B 1 142 ? -14.090 6.417 -8.739 1.00 17.22 140 CYS B C 1
ATOM 2821 O O . CYS B 1 142 ? -14.303 5.276 -9.186 1.00 16.92 140 CYS B O 1
ATOM 2824 N N . GLN B 1 143 ? -14.538 6.806 -7.548 1.00 17.08 141 GLN B N 1
ATOM 2825 C CA . GLN B 1 143 ? -15.216 5.892 -6.706 1.00 15.12 141 GLN B CA 1
ATOM 2826 C C . GLN B 1 143 ? -16.645 5.719 -7.245 1.00 14.67 141 GLN B C 1
ATOM 2827 O O . GLN B 1 143 ? -17.268 6.676 -7.797 1.00 19.05 141 GLN B O 1
ATOM 2833 N N . GLY B 1 144 ? -17.189 4.518 -7.049 1.00 12.31 142 GLY B N 1
ATOM 2834 C CA . GLY B 1 144 ? -18.570 4.258 -7.434 1.00 13.74 142 GLY B CA 1
ATOM 2835 C C . GLY B 1 144 ? -19.164 3.226 -6.455 1.00 15.74 142 GLY B C 1
ATOM 2836 O O . GLY B 1 144 ? -18.836 3.213 -5.255 1.00 15.91 142 GLY B O 1
ATOM 2837 N N . TYR B 1 145 ? -20.071 2.384 -6.923 1.00 15.41 143 TYR B N 1
ATOM 2838 C CA . TYR B 1 145 ? -20.604 1.322 -6.051 1.00 15.34 143 TYR B CA 1
ATOM 2839 C C . TYR B 1 145 ? -21.094 0.134 -6.873 1.00 14.61 143 TYR B C 1
ATOM 2840 O O . TYR B 1 145 ? -21.208 0.226 -8.122 1.00 14.43 143 TYR B O 1
ATOM 2849 N N . VAL B 1 146 ? -21.391 -0.964 -6.166 1.00 11.01 144 VAL B N 1
ATOM 2850 C CA . VAL B 1 146 ? -21.860 -2.198 -6.840 1.00 14.94 144 VAL B CA 1
ATOM 2851 C C . VAL B 1 146 ? -23.163 -2.643 -6.170 1.00 16.74 144 VAL B C 1
ATOM 2852 O O . VAL B 1 146 ? -23.438 -2.304 -5.025 1.00 16.07 144 VAL B O 1
ATOM 2856 N N . ALA B 1 147 ? -23.923 -3.439 -6.872 1.00 13.20 145 ALA B N 1
ATOM 2857 C CA . ALA B 1 147 ? -25.193 -4.008 -6.329 1.00 15.97 145 ALA B CA 1
ATOM 2858 C C . ALA B 1 147 ? -25.549 -5.360 -7.035 1.00 15.14 145 ALA B C 1
ATOM 2859 O O . ALA B 1 147 ? -25.111 -5.595 -8.170 1.00 13.85 145 ALA B O 1
ATOM 2861 N N . PRO B 1 148 ? -26.322 -6.238 -6.344 1.00 12.95 146 PRO B N 1
ATOM 2862 C CA . PRO B 1 148 ? -26.796 -7.433 -7.045 1.00 14.91 146 PRO B CA 1
ATOM 2863 C C . PRO B 1 148 ? -27.673 -7.029 -8.243 1.00 18.15 146 PRO B C 1
ATOM 2864 O O . PRO B 1 148 ? -28.432 -6.070 -8.163 1.00 18.52 146 PRO B O 1
ATOM 2868 N N . CYS B 1 149 ? -27.589 -7.771 -9.342 1.00 16.53 147 CYS B N 1
ATOM 2869 C CA . CYS B 1 149 ? -28.398 -7.441 -10.526 1.00 17.45 147 CYS B CA 1
ATOM 2870 C C . CYS B 1 149 ? -28.438 -8.678 -11.406 1.00 17.71 147 CYS B C 1
ATOM 2871 O O . CYS B 1 149 ? -27.454 -9.284 -11.618 1.00 19.14 147 CYS B O 1
ATOM 2874 N N . GLU B 1 150 ? -29.582 -8.982 -11.986 1.00 15.77 148 GLU B N 1
ATOM 2875 C CA . GLU B 1 150 ? -29.747 -10.065 -12.901 1.00 17.57 148 GLU B CA 1
ATOM 2876 C C . GLU B 1 150 ? -29.150 -9.631 -14.267 1.00 18.70 148 GLU B C 1
ATOM 2877 O O . GLU B 1 150 ? -29.641 -8.694 -14.915 1.00 19.51 148 GLU B O 1
ATOM 2883 N N . PHE B 1 151 ? -28.094 -10.325 -14.693 1.00 17.02 149 PHE B N 1
ATOM 2884 C CA . PHE B 1 151 ? -27.389 -9.986 -15.922 1.00 18.96 149 PHE B CA 1
ATOM 2885 C C . PHE B 1 151 ? -28.333 -10.082 -17.119 1.00 17.90 149 PHE B C 1
ATOM 2886 O O . PHE B 1 151 ? -28.934 -11.114 -17.341 1.00 22.18 149 PHE B O 1
ATOM 2894 N N . GLY B 1 152 ? -28.436 -9.000 -17.880 1.00 19.52 150 GLY B N 1
ATOM 2895 C CA . GLY B 1 152 ? -29.233 -8.984 -19.065 1.00 17.92 150 GLY B CA 1
ATOM 2896 C C . GLY B 1 152 ? -30.572 -8.324 -18.752 1.00 22.12 150 GLY B C 1
ATOM 2897 O O . GLY B 1 152 ? -31.343 -8.071 -19.677 1.00 25.99 150 GLY B O 1
ATOM 2898 N N . SER B 1 153 ? -30.864 -8.020 -17.478 1.00 18.89 151 SER B N 1
ATOM 2899 C CA . SER B 1 153 ? -32.181 -7.380 -17.177 1.00 19.16 151 SER B CA 1
ATOM 2900 C C . SER B 1 153 ? -32.224 -5.895 -17.452 1.00 18.87 151 SER B C 1
ATOM 2901 O O . SER B 1 153 ? -31.231 -5.181 -17.276 1.00 20.11 151 SER B O 1
ATOM 2904 N N . GLY B 1 154 ? -33.418 -5.388 -17.791 1.00 18.93 152 GLY B N 1
ATOM 2905 C CA . GLY B 1 154 ? -33.542 -3.957 -18.083 1.00 20.89 152 GLY B CA 1
ATOM 2906 C C . GLY B 1 154 ? -33.047 -3.504 -19.456 1.00 23.11 152 GLY B C 1
ATOM 2907 O O . GLY B 1 154 ? -32.391 -4.255 -20.158 1.00 28.83 152 GLY B O 1
ATOM 2908 N N . ASP B 1 155 ? -33.384 -2.264 -19.831 1.00 25.17 153 ASP B N 1
ATOM 2909 C CA . ASP B 1 155 ? -33.046 -1.710 -21.176 1.00 27.65 153 ASP B CA 1
ATOM 2910 C C . ASP B 1 155 ? -31.694 -1.076 -21.119 1.00 21.27 153 ASP B C 1
ATOM 2911 O O . ASP B 1 155 ? -31.368 -0.400 -20.136 1.00 25.99 153 ASP B O 1
ATOM 2916 N N . GLY B 1 156 ? -30.874 -1.292 -22.124 1.00 21.57 154 GLY B N 1
ATOM 2917 C CA . GLY B 1 156 ? -29.552 -0.617 -22.152 1.00 24.99 154 GLY B CA 1
ATOM 2918 C C . GLY B 1 156 ? -29.405 0.148 -23.466 1.00 19.94 154 GLY B C 1
ATOM 2919 O O . GLY B 1 156 ? -30.125 -0.117 -24.434 1.00 23.44 154 GLY B O 1
ATOM 2920 N N . PHE B 1 157 ? -28.533 1.138 -23.482 1.00 21.46 155 PHE B N 1
ATOM 2921 C CA . PHE B 1 157 ? -28.403 2.058 -24.601 1.00 18.53 155 PHE B CA 1
ATOM 2922 C C . PHE B 1 157 ? -28.011 1.338 -25.909 1.00 23.55 155 PHE B C 1
ATOM 2923 O O . PHE B 1 157 ? -28.392 1.805 -27.012 1.00 26.55 155 PHE B O 1
ATOM 2931 N N . TYR B 1 158 ? -27.245 0.227 -25.792 1.00 19.21 156 TYR B N 1
ATOM 2932 C CA . TYR B 1 158 ? -26.679 -0.442 -26.964 1.00 19.70 156 TYR B CA 1
ATOM 2933 C C . TYR B 1 158 ? -27.553 -1.627 -27.389 1.00 21.12 156 TYR B C 1
ATOM 2934 O O . TYR B 1 158 ? -27.187 -2.411 -28.259 1.00 19.38 156 TYR B O 1
ATOM 2943 N N . ASP B 1 159 ? -28.719 -1.781 -26.753 1.00 20.97 157 ASP B N 1
ATOM 2944 C CA . ASP B 1 159 ? -29.592 -2.886 -27.157 1.00 21.39 157 ASP B CA 1
ATOM 2945 C C . ASP B 1 159 ? -29.813 -2.783 -28.661 1.00 23.79 157 ASP B C 1
ATOM 2946 O O . ASP B 1 159 ? -30.113 -1.699 -29.175 1.00 26.95 157 ASP B O 1
ATOM 2951 N N . GLY B 1 160 ? -29.660 -3.898 -29.366 1.00 26.50 158 GLY B N 1
ATOM 2952 C CA . GLY B 1 160 ? -29.876 -3.932 -30.845 1.00 35.81 158 GLY B CA 1
ATOM 2953 C C . GLY B 1 160 ? -28.923 -3.100 -31.717 1.00 30.18 158 GLY B C 1
ATOM 2954 O O . GLY B 1 160 ? -29.151 -2.908 -32.909 1.00 32.98 158 GLY B O 1
ATOM 2955 N N . GLN B 1 161 ? -27.850 -2.609 -31.126 1.00 26.55 159 GLN B N 1
ATOM 2956 C CA . GLN B 1 161 ? -26.932 -1.732 -31.823 1.00 32.69 159 GLN B CA 1
ATOM 2957 C C . GLN B 1 161 ? -25.815 -2.486 -32.589 1.00 34.49 159 GLN B C 1
ATOM 2958 O O . GLN B 1 161 ? -24.974 -1.834 -33.202 1.00 35.60 159 GLN B O 1
ATOM 2964 N N . GLY B 1 162 ? -25.799 -3.826 -32.567 1.00 25.23 160 GLY B N 1
ATOM 2965 C CA . GLY B 1 162 ? -24.899 -4.572 -33.443 1.00 26.78 160 GLY B CA 1
ATOM 2966 C C . GLY B 1 162 ? -23.461 -4.563 -32.933 1.00 24.00 160 GLY B C 1
ATOM 2967 O O . GLY B 1 162 ? -23.220 -4.354 -31.771 1.00 23.70 160 GLY B O 1
ATOM 2968 N N . LYS B 1 163 ? -22.500 -4.748 -33.808 1.00 21.82 161 LYS B N 1
ATOM 2969 C CA . LYS B 1 163 ? -21.119 -5.060 -33.386 1.00 20.98 161 LYS B CA 1
ATOM 2970 C C . LYS B 1 163 ? -20.263 -3.799 -33.441 1.00 20.60 161 LYS B C 1
ATOM 2971 O O . LYS B 1 163 ? -20.168 -3.158 -34.503 1.00 20.22 161 LYS B O 1
ATOM 2977 N N . TYR B 1 164 ? -19.637 -3.445 -32.319 1.00 15.89 162 TYR B N 1
ATOM 2978 C CA . TYR B 1 164 ? -18.772 -2.288 -32.233 1.00 17.32 162 TYR B CA 1
ATOM 2979 C C . TYR B 1 164 ? -17.350 -2.820 -32.011 1.00 15.80 162 TYR B C 1
ATOM 2980 O O . TYR B 1 164 ? -17.077 -3.556 -31.072 1.00 18.49 162 TYR B O 1
ATOM 2989 N N . HIS B 1 165 ? -16.454 -2.501 -32.911 1.00 14.24 163 HIS B N 1
ATOM 2990 C CA . HIS B 1 165 ? -15.047 -2.976 -32.802 1.00 14.43 163 HIS B CA 1
ATOM 2991 C C . HIS B 1 165 ? -14.222 -2.019 -32.011 1.00 15.52 163 HIS B C 1
ATOM 2992 O O . HIS B 1 165 ? -13.835 -0.982 -32.548 1.00 18.35 163 HIS B O 1
ATOM 2999 N N . LEU B 1 166 ? -14.006 -2.310 -30.719 1.00 14.60 164 LEU B N 1
ATOM 3000 C CA . LEU B 1 166 ? -13.400 -1.323 -29.777 1.00 10.58 164 LEU B CA 1
ATOM 3001 C C . LEU B 1 166 ? -11.907 -1.343 -29.844 1.00 12.94 164 LEU B C 1
ATOM 3002 O O . LEU B 1 166 ? -11.245 -0.498 -29.208 1.00 13.89 164 LEU B O 1
ATOM 3007 N N . GLY B 1 167 ? -11.376 -2.243 -30.654 1.00 15.11 165 GLY B N 1
ATOM 3008 C CA . GLY B 1 167 ? -9.920 -2.321 -30.871 1.00 15.64 165 GLY B CA 1
ATOM 3009 C C . GLY B 1 167 ? -9.139 -3.149 -29.872 1.00 13.29 165 GLY B C 1
ATOM 3010 O O . GLY B 1 167 ? -9.651 -3.730 -28.914 1.00 16.38 165 GLY B O 1
ATOM 3011 N N . THR B 1 168 ? -7.851 -3.113 -30.025 1.00 13.28 166 THR B N 1
ATOM 3012 C CA . THR B 1 168 ? -6.971 -3.834 -29.150 1.00 11.76 166 THR B CA 1
ATOM 3013 C C . THR B 1 168 ? -6.972 -3.266 -27.732 1.00 12.43 166 THR B C 1
ATOM 3014 O O . THR B 1 168 ? -6.808 -2.037 -27.526 1.00 15.69 166 THR B O 1
ATOM 3018 N N . MET B 1 169 ? -7.173 -4.134 -26.728 1.00 14.01 167 MET B N 1
ATOM 3019 C CA . MET B 1 169 ? -7.198 -3.637 -25.318 1.00 15.54 167 MET B CA 1
ATOM 3020 C C . MET B 1 169 ? -6.352 -4.528 -24.428 1.00 15.08 167 MET B C 1
ATOM 3021 O O . MET B 1 169 ? -6.278 -5.753 -24.673 1.00 16.61 167 MET B O 1
ATOM 3026 N N . VAL B 1 170 ? -5.767 -3.947 -23.370 1.00 14.78 168 VAL B N 1
ATOM 3027 C CA . VAL B 1 170 ? -5.179 -4.742 -22.308 1.00 18.77 168 VAL B CA 1
ATOM 3028 C C . VAL B 1 170 ? -6.277 -5.632 -21.717 1.00 17.87 168 VAL B C 1
ATOM 3029 O O . VAL B 1 170 ? -7.380 -5.140 -21.423 1.00 17.69 168 VAL B O 1
ATOM 3033 N N . HIS B 1 171 ? -5.980 -6.934 -21.563 1.00 16.58 169 HIS B N 1
ATOM 3034 C CA . HIS B 1 171 ? -6.834 -7.873 -20.835 1.00 16.93 169 HIS B CA 1
ATOM 3035 C C . HIS B 1 171 ? -6.362 -7.935 -19.388 1.00 16.05 169 HIS B C 1
ATOM 3036 O O . HIS B 1 171 ? -7.174 -7.697 -18.457 1.00 16.59 169 HIS B O 1
ATOM 3043 N N . GLY B 1 172 ? -5.036 -8.120 -19.160 1.00 13.98 170 GLY B N 1
ATOM 3044 C CA . GLY B 1 172 ? -4.520 -8.060 -17.803 1.00 15.72 170 GLY B CA 1
ATOM 3045 C C . GLY B 1 172 ? -3.082 -8.432 -17.831 1.00 19.10 170 GLY B C 1
ATOM 3046 O O . GLY B 1 172 ? -2.471 -8.404 -18.902 1.00 17.20 170 GLY B O 1
ATOM 3047 N N . PHE B 1 173 ? -2.558 -8.844 -16.685 1.00 19.19 171 PHE B N 1
ATOM 3048 C CA . PHE B 1 173 ? -1.143 -9.176 -16.553 1.00 19.80 171 PHE B CA 1
ATOM 3049 C C . PHE B 1 173 ? -0.942 -10.579 -15.944 1.00 25.39 171 PHE B C 1
ATOM 3050 O O . PHE B 1 173 ? -1.712 -10.998 -15.046 1.00 21.96 171 PHE B O 1
ATOM 3058 N N . ASN B 1 174 ? 0.088 -11.278 -16.433 1.00 22.74 172 ASN B N 1
ATOM 3059 C CA . ASN B 1 174 ? 0.562 -12.548 -15.860 1.00 28.03 172 ASN B CA 1
ATOM 3060 C C . ASN B 1 174 ? 1.793 -12.221 -15.016 1.00 29.63 172 ASN B C 1
ATOM 3061 O O . ASN B 1 174 ? 2.804 -11.865 -15.570 1.00 30.36 172 ASN B O 1
ATOM 3066 N N . TYR B 1 175 ? 1.706 -12.318 -13.695 1.00 41.00 173 TYR B N 1
ATOM 3067 C CA . TYR B 1 175 ? 2.821 -11.867 -12.794 1.00 50.56 173 TYR B CA 1
ATOM 3068 C C . TYR B 1 175 ? 3.964 -12.883 -12.626 1.00 58.87 173 TYR B C 1
ATOM 3069 O O . TYR B 1 175 ? 3.725 -14.088 -12.674 1.00 55.48 173 TYR B O 1
ATOM 3078 N N . HIS B 1 182 ? 10.072 -17.627 -15.586 1.00 80.69 180 HIS B N 1
ATOM 3079 C CA . HIS B 1 182 ? 9.141 -16.659 -16.224 1.00 68.91 180 HIS B CA 1
ATOM 3080 C C . HIS B 1 182 ? 9.400 -15.154 -15.962 1.00 53.14 180 HIS B C 1
ATOM 3081 O O . HIS B 1 182 ? 10.415 -14.788 -15.330 1.00 78.74 180 HIS B O 1
ATOM 3088 N N . GLN B 1 183 ? 8.531 -14.312 -16.439 1.00 49.03 181 GLN B N 1
ATOM 3089 C CA . GLN B 1 183 ? 8.586 -12.837 -16.240 1.00 58.99 181 GLN B CA 1
ATOM 3090 C C . GLN B 1 183 ? 7.165 -12.212 -16.254 1.00 61.41 181 GLN B C 1
ATOM 3091 O O . GLN B 1 183 ? 6.170 -12.935 -16.412 1.00 78.15 181 GLN B O 1
ATOM 3097 N N . LEU B 1 184 ? 7.076 -10.887 -16.082 1.00 51.30 182 LEU B N 1
ATOM 3098 C CA . LEU B 1 184 ? 5.791 -10.148 -16.153 1.00 32.18 182 LEU B CA 1
ATOM 3099 C C . LEU B 1 184 ? 5.356 -9.889 -17.619 1.00 36.15 182 LEU B C 1
ATOM 3100 O O . LEU B 1 184 ? 5.988 -9.132 -18.370 1.00 38.42 182 LEU B O 1
ATOM 3105 N N . ASP B 1 185 ? 4.270 -10.529 -18.022 1.00 33.62 183 ASP B N 1
ATOM 3106 C CA . ASP B 1 185 ? 3.775 -10.422 -19.385 1.00 30.01 183 ASP B CA 1
ATOM 3107 C C . ASP B 1 185 ? 2.463 -9.653 -19.365 1.00 27.07 183 ASP B C 1
ATOM 3108 O O . ASP B 1 185 ? 1.762 -9.665 -18.359 1.00 28.11 183 ASP B O 1
ATOM 3113 N N . VAL B 1 186 ? 2.127 -9.008 -20.471 1.00 23.26 184 VAL B N 1
ATOM 3114 C CA . VAL B 1 186 ? 0.807 -8.397 -20.606 1.00 21.34 184 VAL B CA 1
ATOM 3115 C C . VAL B 1 186 ? 0.010 -9.172 -21.625 1.00 19.85 184 VAL B C 1
ATOM 3116 O O . VAL B 1 186 ? 0.564 -9.627 -22.631 1.00 29.53 184 VAL B O 1
ATOM 3120 N N . ARG B 1 187 ? -1.289 -9.302 -21.373 1.00 20.34 185 ARG B N 1
ATOM 3121 C CA . ARG B 1 187 ? -2.214 -9.974 -22.294 1.00 21.57 185 ARG B CA 1
ATOM 3122 C C . ARG B 1 187 ? -3.066 -8.947 -23.001 1.00 19.16 185 ARG B C 1
ATOM 3123 O O . ARG B 1 187 ? -3.611 -8.014 -22.320 1.00 18.88 185 ARG B O 1
ATOM 3131 N N . LEU B 1 188 ? -3.177 -9.071 -24.335 1.00 16.11 186 LEU B N 1
ATOM 3132 C CA . LEU B 1 188 ? -4.049 -8.177 -25.135 1.00 17.99 186 LEU B CA 1
ATOM 3133 C C . LEU B 1 188 ? -5.061 -8.987 -25.904 1.00 15.55 186 LEU B C 1
ATOM 3134 O O . LEU B 1 188 ? -4.843 -10.143 -26.143 1.00 19.27 186 LEU B O 1
ATOM 3139 N N . TRP B 1 189 ? -6.156 -8.361 -26.339 1.00 13.20 187 TRP B N 1
ATOM 3140 C CA . TRP B 1 189 ? -7.111 -9.023 -27.181 1.00 16.28 187 TRP B CA 1
ATOM 3141 C C . TRP B 1 189 ? -7.881 -7.977 -27.951 1.00 15.26 187 TRP B C 1
ATOM 3142 O O . TRP B 1 189 ? -7.741 -6.772 -27.639 1.00 16.44 187 TRP B O 1
ATOM 3153 N N . SER B 1 190 ? -8.602 -8.376 -28.993 1.00 16.57 188 SER B N 1
ATOM 3154 C CA . SER B 1 190 ? -9.415 -7.464 -29.768 1.00 15.62 188 SER B CA 1
ATOM 3155 C C . SER B 1 190 ? -10.815 -7.418 -29.217 1.00 16.28 188 SER B C 1
ATOM 3156 O O . SER B 1 190 ? -11.601 -8.333 -29.401 1.00 16.77 188 SER B O 1
ATOM 3159 N N . ALA B 1 191 ? -11.122 -6.331 -28.509 1.00 13.67 189 ALA B N 1
ATOM 3160 C CA . ALA B 1 191 ? -12.405 -6.192 -27.831 1.00 15.35 189 ALA B CA 1
ATOM 3161 C C . ALA B 1 191 ? -13.507 -5.877 -28.822 1.00 16.02 189 ALA B C 1
ATOM 3162 O O . ALA B 1 191 ? -13.383 -4.930 -29.638 1.00 18.77 189 ALA B O 1
ATOM 3164 N N . VAL B 1 192 ? -14.576 -6.662 -28.745 1.00 14.10 190 VAL B N 1
ATOM 3165 C CA . VAL B 1 192 ? -15.791 -6.478 -29.619 1.00 17.46 190 VAL B CA 1
ATOM 3166 C C . VAL B 1 192 ? -16.986 -6.398 -28.692 1.00 18.34 190 VAL B C 1
ATOM 3167 O O . VAL B 1 192 ? -17.140 -7.237 -27.719 1.00 19.12 190 VAL B O 1
ATOM 3171 N N . MET B 1 193 ? -17.850 -5.410 -28.951 1.00 17.62 191 MET B N 1
ATOM 3172 C CA . MET B 1 193 ? -19.069 -5.271 -28.181 1.00 19.22 191 MET B CA 1
ATOM 3173 C C . MET B 1 193 ? -20.241 -5.481 -29.134 1.00 18.66 191 MET B C 1
ATOM 3174 O O . MET B 1 193 ? -20.270 -4.858 -30.194 1.00 20.18 191 MET B O 1
ATOM 3179 N N . GLU B 1 194 ? -21.179 -6.364 -28.789 1.00 15.00 192 GLU B N 1
ATOM 3180 C CA . GLU B 1 194 ? -22.267 -6.705 -29.695 1.00 15.34 192 GLU B CA 1
ATOM 3181 C C . GLU B 1 194 ? -23.588 -6.517 -28.991 1.00 16.39 192 GLU B C 1
ATOM 3182 O O . GLU B 1 194 ? -23.875 -7.233 -27.997 1.00 17.81 192 GLU B O 1
ATOM 3188 N N . ASN B 1 195 ? -24.382 -5.568 -29.471 1.00 16.77 193 ASN B N 1
ATOM 3189 C CA . ASN B 1 195 ? -25.635 -5.187 -28.768 1.00 17.84 193 ASN B CA 1
ATOM 3190 C C . ASN B 1 195 ? -25.359 -4.822 -27.315 1.00 22.19 193 ASN B C 1
ATOM 3191 O O . ASN B 1 195 ? -26.141 -5.180 -26.432 1.00 22.36 193 ASN B O 1
ATOM 3196 N N . GLY B 1 196 ? -24.232 -4.119 -27.079 1.00 19.18 194 GLY B N 1
ATOM 3197 C CA . GLY B 1 196 ? -23.768 -3.777 -25.714 1.00 18.59 194 GLY B CA 1
ATOM 3198 C C . GLY B 1 196 ? -23.049 -4.844 -24.874 1.00 17.14 194 GLY B C 1
ATOM 3199 O O . GLY B 1 196 ? -22.577 -4.534 -23.748 1.00 16.92 194 GLY B O 1
ATOM 3200 N N . TYR B 1 197 ? -22.940 -6.084 -25.369 1.00 16.33 195 TYR B N 1
ATOM 3201 C CA . TYR B 1 197 ? -22.359 -7.176 -24.577 1.00 15.20 195 TYR B CA 1
ATOM 3202 C C . TYR B 1 197 ? -20.925 -7.468 -25.027 1.00 15.29 195 TYR B C 1
ATOM 3203 O O . TYR B 1 197 ? -20.636 -7.527 -26.228 1.00 16.97 195 TYR B O 1
ATOM 3212 N N . ILE B 1 198 ? -20.064 -7.733 -24.098 1.00 13.18 196 ILE B N 1
ATOM 3213 C CA . ILE B 1 198 ? -18.658 -8.068 -24.371 1.00 14.28 196 ILE B CA 1
ATOM 3214 C C . ILE B 1 198 ? -18.298 -9.415 -23.700 1.00 18.92 196 ILE B C 1
ATOM 3215 O O . ILE B 1 198 ? -18.452 -9.551 -22.465 1.00 21.18 196 ILE B O 1
ATOM 3220 N N . GLN B 1 199 ? -17.904 -10.434 -24.491 1.00 16.10 197 GLN B N 1
ATOM 3221 C CA . GLN B 1 199 ? -17.608 -11.777 -23.917 1.00 15.18 197 GLN B CA 1
ATOM 3222 C C . GLN B 1 199 ? -16.118 -11.841 -23.832 1.00 15.23 197 GLN B C 1
ATOM 3223 O O . GLN B 1 199 ? -15.459 -11.685 -24.871 1.00 18.00 197 GLN B O 1
ATOM 3229 N N . PHE B 1 200 ? -15.596 -12.017 -22.624 1.00 13.14 198 PHE B N 1
ATOM 3230 C CA . PHE B 1 200 ? -14.094 -12.093 -22.438 1.00 13.90 198 PHE B CA 1
ATOM 3231 C C . PHE B 1 200 ? -13.515 -13.471 -22.644 1.00 17.71 198 PHE B C 1
ATOM 3232 O O . PHE B 1 200 ? -14.037 -14.453 -22.112 1.00 19.07 198 PHE B O 1
ATOM 3240 N N . PRO B 1 201 ? -12.341 -13.551 -23.326 1.00 15.30 199 PRO B N 1
ATOM 3241 C CA . PRO B 1 201 ? -11.656 -14.832 -23.328 1.00 19.56 199 PRO B CA 1
ATOM 3242 C C . PRO B 1 201 ? -11.108 -15.042 -21.896 1.00 17.54 199 PRO B C 1
ATOM 3243 O O . PRO B 1 201 ? -10.873 -14.068 -21.165 1.00 18.53 199 PRO B O 1
ATOM 3247 N N . ARG B 1 202 ? -10.884 -16.266 -21.494 1.00 19.48 200 ARG B N 1
ATOM 3248 C CA . ARG B 1 202 ? -10.109 -16.558 -20.280 1.00 14.93 200 ARG B CA 1
ATOM 3249 C C . ARG B 1 202 ? -8.692 -16.043 -20.464 1.00 16.90 200 ARG B C 1
ATOM 3250 O O . ARG B 1 202 ? -8.210 -15.985 -21.581 1.00 17.50 200 ARG B O 1
ATOM 3258 N N . PRO B 1 203 ? -8.000 -15.711 -19.361 1.00 16.60 201 PRO B N 1
ATOM 3259 C CA . PRO B 1 203 ? -6.616 -15.259 -19.459 1.00 18.58 201 PRO B CA 1
ATOM 3260 C C . PRO B 1 203 ? -5.692 -16.158 -20.299 1.00 23.62 201 PRO B C 1
ATOM 3261 O O . PRO B 1 203 ? -4.891 -15.648 -21.070 1.00 24.39 201 PRO B O 1
ATOM 3265 N N . GLU B 1 204 ? -5.795 -17.484 -20.147 1.00 23.35 202 GLU B N 1
ATOM 3266 C CA . GLU B 1 204 ? -4.947 -18.456 -20.905 1.00 21.88 202 GLU B CA 1
ATOM 3267 C C . GLU B 1 204 ? -5.276 -18.484 -22.393 1.00 25.91 202 GLU B C 1
ATOM 3268 O O . GLU B 1 204 ? -4.498 -18.958 -23.186 1.00 24.84 202 GLU B O 1
ATOM 3274 N N . ASP B 1 205 ? -6.439 -17.959 -22.772 1.00 23.75 203 ASP B N 1
ATOM 3275 C CA . ASP B 1 205 ? -6.866 -18.010 -24.137 1.00 21.98 203 ASP B CA 1
ATOM 3276 C C . ASP B 1 205 ? -6.618 -16.708 -24.855 1.00 23.79 203 ASP B C 1
ATOM 3277 O O . ASP B 1 205 ? -6.975 -16.586 -26.029 1.00 28.18 203 ASP B O 1
ATOM 3282 N N . CYS B 1 206 ? -6.012 -15.724 -24.185 1.00 22.66 204 CYS B N 1
ATOM 3283 C CA . CYS B 1 206 ? -5.699 -14.442 -24.859 1.00 25.76 204 CYS B CA 1
ATOM 3284 C C . CYS B 1 206 ? -4.729 -14.611 -26.033 1.00 27.91 204 CYS B C 1
ATOM 3285 O O . CYS B 1 206 ? -3.751 -15.375 -25.903 1.00 29.69 204 CYS B O 1
ATOM 3288 N N . PRO B 1 207 ? -5.010 -13.911 -27.177 1.00 24.67 205 PRO B N 1
ATOM 3289 C CA . PRO B 1 207 ? -4.244 -14.128 -28.403 1.00 24.03 205 PRO B CA 1
ATOM 3290 C C . PRO B 1 207 ? -2.836 -13.517 -28.344 1.00 21.77 205 PRO B C 1
ATOM 3291 O O . PRO B 1 207 ? -1.942 -14.000 -29.020 1.00 23.75 205 PRO B O 1
ATOM 3295 N N . ILE B 1 208 ? -2.644 -12.447 -27.593 1.00 22.47 206 ILE B N 1
ATOM 3296 C CA . ILE B 1 208 ? -1.322 -11.809 -27.525 1.00 23.42 206 ILE B CA 1
ATOM 3297 C C . ILE B 1 208 ? -0.904 -11.769 -26.090 1.00 26.61 206 ILE B C 1
ATOM 3298 O O . ILE B 1 208 ? -1.588 -11.185 -25.226 1.00 23.75 206 ILE B O 1
ATOM 3303 N N . VAL B 1 209 ? 0.210 -12.427 -25.824 1.00 25.31 207 VAL B N 1
ATOM 3304 C CA . VAL B 1 209 ? 0.777 -12.371 -24.502 1.00 28.93 207 VAL B CA 1
ATOM 3305 C C . VAL B 1 209 ? 2.263 -12.131 -24.664 1.00 32.78 207 VAL B C 1
ATOM 3306 O O . VAL B 1 209 ? 2.946 -12.991 -25.194 1.00 43.46 207 VAL B O 1
ATOM 3310 N N . ARG B 1 210 ? 2.763 -10.964 -24.249 1.00 36.72 208 ARG B N 1
ATOM 3311 C CA . ARG B 1 210 ? 4.180 -10.568 -24.498 1.00 40.66 208 ARG B CA 1
ATOM 3312 C C . ARG B 1 210 ? 4.836 -10.040 -23.241 1.00 42.37 208 ARG B C 1
ATOM 3313 O O . ARG B 1 210 ? 4.179 -9.397 -22.442 1.00 42.06 208 ARG B O 1
ATOM 3321 N N . PRO B 1 211 ? 6.142 -10.307 -23.057 1.00 42.02 209 PRO B N 1
ATOM 3322 C CA . PRO B 1 211 ? 6.825 -9.654 -21.931 1.00 37.04 209 PRO B CA 1
ATOM 3323 C C . PRO B 1 211 ? 6.684 -8.133 -21.986 1.00 37.36 209 PRO B C 1
ATOM 3324 O O . PRO B 1 211 ? 6.831 -7.547 -23.054 1.00 49.33 209 PRO B O 1
ATOM 3328 N N . VAL B 1 212 ? 6.405 -7.493 -20.859 1.00 37.92 210 VAL B N 1
ATOM 3329 C CA . VAL B 1 212 ? 6.361 -6.018 -20.835 1.00 51.15 210 VAL B CA 1
ATOM 3330 C C . VAL B 1 212 ? 7.583 -5.324 -21.520 1.00 57.97 210 VAL B C 1
ATOM 3331 O O . VAL B 1 212 ? 7.429 -4.244 -22.094 1.00 73.85 210 VAL B O 1
ATOM 3335 N N . LYS B 1 213 ? 8.764 -5.954 -21.508 1.00 59.82 211 LYS B N 1
ATOM 3336 C CA . LYS B 1 213 ? 9.901 -5.488 -22.327 1.00 57.04 211 LYS B CA 1
ATOM 3337 C C . LYS B 1 213 ? 9.653 -5.765 -23.812 1.00 55.45 211 LYS B C 1
ATOM 3338 O O . LYS B 1 213 ? 9.493 -4.842 -24.610 1.00 63.76 211 LYS B O 1
ATOM 3344 N N . GLU B 1 216 ? 8.319 -1.476 -26.461 1.00 58.01 214 GLU B N 1
ATOM 3345 C CA . GLU B 1 216 ? 9.540 -1.399 -27.259 1.00 76.43 214 GLU B CA 1
ATOM 3346 C C . GLU B 1 216 ? 9.332 -0.552 -28.535 1.00 86.34 214 GLU B C 1
ATOM 3347 O O . GLU B 1 216 ? 8.557 -0.941 -29.425 1.00 88.67 214 GLU B O 1
ATOM 3353 N N . PRO B 1 217 ? 10.017 0.615 -28.616 1.00 68.72 215 PRO B N 1
ATOM 3354 C CA . PRO B 1 217 ? 9.999 1.588 -29.721 1.00 70.60 215 PRO B CA 1
ATOM 3355 C C . PRO B 1 217 ? 9.805 1.029 -31.152 1.00 70.60 215 PRO B C 1
ATOM 3356 O O . PRO B 1 217 ? 9.297 1.740 -32.031 1.00 75.70 215 PRO B O 1
ATOM 3360 N N . LYS B 1 218 ? 10.183 -0.234 -31.362 1.00 61.56 216 LYS B N 1
ATOM 3361 C CA . LYS B 1 218 ? 10.244 -0.860 -32.683 1.00 55.38 216 LYS B CA 1
ATOM 3362 C C . LYS B 1 218 ? 8.866 -1.372 -33.189 1.00 55.22 216 LYS B C 1
ATOM 3363 O O . LYS B 1 218 ? 8.770 -1.880 -34.318 1.00 52.80 216 LYS B O 1
ATOM 3369 N N . ILE B 1 219 ? 7.810 -1.230 -32.369 1.00 39.67 217 ILE B N 1
ATOM 3370 C CA . ILE B 1 219 ? 6.382 -1.537 -32.805 1.00 46.01 217 ILE B CA 1
ATOM 3371 C C . ILE B 1 219 ? 5.901 -0.683 -33.997 1.00 49.17 217 ILE B C 1
ATOM 3372 O O . ILE B 1 219 ? 5.111 -1.149 -34.846 1.00 45.92 217 ILE B O 1
ATOM 3377 N N . PHE B 1 220 ? 6.398 0.555 -34.056 1.00 46.71 218 PHE B N 1
ATOM 3378 C CA . PHE B 1 220 ? 6.031 1.520 -35.098 1.00 47.67 218 PHE B CA 1
ATOM 3379 C C . PHE B 1 220 ? 6.802 1.439 -36.421 1.00 53.55 218 PHE B C 1
ATOM 3380 O O . PHE B 1 220 ? 8.019 1.233 -36.433 1.00 62.68 218 PHE B O 1
ATOM 3388 N N . ASN B 1 221 ? 6.071 1.620 -37.524 1.00 54.90 219 ASN B N 1
ATOM 3389 C CA . ASN B 1 221 ? 6.659 1.793 -38.861 1.00 52.11 219 ASN B CA 1
ATOM 3390 C C . ASN B 1 221 ? 7.237 0.494 -39.382 1.00 52.62 219 ASN B C 1
ATOM 3391 O O . ASN B 1 221 ? 7.415 0.336 -40.584 1.00 67.08 219 ASN B O 1
ATOM 3396 N N . VAL B 1 225 ? 4.900 -0.101 -47.093 1.00 64.90 223 VAL B N 1
ATOM 3397 C CA . VAL B 1 225 ? 4.055 -1.315 -47.016 1.00 56.71 223 VAL B CA 1
ATOM 3398 C C . VAL B 1 225 ? 4.927 -2.584 -46.851 1.00 50.68 223 VAL B C 1
ATOM 3399 O O . VAL B 1 225 ? 6.018 -2.687 -47.435 1.00 61.23 223 VAL B O 1
ATOM 3403 N N . GLN B 1 226 ? 4.462 -3.513 -46.013 1.00 41.88 224 GLN B N 1
ATOM 3404 C CA . GLN B 1 226 ? 5.163 -4.778 -45.764 1.00 37.30 224 GLN B CA 1
ATOM 3405 C C . GLN B 1 226 ? 4.548 -5.902 -46.601 1.00 30.11 224 GLN B C 1
ATOM 3406 O O . GLN B 1 226 ? 3.516 -5.700 -47.235 1.00 29.77 224 GLN B O 1
ATOM 3412 N N . SER B 1 227 ? 5.173 -7.090 -46.602 1.00 27.74 225 SER B N 1
ATOM 3413 C CA . SER B 1 227 ? 4.614 -8.190 -47.377 1.00 28.06 225 SER B CA 1
ATOM 3414 C C . SER B 1 227 ? 4.820 -9.535 -46.723 1.00 25.20 225 SER B C 1
ATOM 3415 O O . SER B 1 227 ? 5.831 -9.813 -46.005 1.00 24.56 225 SER B O 1
ATOM 3418 N N . ALA B 1 228 ? 3.837 -10.365 -46.967 1.00 20.58 226 ALA B N 1
ATOM 3419 C CA . ALA B 1 228 ? 3.920 -11.739 -46.548 1.00 18.08 226 ALA B CA 1
ATOM 3420 C C . ALA B 1 228 ? 3.331 -12.657 -47.610 1.00 19.61 226 ALA B C 1
ATOM 3421 O O . ALA B 1 228 ? 2.260 -12.410 -48.144 1.00 20.21 226 ALA B O 1
ATOM 3423 N N . GLU B 1 229 ? 3.989 -13.782 -47.829 1.00 18.03 227 GLU B N 1
ATOM 3424 C CA . GLU B 1 229 ? 3.540 -14.780 -48.830 1.00 16.28 227 GLU B CA 1
ATOM 3425 C C . GLU B 1 229 ? 2.301 -15.531 -48.320 1.00 20.91 227 GLU B C 1
ATOM 3426 O O . GLU B 1 229 ? 2.150 -15.782 -47.092 1.00 18.81 227 GLU B O 1
ATOM 3432 N N . GLN B 1 230 ? 1.407 -15.879 -49.241 1.00 16.60 228 GLN B N 1
ATOM 3433 C CA . GLN B 1 230 ? 0.118 -16.449 -48.858 1.00 13.88 228 GLN B CA 1
ATOM 3434 C C . GLN B 1 230 ? 0.042 -17.967 -49.223 1.00 15.14 228 GLN B C 1
ATOM 3435 O O . GLN B 1 230 ? 0.656 -18.406 -50.183 1.00 15.41 228 GLN B O 1
ATOM 3441 N N . LEU B 1 231 ? -0.796 -18.707 -48.499 1.00 14.82 229 LEU B N 1
ATOM 3442 C CA . LEU B 1 231 ? -1.069 -20.127 -48.846 1.00 13.68 229 LEU B CA 1
ATOM 3443 C C . LEU B 1 231 ? -1.875 -20.270 -50.125 1.00 16.18 229 LEU B C 1
ATOM 3444 O O . LEU B 1 231 ? -1.806 -21.309 -50.751 1.00 18.18 229 LEU B O 1
ATOM 3449 N N . LEU B 1 232 ? -2.587 -19.219 -50.530 1.00 19.46 230 LEU B N 1
ATOM 3450 C CA . LEU B 1 232 ? -3.438 -19.182 -51.717 1.00 15.03 230 LEU B CA 1
ATOM 3451 C C . LEU B 1 232 ? -3.645 -17.742 -52.144 1.00 15.45 230 LEU B C 1
ATOM 3452 O O . LEU B 1 232 ? -3.661 -16.839 -51.280 1.00 18.32 230 LEU B O 1
ATOM 3457 N N . HIS B 1 233 ? -3.891 -17.522 -53.460 1.00 15.78 231 HIS B N 1
ATOM 3458 C CA . HIS B 1 233 ? -4.233 -16.155 -53.963 1.00 18.89 231 HIS B CA 1
ATOM 3459 C C . HIS B 1 233 ? -5.641 -15.801 -53.523 1.00 23.12 231 HIS B C 1
ATOM 3460 O O . HIS B 1 233 ? -6.430 -16.725 -53.245 1.00 29.20 231 HIS B O 1
ATOM 3467 N N . ASP B 1 234 ? -5.976 -14.501 -53.416 1.00 28.59 232 ASP B N 1
ATOM 3468 C CA . ASP B 1 234 ? -7.383 -14.142 -53.174 1.00 35.29 232 ASP B CA 1
ATOM 3469 C C . ASP B 1 234 ? -7.998 -13.740 -54.494 1.00 37.22 232 ASP B C 1
ATOM 3470 O O . ASP B 1 234 ? -7.269 -13.364 -55.418 1.00 45.69 232 ASP B O 1
ATOM 3475 N N . LEU B 1 235 ? -9.321 -13.845 -54.595 1.00 40.98 233 LEU B N 1
ATOM 3476 C CA . LEU B 1 235 ? -10.096 -13.249 -55.707 1.00 39.48 233 LEU B CA 1
ATOM 3477 C C . LEU B 1 235 ? -11.588 -13.142 -55.348 1.00 46.14 233 LEU B C 1
ATOM 3478 O O . LEU B 1 235 ? -11.928 -13.184 -54.174 1.00 54.58 233 LEU B O 1
ATOM 3483 N N . GLY B 1 236 ? -12.487 -12.993 -56.330 1.00 49.33 234 GLY B N 1
ATOM 3484 C CA . GLY B 1 236 ? -13.926 -12.871 -56.016 1.00 43.57 234 GLY B CA 1
ATOM 3485 C C . GLY B 1 236 ? -14.832 -13.239 -57.169 1.00 60.11 234 GLY B C 1
ATOM 3486 O O . GLY B 1 236 ? -15.392 -12.361 -57.837 1.00 68.18 234 GLY B O 1
#

Secondary structure (DSSP, 8-state):
--EEEEEEEEEEE--B-GGG--TT-EEB-SS--HHHHHHHHHHH---TTEEEEEEEEEE-S---EEEEEEEE--TT-----EEEEEEEEEEEEEEEEEEE-TT-GGGGGG--HHHHHHHHHHHHHTT-SS--BSSBTT-BEEEEE--TT-S--TTTT--EEEEEEEEEEEE----S-EEEEEEEEEETTEEEPPPGGG-SEEEE---GGGG--/-TTEEEEEEEEEEE--B-GGGGGGTSEEB-SS--HHHHHHHHHHH---TTEEEEEEEEEE-S---EEEEEE----EEEEEEEEEEEEEEEEEEE-TT-GGGGGG--HHHHHHHHHHHHHTT-SS-EESSSTT-EEEEEE--TT-S--TTTT--EEEEEEEEEEEE----EEEEEEEEEETTEEEPPPGGG-SEEEE---GGG---B-EEESS----

Sequence (429 aa):
RNEVQFELFGDYALFTDPLTKIGGEKLSYSVPTYQALKGIAESIYWKPTIVFVIDELRVMKPIQMESKGVRPIEYGGGNTLAHYTYLKDVHYQVKAHFEFNLHRPDLAFDRNEGKHYSILQRSLKAGGRRDIFLGARECQGYVAPCEFGSGDGFYDGQGKYHLGTMVHGFNYPQHQLDVRLWSAVMENGYIQFPRPEDCPIVRPVKEPKIFNPMRNEVQFELFGDYALFTDPLTKIGGEKLSYSVPTYQALKGIAESIYWKPTIVFVIDELRVMKPIQMESKGVRPILAHYTYLKDVHYQVKAHFEFNLHRPDLAFDRNEGKHYSILQRSLKAGGRRDIFLGARECQGYVAPCEFGSGDGFYDGQGKYHLGTMVHGFNYHQLDVRLWSAVMENGYIQFPRPEDCPIVRPVKEPKIFNVQSAEQLLHDLG

Radius of gyration: 24.04 Å; Cα contacts (8 Å, |Δi|>4): 997; chains: 2; bounding box: 51×56×68 Å

Foldseek 3Di:
DFKAKKKWWWQKAAQFFVVPPDDVETEHQQDHAQALVQVQLVQLDDDLQKGKGWFKKFWFEDWDKDKDFDQDDDPPDPDDRDIYIITGTTMMITMMGMDGDPVCPVCPVVRDSVVRVVSSVVSQCVFGDHWGARNDPVITITMHGDDPPPDHGDLQVVAKDFSAKGWNDWDPPVPAIKTAIAGWMAGSRMTGDDTRVPGPDIGHPPDPCVPPD/DLQKAKKKWWWQKAAQFPVVVCVVPETEGQQDAAQVLVQVQLVQLPDDLQKGKGWFKKFWFEDWDWDWDQDDVCRDIYIITGTTMMMTMMGMDTNPVCPVCPVVRDSVVVSVSSVVSQCVQGDHWGARNDPVITITMHGDDPPDDHGPLAVVAKDFSAKDWNAWDDVHIKTAIAGWIAGSRMTGDDTPVPGPDIGHPDDPVPDDPDDDDDPDDDDD

B-factor: mean 25.51, std 14.51, range [8.49, 105.34]

GO terms:
  GO:0043571 maintenance of CRISPR repeat elements (P, IDA)
  GO:0004518 nuclease activity (F, IDA)
  GO:0004521 RNA endonuclease activity (F, IDA)